Protein AF-A0A6B2KZ98-F1 (afdb_monomer)

Mean predicted aligned error: 18.1 Å

Sequence (617 aa):
MNLRDFNLSGITKKKDRRTTSPKKEEEAGDGDNNEEENKEGNGQTTLDPATQKYFNFEEIVEYVTAANTNPRIIQDFLLTYRSFTTAEALLTAIIDRCNTSDEVISLRCFVLLRSWVDKFSFDFQKDHDNLVSLLTNWSEALKKSDNQKLLKMVDDLFVRINKPKKKNLLALNFFDNAPLPIIPAVKPEEYKLLDIDSVEIARQITLIEEALWRSIQPWECLGWNKPSKEQTAPNICKFISWFNDMNFWVQTEILTEIDNRTRVKVLQKFVDICDQLVSLNNFNGAFEIMSSLNSTAIFRLKKHLSGINSKKFEKLRHTLRSQDNFKNVRNTLHTLSPPCIPYLGMYLTDLTFIEEGNPDEVDGKINFHKRKMIATTISEIMFYQQPPYCLKASSEIQQYLTNTKKMTDESLLYKFSLFYEPRDSSSPNPPPAELVEIAQQKGQTLKAKTDAPKGKKTKLFKPKPHRDDTETEGSKYVESTETSSIFKGGDSVDSSFDYKVDEDNQKTTDESLNKIYENYYSTLDSLFQRMSKDIMDMRENTLSQFSEDFNKIKQQSENSTARQLQEKCSKQEKQIRSLKKENERLRNLLKENGVTTASSNNEQDQDQEDQGSQENQ

Secondary structure (DSSP, 8-state):
--GGG--TTSGGGSS---------------------------------TTT--EE-HHHHHHHHHSTT--HHHHHHHHHHGGGTS-HHHHHHHHHHHHHHS-HHHHHHHHHHHHHHHHH-TTHHHHSHHHHHHHHHHHHHHHHHTT-HHHHHHHHHHHHHHT------TTHHHHHTTSPPP---SS-GGG--TTTS-HHHHHHHHHHHHHHHHHH--GGGGGTTTSTTHHHHSHHHHHHHHHHHHHHHHHHHHHHH--SHHHHHHHHHHHHHHHHHHHHTTBHHHHHHHHHHHTSHHHHT-HHHHTTS-HHHHHHHHHHT--HHHHHHHHHHHHHPPSS-B--HHHHHHHHHHHHHHS-SEETTEEEHHHHHHHHHHHHHHHHHT-SPP-----HHHHHHHHHS-----HHHHHHHHHHHS-SSTTSPPPPPHHHHHHHHHTT-----------------------------------------------------------TTSSHHHHHHHHHHHHHHHHHHHHHHHHHHHHHHHHHHHHHHHHHHHHHHHHTT--SSSHHHHHHHHHHHHHHHHHHHHH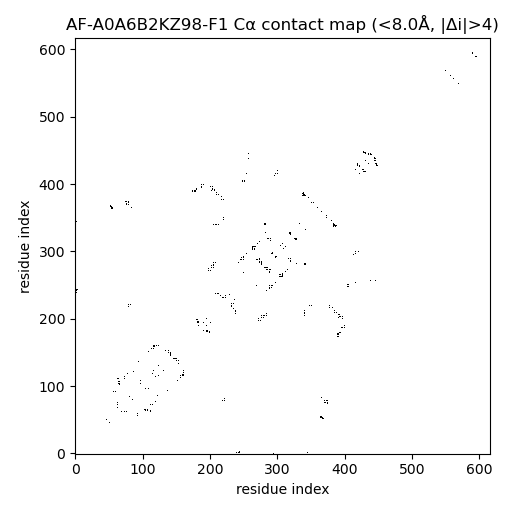HHHHHHHHHHTT---TTTTSTTSSTTTTTS-SS--

Organism: NCBI:txid1963864

Radius of gyration: 35.52 Å; Cα contacts (8 Å, |Δi|>4): 441; chains: 1; bounding box: 98×86×94 Å

Foldseek 3Di:
DALVVVPVPPVPPPPDDDDDDDDDDDDDDDDDDDDPDDDPDDDPPPDDPVPDQWADPLRLLCQQLDLPHDVVSLLLCLLFVVVPDDPLVVLVSLLVQLVPDDPSSVVSSLVSLCCCLQPVLVSCVVVVPSSVVVLVVSLVVCVVVVVPPSNVSSVVSVCSSPDPDDDPPVVPVLQVPADDADDFPDDLVPDDLLRHALLNLLQQLQQVLLVLLLVFDSQLLVVCPDPVSCVRTVSVVVSSVLLNQLLLLLLCSLLLDQDLVVSLVSLQSLLSSLVSNVVQQALSSNCSSVVSCPQPLNVPLVVSVVSHDPVSNVVSCVQQPCPPLSVNSVVVLVVDDDQHHHHVSSLSVQSVCLPVVDDCHDPNTGRVVSSSSSSVSSVSSVRNSDDDDNHDHDPSSNCCSVVRDGDPPSVVSNVSSCQVPPPDPVDRDDDDPVSQVSCVVVVHHDDGPPDDPDDDPDPDDDDDDDDDDDDDDDDDDDDDDDDDDDDDDDDDDDDDDDDDDDPPPVVVVVVVVVVVVVVVVVVVVVVVVVVLVVVLVVLVVVLVVVVVVLVVVVVPDDDDCVVVVVVVVVVVVVVSVVSVVVSVVVVVVCVVVVHDDPPPPPPPPPVVPVVPPPPDD

Nearest PDB structures (foldseek):
  8uf2-assembly1_A  TM=8.195E-01  e=5.455E-21  Homo sapiens
  8be4-assembly1_S  TM=8.163E-01  e=2.291E-21  Homo sapiens
  4mgk-assembly1_E  TM=8.038E-01  e=2.134E-13  Mus musculus
  4mgz-assembly1_E  TM=7.996E-01  e=4.462E-13  Mus musculus
  6axg-assembly6_K  TM=8.145E-01  e=2.320E-12  Homo sapiens

Solvent-accessible surface area (backbone atoms only — not comparable to full-atom values): 37485 Å² total; per-residue (Å²): 125,50,84,79,68,74,49,90,73,70,81,71,77,81,78,86,88,83,88,82,88,90,82,82,90,81,89,79,88,82,86,82,88,83,76,90,78,87,69,94,63,100,67,87,80,76,71,59,74,88,76,61,43,61,34,49,74,67,56,47,55,52,53,58,24,38,93,85,48,58,72,64,55,46,51,26,44,74,56,38,43,76,81,82,48,52,72,64,61,49,49,50,55,46,51,53,49,41,74,74,49,59,73,68,40,29,53,34,39,48,52,50,54,49,48,40,50,75,75,50,41,60,55,61,65,76,45,32,70,63,55,50,47,53,53,47,55,48,46,54,51,30,63,76,69,67,40,64,70,62,40,54,52,52,52,53,49,52,54,58,71,70,47,78,82,73,76,68,69,76,54,62,73,59,50,72,76,25,56,79,68,67,75,49,95,65,58,74,95,69,70,48,79,88,61,44,49,44,60,42,53,27,50,46,52,45,56,55,49,46,57,39,57,56,57,46,53,67,61,23,76,80,25,54,90,44,99,57,16,74,76,46,11,46,43,55,51,49,45,53,49,51,43,52,47,51,20,26,30,57,45,30,60,43,58,69,42,81,53,70,71,58,28,25,48,49,52,37,45,50,52,50,21,31,54,38,15,51,73,59,36,21,41,35,66,21,47,26,48,52,38,27,56,61,27,78,42,48,55,68,40,55,74,51,58,68,64,34,66,57,71,60,49,50,52,49,50,62,48,71,34,66,60,81,83,26,42,57,48,51,58,49,54,79,74,54,73,62,47,38,39,69,49,62,69,60,56,53,50,51,49,50,52,51,58,77,74,38,67,69,54,58,96,88,15,40,31,51,52,56,38,47,53,51,25,50,56,47,49,54,55,58,51,39,52,40,55,77,76,63,64,52,86,49,72,61,61,46,49,49,67,73,67,55,75,57,59,81,55,62,68,58,50,34,51,44,32,36,43,80,52,40,94,49,92,87,58,69,52,74,78,53,67,72,56,52,54,51,27,52,77,70,78,44,82,84,75,74,82,74,75,81,81,80,81,76,85,74,80,85,79,79,88,81,82,90,82,87,84,86,80,88,88,83,89,82,89,87,86,82,88,85,90,86,85,85,90,83,89,88,88,89,89,88,83,89,85,90,76,95,71,74,78,80,66,59,63,66,52,54,58,51,49,50,53,49,50,53,51,50,52,52,50,52,49,56,50,50,53,49,51,54,48,54,54,49,54,54,51,50,55,50,52,52,52,52,52,52,53,50,55,55,55,68,73,70,70,82,78,86,58,58,64,65,47,51,53,51,47,54,52,50,52,52,51,51,53,51,51,53,54,51,51,51,52,50,53,50,53,36,48,77,71,72,47,82,68,91,68,82,81,65,66,85,75,57,74,75,64,77,78,69,74,89,79,79,137

Structure (mmCIF, N/CA/C/O backbone):
data_AF-A0A6B2KZ98-F1
#
_entry.id   AF-A0A6B2KZ98-F1
#
loop_
_atom_site.group_PDB
_atom_site.id
_atom_site.type_symbol
_atom_site.label_atom_id
_atom_site.label_alt_id
_atom_site.label_comp_id
_atom_site.label_asym_id
_atom_site.label_entity_id
_atom_site.label_seq_id
_atom_site.pdbx_PDB_ins_code
_atom_site.Cartn_x
_atom_site.Cartn_y
_atom_site.Cartn_z
_atom_site.occupancy
_atom_site.B_iso_or_equiv
_atom_site.auth_seq_id
_atom_site.auth_comp_id
_atom_site.auth_asym_id
_atom_site.auth_atom_id
_atom_site.pdbx_PDB_model_num
ATOM 1 N N . MET A 1 1 ? 3.104 -7.582 15.496 1.00 39.22 1 MET A N 1
ATOM 2 C CA . MET A 1 1 ? 2.495 -7.343 14.161 1.00 39.22 1 MET A CA 1
ATOM 3 C C . MET A 1 1 ? 2.350 -5.843 13.919 1.00 39.22 1 MET A C 1
ATOM 5 O O . MET A 1 1 ? 1.403 -5.395 13.288 1.00 39.22 1 MET A O 1
ATOM 9 N N . ASN A 1 2 ? 3.304 -5.071 14.435 1.00 35.25 2 ASN A N 1
ATOM 10 C CA . ASN A 1 2 ? 3.519 -3.689 14.056 1.00 35.25 2 ASN A CA 1
ATOM 11 C C . ASN A 1 2 ? 4.399 -3.721 12.795 1.00 35.25 2 ASN A C 1
ATOM 13 O O . ASN A 1 2 ? 5.299 -4.559 12.729 1.00 35.25 2 ASN A O 1
ATOM 17 N N . LEU A 1 3 ? 4.206 -2.843 11.804 1.00 41.69 3 LEU A N 1
ATOM 18 C CA . LEU A 1 3 ? 5.174 -2.749 10.693 1.00 41.69 3 LEU A CA 1
ATOM 19 C C . LEU A 1 3 ? 6.571 -2.348 11.210 1.00 41.69 3 LEU A C 1
ATOM 21 O O . LEU A 1 3 ? 7.576 -2.655 10.579 1.00 41.69 3 LEU A O 1
ATOM 25 N N . ARG A 1 4 ? 6.639 -1.754 12.413 1.00 34.97 4 ARG A N 1
ATOM 26 C CA . ARG A 1 4 ? 7.879 -1.542 13.180 1.00 34.97 4 ARG A CA 1
ATOM 27 C C . ARG A 1 4 ? 8.599 -2.836 13.594 1.00 34.97 4 ARG A C 1
ATOM 29 O O . ARG A 1 4 ? 9.814 -2.803 13.759 1.00 34.97 4 ARG A O 1
ATOM 36 N N . ASP A 1 5 ? 7.886 -3.960 13.731 1.00 37.28 5 ASP A N 1
ATOM 37 C CA . ASP A 1 5 ? 8.464 -5.264 14.102 1.00 37.28 5 ASP A CA 1
ATOM 38 C C . ASP A 1 5 ? 9.173 -5.959 12.926 1.00 37.28 5 ASP A C 1
ATOM 40 O O . ASP A 1 5 ? 9.819 -6.987 13.136 1.00 37.28 5 ASP A O 1
ATOM 44 N N . PHE A 1 6 ? 9.130 -5.400 11.707 1.00 41.84 6 PHE A N 1
ATOM 45 C CA . PHE A 1 6 ? 10.045 -5.761 10.611 1.00 41.84 6 PHE A CA 1
ATOM 46 C C . PHE A 1 6 ? 11.459 -5.217 10.876 1.00 41.84 6 PHE A C 1
ATOM 48 O O . PHE A 1 6 ? 12.107 -4.604 10.029 1.00 41.84 6 PHE A O 1
ATOM 55 N N . ASN A 1 7 ? 11.947 -5.436 12.094 1.00 29.73 7 ASN A N 1
ATOM 56 C CA . ASN A 1 7 ? 13.341 -5.280 12.433 1.00 29.73 7 ASN A CA 1
ATOM 57 C C . ASN A 1 7 ? 14.052 -6.564 11.973 1.00 29.73 7 ASN A C 1
ATOM 59 O O . ASN A 1 7 ? 13.788 -7.653 12.490 1.00 29.73 7 ASN A O 1
ATOM 63 N N . LEU A 1 8 ? 14.937 -6.423 10.983 1.00 37.72 8 LEU A N 1
ATOM 64 C CA . LEU A 1 8 ? 15.675 -7.457 10.233 1.00 37.72 8 LEU A CA 1
ATOM 65 C C . LEU A 1 8 ? 16.519 -8.440 11.087 1.00 37.72 8 LEU A C 1
ATOM 67 O O . LEU A 1 8 ? 17.243 -9.273 10.556 1.00 37.72 8 LEU A O 1
ATOM 71 N N . SER A 1 9 ? 16.435 -8.395 12.418 1.00 28.44 9 SER A N 1
ATOM 72 C CA . SER A 1 9 ? 17.198 -9.250 13.339 1.00 28.44 9 SER A CA 1
ATOM 73 C C . SER A 1 9 ? 16.432 -10.475 13.866 1.00 28.44 9 SER A C 1
ATOM 75 O O . SER A 1 9 ? 17.027 -11.334 14.515 1.00 28.44 9 SER A O 1
ATOM 77 N N . GLY A 1 10 ? 15.122 -10.586 13.609 1.00 26.58 10 GLY A N 1
ATOM 78 C CA . GLY A 1 10 ? 14.271 -11.643 14.181 1.00 26.58 10 GLY A CA 1
ATOM 79 C C . GLY A 1 10 ? 14.195 -12.955 13.389 1.00 26.58 10 GLY A C 1
ATOM 80 O O . GLY A 1 10 ? 13.855 -13.992 13.960 1.00 26.58 10 GLY A O 1
ATOM 81 N N . ILE A 1 11 ? 14.528 -12.941 12.094 1.00 31.39 11 ILE A N 1
ATOM 82 C CA . ILE A 1 11 ? 14.458 -14.129 11.217 1.00 31.39 11 ILE A CA 1
ATOM 83 C C . ILE A 1 11 ? 15.746 -14.978 11.312 1.00 31.39 11 ILE A C 1
ATOM 85 O O . ILE A 1 11 ? 15.741 -16.169 11.006 1.00 31.39 11 ILE A O 1
ATOM 89 N N . THR A 1 12 ? 16.8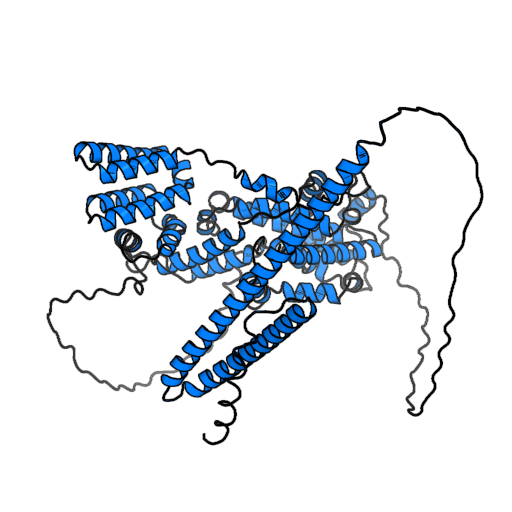28 -14.430 11.873 1.00 30.30 12 THR A N 1
ATOM 90 C CA . THR A 1 12 ? 18.150 -15.078 11.954 1.00 30.30 12 THR A CA 1
ATOM 91 C C . THR A 1 12 ? 18.326 -16.075 13.110 1.00 30.30 12 THR A C 1
ATOM 93 O O . THR A 1 12 ? 19.339 -16.764 13.159 1.00 30.30 12 THR A O 1
ATOM 96 N N . LYS A 1 13 ? 17.365 -16.233 14.036 1.00 27.05 13 LYS A N 1
ATOM 97 C CA . LYS A 1 13 ? 17.547 -17.052 15.264 1.00 27.05 13 LYS A CA 1
ATOM 98 C C . LYS A 1 13 ? 16.759 -18.367 15.334 1.00 27.05 13 LYS A C 1
ATOM 100 O O . LYS A 1 13 ? 16.469 -18.853 16.427 1.00 27.05 13 LYS A O 1
ATOM 105 N N . LYS A 1 14 ? 16.420 -18.984 14.194 1.00 28.11 14 LYS A N 1
ATOM 106 C CA . LYS A 1 14 ? 15.791 -20.327 14.166 1.00 28.11 14 LYS A CA 1
ATOM 107 C C . LYS A 1 14 ? 16.564 -21.418 13.417 1.00 28.11 14 LYS A C 1
ATOM 109 O O . LYS A 1 14 ? 16.021 -22.497 13.195 1.00 28.11 14 LYS A O 1
ATOM 114 N N . LYS A 1 15 ? 17.842 -21.189 13.120 1.00 32.50 15 LYS A N 1
ATOM 115 C CA . LYS A 1 15 ? 18.816 -22.241 12.804 1.00 32.50 15 LYS A CA 1
ATOM 116 C C . LYS A 1 15 ? 19.928 -22.147 13.835 1.00 32.50 15 LYS A C 1
ATOM 118 O O . LYS A 1 15 ? 20.779 -21.291 13.703 1.00 32.50 15 LYS A O 1
ATOM 123 N N . ASP A 1 16 ? 19.791 -22.907 14.915 1.00 32.91 16 ASP A N 1
ATOM 124 C CA . ASP A 1 16 ? 20.897 -23.481 15.693 1.00 32.91 16 ASP A CA 1
ATOM 125 C C . ASP A 1 16 ? 20.349 -23.998 17.016 1.00 32.91 16 ASP A C 1
ATOM 127 O O . ASP A 1 16 ? 20.266 -23.292 18.019 1.00 32.91 16 ASP A O 1
ATOM 131 N N . ARG A 1 17 ? 19.910 -25.258 16.984 1.00 27.72 17 ARG A N 1
ATOM 132 C CA . ARG A 1 17 ? 19.896 -26.182 18.126 1.00 27.72 17 ARG A CA 1
ATOM 133 C C . ARG A 1 17 ? 19.451 -27.552 17.635 1.00 27.72 17 ARG A C 1
ATOM 135 O O . ARG A 1 17 ? 18.279 -27.902 17.721 1.00 27.72 17 ARG A O 1
ATOM 142 N N . ARG A 1 18 ? 20.416 -28.307 17.114 1.00 27.06 18 ARG A N 1
ATOM 143 C CA . ARG A 1 18 ? 20.521 -29.768 17.236 1.00 27.06 18 ARG A CA 1
ATOM 144 C C . ARG A 1 18 ? 21.963 -30.153 16.911 1.00 27.06 18 ARG A C 1
ATOM 146 O O . ARG A 1 18 ? 22.317 -30.420 15.773 1.00 27.06 18 ARG A O 1
ATOM 153 N N . THR A 1 19 ? 22.800 -30.114 17.939 1.00 26.75 19 THR A N 1
ATOM 154 C CA . THR A 1 19 ? 24.078 -30.821 17.985 1.00 26.75 19 THR A CA 1
ATOM 155 C C . THR A 1 19 ? 23.815 -32.273 18.390 1.00 26.75 19 THR A C 1
ATOM 157 O O . THR A 1 19 ? 23.049 -32.510 19.323 1.00 26.75 19 THR A O 1
ATOM 160 N N . THR A 1 20 ? 24.421 -33.238 17.690 1.00 26.66 20 THR A N 1
ATOM 161 C CA . THR A 1 20 ? 25.225 -34.341 18.272 1.00 26.66 20 THR A CA 1
ATOM 162 C C . THR A 1 20 ? 25.776 -35.285 17.185 1.00 26.66 20 THR A C 1
ATOM 164 O O . THR A 1 20 ? 25.097 -36.187 16.719 1.00 26.66 20 THR A O 1
ATOM 167 N N . SER A 1 21 ? 27.054 -35.047 16.870 1.00 24.80 21 SER A N 1
ATOM 168 C CA . SER A 1 21 ? 28.176 -36.002 16.771 1.00 24.80 21 SER A CA 1
ATOM 169 C C . SER A 1 21 ? 28.332 -37.009 15.606 1.00 24.80 21 SER A C 1
ATOM 171 O O . SER A 1 21 ? 27.349 -37.498 15.059 1.00 24.80 21 SER A O 1
ATOM 173 N N . PRO A 1 22 ? 29.597 -37.349 15.244 1.00 29.19 22 PRO A N 1
ATOM 174 C CA . PRO A 1 22 ? 29.979 -37.908 13.945 1.00 29.19 22 PRO A CA 1
ATOM 175 C C . PRO A 1 22 ? 30.379 -39.398 13.998 1.00 29.19 22 PRO A C 1
ATOM 177 O O . PRO A 1 22 ? 30.956 -39.861 14.983 1.00 29.19 22 PRO A O 1
ATOM 180 N N . LYS A 1 23 ? 30.152 -40.134 12.903 1.00 26.02 23 LYS A N 1
ATOM 181 C CA . LYS A 1 23 ? 30.799 -41.423 12.574 1.00 26.02 23 LYS A CA 1
ATOM 182 C C . LYS A 1 23 ? 30.982 -41.471 11.050 1.00 26.02 23 LYS A C 1
ATOM 184 O O . LYS A 1 23 ? 30.014 -41.250 10.337 1.00 26.02 23 LYS A O 1
ATOM 189 N N . LYS A 1 24 ? 32.232 -41.371 10.586 1.00 25.53 24 LYS A N 1
ATOM 190 C CA . LYS A 1 24 ? 33.100 -42.451 10.070 1.00 25.53 24 LYS A CA 1
ATOM 191 C C . LYS A 1 24 ? 32.654 -43.014 8.713 1.00 25.53 24 LYS A C 1
ATOM 193 O O . LYS A 1 24 ? 31.639 -43.688 8.632 1.00 25.53 24 LYS A O 1
ATOM 198 N N . GLU A 1 25 ? 33.472 -42.656 7.722 1.00 25.25 25 GLU A N 1
ATOM 199 C CA . GLU A 1 25 ? 33.925 -43.409 6.544 1.00 25.25 25 GLU A CA 1
ATOM 200 C C . GLU A 1 25 ? 33.374 -44.829 6.382 1.00 25.25 25 GLU A C 1
ATOM 202 O O . GLU A 1 25 ? 33.571 -45.668 7.257 1.00 25.25 25 GLU A O 1
ATOM 207 N N . GLU A 1 26 ? 32.813 -45.100 5.204 1.00 24.66 26 GLU A N 1
ATOM 208 C CA . GLU A 1 26 ? 33.131 -46.309 4.445 1.00 24.66 26 GLU A CA 1
ATOM 209 C C . GLU A 1 26 ? 32.902 -46.047 2.950 1.00 24.66 26 GLU A C 1
ATOM 211 O O . GLU A 1 26 ? 31.885 -45.491 2.532 1.00 24.66 26 GLU A O 1
ATOM 216 N N . GLU A 1 27 ? 33.933 -46.379 2.181 1.00 25.53 27 GLU A N 1
ATOM 217 C CA . GLU A 1 27 ? 34.024 -46.327 0.730 1.00 25.53 27 GLU A CA 1
ATOM 218 C C . GLU A 1 27 ? 33.089 -47.360 0.089 1.00 25.53 27 GLU A C 1
ATOM 220 O O . GLU A 1 27 ? 33.023 -48.508 0.523 1.00 25.53 27 GLU A O 1
ATOM 225 N N . ALA A 1 28 ? 32.440 -46.984 -1.008 1.00 26.89 28 ALA A N 1
ATOM 226 C CA . ALA A 1 28 ? 32.058 -47.921 -2.056 1.00 26.89 28 ALA A CA 1
ATOM 227 C C . ALA A 1 28 ? 32.020 -47.140 -3.367 1.00 26.89 28 ALA A C 1
ATOM 229 O O . ALA A 1 28 ? 31.110 -46.348 -3.615 1.00 26.89 28 ALA A O 1
ATOM 230 N N . GLY A 1 29 ? 33.081 -47.307 -4.151 1.00 23.45 29 GLY A N 1
ATOM 231 C CA . GLY A 1 29 ? 33.113 -46.865 -5.531 1.00 23.45 29 GLY A CA 1
ATOM 232 C C . GLY A 1 29 ? 32.179 -47.719 -6.376 1.00 23.45 29 GLY A C 1
ATOM 233 O O . GLY A 1 29 ? 32.075 -48.923 -6.169 1.00 23.45 29 GLY A O 1
ATOM 234 N N . ASP A 1 30 ? 31.558 -47.083 -7.356 1.00 25.48 30 ASP A N 1
ATOM 235 C CA . ASP A 1 30 ? 31.356 -47.727 -8.641 1.00 25.48 30 ASP A CA 1
ATOM 236 C C . ASP A 1 30 ? 31.558 -46.648 -9.698 1.00 25.48 30 ASP A C 1
ATOM 238 O O . ASP A 1 30 ? 30.857 -45.633 -9.738 1.00 25.48 30 ASP A O 1
ATOM 242 N N . GLY A 1 31 ? 32.648 -46.813 -10.440 1.00 24.47 31 GLY A N 1
ATOM 243 C CA . GLY A 1 31 ? 32.982 -45.977 -11.571 1.00 24.47 31 GLY A CA 1
ATOM 244 C C . GLY A 1 31 ? 32.274 -46.521 -12.794 1.00 24.47 31 GLY A C 1
ATOM 245 O O . GLY A 1 31 ? 32.378 -47.708 -13.083 1.00 24.47 31 GLY A O 1
ATOM 246 N N . ASP A 1 32 ? 31.628 -45.633 -13.536 1.00 25.62 32 ASP A N 1
ATOM 247 C CA . ASP A 1 32 ? 31.387 -45.861 -14.951 1.00 25.62 32 ASP A CA 1
ATOM 248 C C . ASP A 1 32 ? 31.905 -44.626 -15.693 1.00 25.62 32 ASP A C 1
ATOM 250 O O . ASP A 1 32 ? 31.282 -43.564 -15.739 1.00 25.62 32 ASP A O 1
ATOM 254 N N . ASN A 1 33 ? 33.153 -44.754 -16.143 1.00 26.52 33 ASN A N 1
ATOM 255 C CA . ASN A 1 33 ? 33.748 -43.910 -17.166 1.00 26.52 33 ASN A CA 1
ATOM 256 C C . ASN A 1 33 ? 33.224 -44.398 -18.512 1.00 26.52 33 ASN A C 1
ATOM 258 O O . ASN A 1 33 ? 33.251 -45.603 -18.743 1.00 26.52 33 ASN A O 1
ATOM 262 N N . ASN A 1 34 ? 32.833 -43.461 -19.376 1.00 27.05 34 ASN A N 1
ATOM 263 C CA . ASN A 1 34 ? 33.008 -43.435 -20.839 1.00 27.05 34 ASN A CA 1
ATOM 264 C C . ASN A 1 34 ? 31.965 -42.448 -21.396 1.00 27.05 34 ASN A C 1
ATOM 266 O O . ASN A 1 34 ? 30.800 -42.511 -21.027 1.00 27.05 34 ASN A O 1
ATOM 270 N N . GLU A 1 35 ? 32.241 -41.486 -22.264 1.00 26.91 35 GLU A N 1
ATOM 271 C CA . GLU A 1 35 ? 33.414 -41.118 -23.046 1.00 26.91 35 GLU A CA 1
ATOM 272 C C . GLU A 1 35 ? 33.173 -39.654 -23.459 1.00 26.91 35 GLU A C 1
ATOM 274 O O . GLU A 1 35 ? 32.096 -39.304 -23.948 1.00 26.91 35 GLU A O 1
ATOM 279 N N . GLU A 1 36 ? 34.164 -38.787 -23.253 1.00 29.72 36 GLU A N 1
ATOM 280 C CA . GLU A 1 36 ? 34.227 -37.485 -23.915 1.00 29.72 36 GLU A CA 1
ATOM 281 C C . GLU A 1 36 ? 34.550 -37.715 -25.400 1.00 29.72 36 GLU A C 1
ATOM 283 O O . GLU A 1 36 ? 35.709 -37.884 -25.780 1.00 29.72 36 GLU A O 1
ATOM 288 N N . GLU A 1 37 ? 33.534 -37.707 -26.266 1.00 27.36 37 GLU A N 1
ATOM 289 C CA . GLU A 1 37 ? 33.760 -37.485 -27.696 1.00 27.36 37 GLU A CA 1
ATOM 290 C C . GLU A 1 37 ? 33.943 -35.984 -27.954 1.00 27.36 37 GLU A C 1
ATOM 292 O O . GLU A 1 37 ? 32.989 -35.216 -28.093 1.00 27.36 37 GLU A O 1
ATOM 297 N N . ASN A 1 38 ? 35.210 -35.591 -28.083 1.00 28.20 38 ASN A N 1
ATOM 298 C CA . ASN A 1 38 ? 35.622 -34.412 -28.833 1.00 28.20 38 ASN A CA 1
ATOM 299 C C . ASN A 1 38 ? 35.046 -34.480 -30.256 1.00 28.20 38 ASN A C 1
ATOM 301 O O . ASN A 1 38 ? 35.551 -35.209 -31.112 1.00 28.20 38 ASN A O 1
ATOM 305 N N . LYS A 1 39 ? 34.025 -33.667 -30.529 1.00 28.53 39 LYS A N 1
ATOM 306 C CA . LYS A 1 39 ? 33.687 -33.228 -31.885 1.00 28.53 39 LYS A CA 1
ATOM 307 C C . LYS A 1 39 ? 33.862 -31.722 -31.965 1.00 28.53 39 LYS A C 1
ATOM 309 O O . LYS A 1 39 ? 32.975 -30.949 -31.616 1.00 28.53 39 LYS A O 1
ATOM 314 N N . GLU A 1 40 ? 35.032 -31.329 -32.457 1.00 33.00 40 GLU A N 1
ATOM 315 C CA . GLU A 1 40 ? 35.225 -30.050 -33.126 1.00 33.00 40 GLU A CA 1
ATOM 316 C C . GLU A 1 40 ? 34.196 -29.947 -34.260 1.00 33.00 40 GLU A C 1
ATOM 318 O O . GLU A 1 40 ? 34.273 -30.634 -35.279 1.00 33.00 40 GLU A O 1
ATOM 323 N N . GLY A 1 41 ? 33.187 -29.111 -34.050 1.00 26.88 41 GLY A N 1
ATOM 324 C CA . GLY A 1 41 ? 32.153 -28.815 -35.025 1.00 26.88 41 GLY A CA 1
ATOM 325 C C . GLY A 1 41 ? 31.557 -27.456 -34.709 1.00 26.88 41 GLY A C 1
ATOM 326 O O . GLY A 1 41 ? 30.865 -27.297 -33.709 1.00 26.88 41 GLY A O 1
ATOM 327 N N . ASN A 1 42 ? 31.851 -26.472 -35.561 1.00 32.28 42 ASN A N 1
ATOM 328 C CA . ASN A 1 42 ? 31.200 -25.165 -35.591 1.00 32.28 42 ASN A CA 1
ATOM 329 C C . ASN A 1 42 ? 29.676 -25.324 -35.461 1.00 32.28 42 ASN A C 1
ATOM 331 O O . ASN A 1 42 ? 29.005 -25.746 -36.402 1.00 32.28 42 ASN A O 1
ATOM 335 N N . GLY A 1 43 ? 29.138 -24.965 -34.300 1.00 26.58 43 GLY A N 1
ATOM 336 C CA . GLY A 1 43 ? 27.717 -25.043 -34.000 1.00 26.58 43 GLY A CA 1
ATOM 337 C C . GLY A 1 43 ? 27.393 -24.114 -32.845 1.00 26.58 43 GLY A C 1
ATOM 338 O O . GLY A 1 43 ? 27.558 -24.467 -31.684 1.00 26.58 43 GLY A O 1
ATOM 339 N N . GLN A 1 44 ? 26.957 -22.904 -33.179 1.00 30.27 44 GLN A N 1
ATOM 340 C CA . GLN A 1 44 ? 26.352 -21.937 -32.267 1.00 30.27 44 GLN A CA 1
ATOM 341 C C . GLN A 1 44 ? 25.204 -22.613 -31.496 1.00 30.27 44 GLN A C 1
ATOM 343 O O . GLN A 1 44 ? 24.092 -22.738 -32.003 1.00 30.27 44 GLN A O 1
ATOM 348 N N . THR A 1 45 ? 25.448 -23.057 -30.263 1.00 28.39 45 THR A N 1
ATOM 349 C CA . THR A 1 45 ? 24.374 -23.397 -29.323 1.00 28.39 45 THR A CA 1
ATOM 350 C C . THR A 1 45 ? 23.726 -22.101 -28.857 1.00 28.39 45 THR A C 1
ATOM 352 O O . THR A 1 45 ? 24.114 -21.511 -27.850 1.00 28.39 45 THR A O 1
ATOM 355 N N . THR A 1 46 ? 22.745 -21.626 -29.621 1.00 35.09 46 THR A N 1
ATOM 356 C CA . THR A 1 46 ? 21.810 -20.589 -29.188 1.00 35.09 46 THR A CA 1
ATOM 357 C C . THR A 1 46 ? 20.947 -21.166 -28.067 1.00 35.09 46 THR A C 1
ATOM 359 O O . THR A 1 46 ? 19.936 -21.818 -28.325 1.00 35.09 46 THR A O 1
ATOM 362 N N . LEU A 1 47 ? 21.376 -20.976 -26.818 1.00 38.03 47 LEU A N 1
ATOM 363 C CA . LEU A 1 47 ? 20.516 -21.149 -25.648 1.00 38.03 47 LEU A CA 1
ATOM 364 C C . LEU A 1 47 ? 19.258 -20.298 -25.857 1.00 38.03 47 LEU A C 1
ATOM 366 O O . LEU A 1 47 ? 19.367 -19.117 -26.184 1.00 38.03 47 LEU A O 1
ATOM 370 N N . ASP A 1 48 ? 18.075 -20.895 -25.696 1.00 44.41 48 ASP A N 1
ATOM 371 C CA . ASP A 1 48 ? 16.807 -20.170 -25.778 1.00 44.41 48 ASP A CA 1
ATOM 372 C C . ASP A 1 48 ? 16.841 -18.996 -24.778 1.00 44.41 48 ASP A C 1
ATOM 374 O O . ASP A 1 48 ? 16.922 -19.243 -23.564 1.00 44.41 48 ASP A O 1
ATOM 378 N N . PRO A 1 49 ? 16.761 -17.731 -25.239 1.00 54.25 49 PRO A N 1
ATOM 379 C CA . PRO A 1 49 ? 16.791 -16.553 -24.374 1.00 54.25 49 PRO A CA 1
ATOM 380 C C . PRO A 1 49 ? 15.715 -16.566 -23.276 1.00 54.25 49 PRO A C 1
ATOM 382 O O . PRO A 1 49 ? 15.835 -15.856 -22.278 1.00 54.25 49 PRO A O 1
ATOM 385 N N . ALA A 1 50 ? 14.655 -17.371 -23.426 1.00 56.22 50 ALA A N 1
ATOM 386 C CA . ALA A 1 50 ? 13.640 -17.567 -22.393 1.00 56.22 50 ALA A CA 1
ATOM 387 C C . ALA A 1 50 ? 14.143 -18.355 -21.165 1.00 56.22 50 ALA A C 1
ATOM 389 O O . ALA A 1 50 ? 13.614 -18.170 -20.066 1.00 56.22 50 ALA A O 1
ATOM 390 N N . THR A 1 51 ? 15.159 -19.205 -21.333 1.00 64.00 51 THR A N 1
ATOM 391 C CA . THR A 1 51 ? 15.719 -20.072 -20.278 1.00 64.00 51 THR A CA 1
ATOM 392 C C . THR A 1 51 ? 16.960 -19.487 -19.606 1.00 64.00 51 THR A C 1
ATOM 394 O O . THR A 1 51 ? 17.268 -19.831 -18.460 1.00 64.00 51 THR A O 1
ATOM 397 N N . GLN A 1 52 ? 17.643 -18.555 -20.277 1.00 78.44 52 GLN A N 1
ATOM 398 C CA . GLN A 1 52 ? 18.799 -17.857 -19.731 1.00 78.44 52 GLN A CA 1
ATOM 399 C C . GLN A 1 52 ? 18.377 -16.907 -18.598 1.00 78.44 52 GLN A C 1
ATOM 401 O O . GLN A 1 52 ? 17.435 -16.121 -18.714 1.00 78.44 52 GLN A O 1
ATOM 406 N N . LYS A 1 53 ? 19.072 -17.003 -17.460 1.00 86.81 53 LYS A N 1
ATOM 407 C CA . LYS A 1 53 ? 18.793 -16.204 -16.252 1.00 86.81 53 LYS A CA 1
ATOM 408 C C . LYS A 1 53 ? 19.789 -15.070 -16.027 1.00 86.81 53 LYS A C 1
ATOM 410 O O . LYS A 1 53 ? 19.428 -14.090 -15.378 1.00 86.81 53 LYS A O 1
ATOM 415 N N . TYR A 1 54 ? 21.008 -15.216 -16.540 1.00 93.56 54 TYR A N 1
ATOM 416 C CA . TYR A 1 54 ? 22.140 -14.331 -16.279 1.00 93.56 54 TYR A CA 1
ATOM 417 C C . TYR A 1 54 ? 22.628 -13.711 -17.580 1.00 93.56 54 TYR A C 1
ATOM 419 O O . TYR A 1 54 ? 22.859 -14.434 -18.549 1.00 93.56 54 TYR A O 1
ATOM 427 N N . PHE A 1 55 ? 22.779 -12.392 -17.592 1.00 93.50 55 PHE A N 1
ATOM 428 C CA . PHE A 1 55 ? 23.096 -11.627 -18.793 1.00 93.50 55 PHE A CA 1
ATOM 429 C C . PHE A 1 55 ? 24.088 -10.510 -18.472 1.00 93.50 55 PHE A C 1
ATOM 431 O O . PHE A 1 55 ? 24.039 -9.928 -17.387 1.00 93.50 55 PHE A O 1
ATOM 438 N N . ASN A 1 56 ? 24.948 -10.174 -19.426 1.00 94.38 56 ASN A N 1
ATOM 439 C CA . ASN A 1 56 ? 25.628 -8.881 -19.436 1.00 94.38 56 ASN A CA 1
ATOM 440 C C . ASN A 1 56 ? 24.617 -7.758 -19.711 1.00 94.38 56 ASN A C 1
ATOM 442 O O . ASN A 1 56 ? 23.524 -8.003 -20.224 1.00 94.38 56 ASN A O 1
ATOM 446 N N . PHE A 1 57 ? 24.968 -6.516 -19.386 1.00 94.38 57 PHE A N 1
ATOM 447 C CA . PHE A 1 57 ? 24.062 -5.384 -19.579 1.00 94.38 57 PHE A CA 1
ATOM 448 C C . PHE A 1 57 ? 23.633 -5.227 -21.050 1.00 94.38 57 PHE A C 1
ATOM 450 O O . PHE A 1 57 ? 22.442 -5.094 -21.339 1.00 94.38 57 PHE A O 1
ATOM 457 N N . GLU A 1 58 ? 24.582 -5.338 -21.975 1.00 92.75 58 GLU A N 1
ATOM 458 C CA . GLU A 1 58 ? 24.357 -5.248 -23.417 1.00 92.75 58 GLU A CA 1
ATOM 459 C C . GLU A 1 58 ? 23.453 -6.388 -23.905 1.00 92.75 58 GLU A C 1
ATOM 461 O O . GLU A 1 58 ? 22.486 -6.142 -24.625 1.00 92.75 58 GLU A O 1
ATOM 466 N N . GLU A 1 59 ? 23.685 -7.617 -23.428 1.00 92.81 59 GLU A N 1
ATOM 467 C CA . GLU A 1 59 ? 22.857 -8.792 -23.746 1.00 92.81 59 GLU A CA 1
ATOM 468 C C . GLU A 1 59 ? 21.391 -8.592 -23.311 1.00 92.81 59 GLU A C 1
ATOM 470 O O . GLU A 1 59 ? 20.471 -9.037 -24.001 1.00 92.81 59 GLU A O 1
ATOM 475 N N . ILE A 1 60 ? 21.136 -7.889 -22.196 1.00 93.69 60 ILE A N 1
ATOM 476 C CA . ILE A 1 60 ? 19.766 -7.551 -21.774 1.00 93.69 60 ILE A CA 1
ATOM 477 C C . ILE A 1 60 ? 19.134 -6.561 -22.753 1.00 93.69 60 ILE A C 1
ATOM 479 O O . ILE A 1 60 ? 17.976 -6.744 -23.128 1.00 93.69 60 ILE A O 1
ATOM 483 N N . VAL A 1 61 ? 19.860 -5.521 -23.176 1.00 93.50 61 VAL A N 1
ATOM 484 C CA . VAL A 1 61 ? 19.343 -4.542 -24.149 1.00 93.50 61 VAL A CA 1
ATOM 485 C C . VAL A 1 61 ? 19.001 -5.237 -25.467 1.00 93.50 61 VAL A C 1
ATOM 487 O O . VAL A 1 61 ? 17.922 -5.003 -26.019 1.00 93.50 61 VAL A O 1
ATOM 490 N N . GLU A 1 62 ? 19.848 -6.155 -25.934 1.00 91.94 62 GLU A N 1
ATOM 491 C CA . GLU A 1 62 ? 19.568 -6.976 -27.115 1.00 91.94 62 GLU A CA 1
ATOM 492 C C . GLU A 1 62 ? 18.336 -7.864 -26.924 1.00 91.94 62 GLU A C 1
ATOM 494 O O . GLU A 1 62 ? 17.449 -7.885 -27.778 1.00 91.94 62 GLU A O 1
ATOM 499 N N . TYR A 1 63 ? 18.225 -8.540 -25.780 1.00 90.81 63 TYR A N 1
ATOM 500 C CA . TYR A 1 63 ? 17.077 -9.386 -25.464 1.00 90.81 63 TYR A CA 1
ATOM 501 C C . TYR A 1 63 ? 15.765 -8.592 -25.396 1.00 90.81 63 TYR A C 1
ATOM 503 O O . TYR A 1 63 ? 14.750 -9.007 -25.955 1.00 90.81 63 TYR A O 1
ATOM 511 N N . VAL A 1 64 ? 15.757 -7.420 -24.758 1.00 91.31 64 VAL A N 1
ATOM 512 C CA . VAL A 1 64 ? 14.560 -6.571 -24.622 1.00 91.31 64 VAL A CA 1
ATOM 513 C C . VAL A 1 64 ? 14.118 -6.004 -25.981 1.00 91.31 64 VAL A C 1
ATOM 515 O O . VAL A 1 64 ? 12.920 -5.820 -26.223 1.00 91.31 64 VAL A O 1
ATOM 518 N N . THR A 1 65 ? 15.070 -5.768 -26.888 1.00 90.69 65 THR A N 1
ATOM 519 C CA . THR A 1 65 ? 14.836 -5.189 -28.222 1.00 90.69 65 THR A CA 1
ATOM 520 C C . THR A 1 65 ? 14.748 -6.224 -29.349 1.00 90.69 65 THR A C 1
ATOM 522 O O . THR A 1 65 ? 14.515 -5.848 -30.497 1.00 90.69 65 THR A O 1
ATOM 525 N N . ALA A 1 66 ? 14.834 -7.524 -29.053 1.00 88.75 66 ALA A N 1
ATOM 5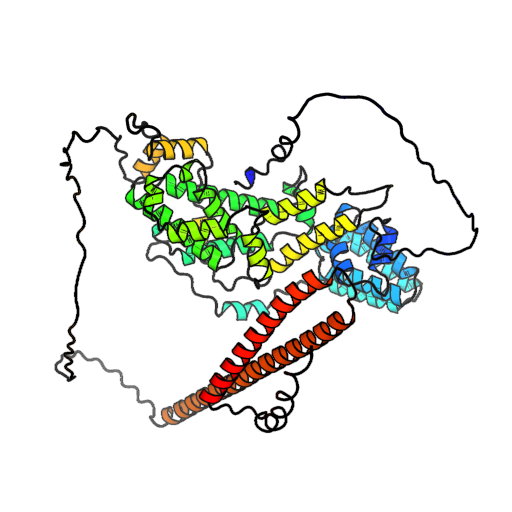26 C CA . ALA A 1 66 ? 14.655 -8.571 -30.054 1.00 88.75 66 ALA A CA 1
ATOM 527 C C . ALA A 1 66 ? 13.226 -8.583 -30.643 1.00 88.75 66 ALA A C 1
ATOM 529 O O . ALA A 1 66 ? 12.245 -8.153 -30.018 1.00 88.75 66 ALA A O 1
ATOM 530 N N . ALA A 1 67 ? 13.109 -9.068 -31.884 1.00 80.94 67 ALA A N 1
ATOM 531 C CA . ALA A 1 67 ? 11.878 -9.000 -32.677 1.00 80.94 67 ALA A CA 1
ATOM 532 C C . ALA A 1 67 ? 10.698 -9.764 -32.044 1.00 80.94 67 ALA A C 1
ATOM 534 O O . ALA A 1 67 ? 9.553 -9.326 -32.135 1.00 80.94 67 ALA A O 1
ATOM 535 N N . ASN A 1 68 ? 10.978 -10.875 -31.362 1.00 81.00 68 ASN A N 1
ATOM 536 C CA . ASN A 1 68 ? 10.000 -11.772 -30.740 1.00 81.00 68 ASN A CA 1
ATOM 537 C C . ASN A 1 68 ? 9.755 -11.493 -29.242 1.00 81.00 68 ASN A C 1
ATOM 539 O O . ASN A 1 68 ? 9.056 -12.260 -28.577 1.00 81.00 68 ASN A O 1
ATOM 543 N N . THR A 1 69 ? 10.299 -10.406 -28.687 1.00 82.00 69 THR A N 1
ATOM 544 C CA . THR A 1 69 ? 10.237 -10.159 -27.241 1.00 82.00 69 THR A CA 1
ATOM 545 C C . THR A 1 69 ? 8.856 -9.702 -26.774 1.00 82.00 69 THR A C 1
ATOM 547 O O . THR A 1 69 ? 8.280 -8.732 -27.281 1.00 82.00 69 THR A O 1
ATOM 550 N N . ASN A 1 70 ? 8.346 -10.365 -25.734 1.00 82.56 70 ASN A N 1
ATOM 551 C CA . ASN A 1 70 ? 7.079 -10.030 -25.088 1.00 82.56 70 ASN A CA 1
ATOM 552 C C . ASN A 1 70 ? 7.120 -8.600 -24.495 1.00 82.56 70 ASN A C 1
ATOM 554 O O . ASN A 1 70 ? 8.046 -8.294 -23.738 1.00 82.56 70 ASN A O 1
ATOM 558 N N . PRO A 1 71 ? 6.115 -7.735 -24.747 1.00 84.38 71 PRO A N 1
ATOM 559 C CA . PRO A 1 71 ? 6.034 -6.394 -24.157 1.00 84.38 71 PRO A CA 1
ATOM 560 C C . PRO A 1 71 ? 6.146 -6.348 -22.626 1.00 84.38 71 PRO A C 1
ATOM 562 O O . PRO A 1 71 ? 6.596 -5.346 -22.074 1.00 84.38 71 PRO A O 1
ATOM 565 N N . ARG A 1 72 ? 5.779 -7.429 -21.924 1.00 87.88 72 ARG A N 1
ATOM 566 C CA . ARG A 1 72 ? 5.960 -7.547 -20.472 1.00 87.88 72 ARG A CA 1
ATOM 567 C C . ARG A 1 72 ? 7.431 -7.461 -20.060 1.00 87.88 72 ARG A C 1
ATOM 569 O O . ARG A 1 72 ? 7.730 -6.838 -19.053 1.00 87.88 72 ARG A O 1
ATOM 576 N N . ILE A 1 73 ? 8.351 -7.999 -20.860 1.00 90.19 73 ILE A N 1
ATOM 577 C CA . ILE A 1 73 ? 9.793 -7.953 -20.568 1.00 90.19 73 ILE A CA 1
ATOM 578 C C . ILE A 1 73 ? 10.314 -6.512 -20.610 1.00 90.19 73 ILE A C 1
ATOM 580 O O . ILE A 1 73 ? 11.133 -6.141 -19.774 1.00 90.19 73 ILE A O 1
ATOM 584 N N . ILE A 1 74 ? 9.804 -5.683 -21.531 1.00 91.62 74 ILE A N 1
ATOM 585 C CA . ILE A 1 74 ? 10.116 -4.245 -21.579 1.00 91.62 74 ILE A CA 1
ATOM 586 C C . ILE A 1 74 ? 9.698 -3.576 -20.267 1.00 91.62 74 ILE A C 1
ATOM 588 O O . ILE A 1 74 ? 10.463 -2.806 -19.692 1.00 91.62 74 ILE A O 1
ATOM 592 N N . GLN A 1 75 ? 8.498 -3.885 -19.774 1.00 91.94 75 GLN A N 1
ATOM 593 C CA . GLN A 1 75 ? 8.024 -3.362 -18.496 1.00 91.94 75 GLN A CA 1
ATOM 594 C C . GLN A 1 75 ? 8.883 -3.857 -17.329 1.00 91.94 75 GLN A C 1
ATOM 596 O O . GLN A 1 75 ? 9.324 -3.035 -16.530 1.00 91.94 75 GLN A O 1
ATOM 601 N N . ASP A 1 76 ? 9.168 -5.159 -17.252 1.00 93.94 76 ASP A N 1
ATOM 602 C CA . ASP A 1 76 ? 9.975 -5.733 -16.173 1.00 93.94 76 ASP A CA 1
ATOM 603 C C . ASP A 1 76 ? 11.373 -5.102 -16.114 1.00 93.94 76 ASP A C 1
ATOM 605 O O . ASP A 1 76 ? 11.868 -4.741 -15.042 1.00 93.94 76 ASP A O 1
ATOM 609 N N . PHE A 1 77 ? 11.981 -4.905 -17.284 1.00 95.31 77 PHE A N 1
ATOM 610 C CA . PHE A 1 77 ? 13.262 -4.232 -17.435 1.00 95.31 77 PHE A CA 1
ATOM 611 C C . PHE A 1 77 ? 13.199 -2.770 -16.972 1.00 95.31 77 PHE A C 1
ATOM 613 O O . PHE A 1 77 ? 13.967 -2.368 -16.100 1.00 95.31 77 PHE A O 1
ATOM 620 N N . LEU A 1 78 ? 12.244 -1.979 -17.475 1.00 95.25 78 LEU A N 1
ATOM 621 C CA . LEU A 1 78 ? 12.115 -0.558 -17.121 1.00 95.25 78 LEU A CA 1
ATOM 622 C C . LEU A 1 78 ? 11.775 -0.323 -15.636 1.00 95.25 78 LEU A C 1
ATOM 624 O O . LEU A 1 78 ? 12.149 0.707 -15.062 1.00 95.25 78 LEU A O 1
ATOM 628 N N . LEU A 1 79 ? 11.107 -1.285 -14.993 1.00 95.38 79 LEU A N 1
ATOM 629 C CA . LEU A 1 79 ? 10.826 -1.257 -13.557 1.00 95.38 79 LEU A CA 1
ATOM 630 C C . LEU A 1 79 ? 12.073 -1.471 -12.698 1.00 95.38 79 LEU A C 1
ATOM 632 O O . LEU A 1 79 ? 12.111 -0.973 -11.577 1.00 95.38 79 LEU A O 1
ATOM 636 N N . THR A 1 80 ? 13.082 -2.192 -13.197 1.00 95.75 80 THR A N 1
ATOM 637 C CA . THR A 1 80 ? 14.168 -2.727 -12.358 1.00 95.75 80 THR A CA 1
ATOM 638 C C . THR A 1 80 ? 15.577 -2.328 -12.783 1.00 95.75 80 THR A C 1
ATOM 640 O O . THR A 1 80 ? 16.492 -2.475 -11.977 1.00 95.75 80 THR A O 1
ATOM 643 N N . TYR A 1 81 ? 15.774 -1.751 -13.976 1.00 95.44 81 TYR A N 1
ATOM 644 C CA . TYR A 1 81 ? 17.113 -1.447 -14.506 1.00 95.44 81 TYR A CA 1
ATOM 645 C C . TYR A 1 81 ? 17.979 -0.594 -13.570 1.00 95.44 81 TYR A C 1
ATOM 647 O O . TYR A 1 81 ? 19.191 -0.775 -13.501 1.00 95.44 81 TYR A O 1
ATOM 655 N N . ARG A 1 82 ? 17.354 0.296 -12.787 1.00 93.44 82 ARG A N 1
ATOM 656 C CA . ARG A 1 82 ? 18.031 1.182 -11.822 1.00 93.44 82 ARG A CA 1
ATOM 657 C C . ARG A 1 82 ? 18.782 0.428 -10.725 1.00 93.44 82 ARG A C 1
ATOM 659 O O . ARG A 1 82 ? 19.546 1.044 -9.989 1.00 93.44 82 ARG A O 1
ATOM 666 N N . SER A 1 83 ? 18.550 -0.877 -10.576 1.00 92.50 83 SER A N 1
ATOM 667 C CA . SER A 1 83 ? 19.306 -1.708 -9.643 1.00 92.50 83 SER A CA 1
ATOM 668 C C . SER A 1 83 ? 20.685 -2.112 -10.182 1.00 92.50 83 SER A C 1
ATOM 670 O O .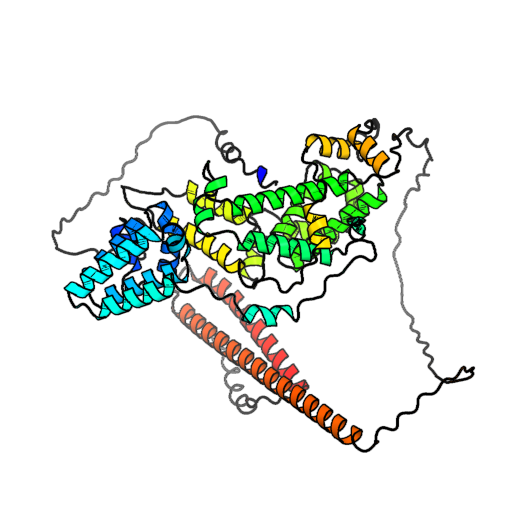 SER A 1 83 ? 21.478 -2.624 -9.402 1.00 92.50 83 SER A O 1
ATOM 672 N N . PHE A 1 84 ? 20.955 -1.958 -11.484 1.00 93.69 84 PHE A N 1
ATOM 673 C CA . PHE A 1 84 ? 22.193 -2.433 -12.122 1.00 93.69 84 PHE A CA 1
ATOM 674 C C . PHE A 1 84 ? 22.769 -1.495 -13.199 1.00 93.69 84 PHE A C 1
ATOM 676 O O . PHE A 1 84 ? 23.883 -1.719 -13.651 1.00 93.69 84 PHE A O 1
ATOM 683 N N . THR A 1 85 ? 22.054 -0.450 -13.626 1.00 95.06 85 THR A N 1
ATOM 684 C CA . THR A 1 85 ? 22.569 0.555 -14.574 1.00 95.06 85 THR A CA 1
ATOM 685 C C . THR A 1 85 ? 21.929 1.931 -14.349 1.00 95.06 85 THR A C 1
ATOM 687 O O . THR A 1 85 ? 20.943 2.066 -13.617 1.00 95.06 85 THR A O 1
ATOM 690 N N . THR A 1 86 ? 22.494 2.975 -14.960 1.00 94.25 86 THR A N 1
ATOM 691 C CA . THR A 1 86 ? 21.978 4.352 -14.900 1.00 94.25 86 THR A CA 1
ATOM 692 C C . THR A 1 86 ? 21.072 4.659 -16.093 1.00 94.25 86 THR A C 1
ATOM 694 O O . THR A 1 86 ? 21.096 3.966 -17.108 1.00 94.25 86 THR A O 1
ATOM 697 N N . ALA A 1 87 ? 20.245 5.705 -15.981 1.00 94.44 87 ALA A N 1
ATOM 698 C CA . ALA A 1 87 ? 19.427 6.160 -17.108 1.00 94.44 87 ALA A CA 1
ATOM 699 C C . ALA A 1 87 ? 20.304 6.619 -18.288 1.00 94.44 87 ALA A C 1
ATOM 701 O O . ALA A 1 87 ? 20.001 6.314 -19.435 1.00 94.44 87 ALA A O 1
ATOM 702 N N . GLU A 1 88 ? 21.419 7.290 -18.000 1.00 94.06 88 GLU A N 1
ATOM 703 C CA . GLU A 1 88 ? 22.394 7.722 -19.000 1.00 94.06 88 GLU A CA 1
ATOM 704 C C . GLU A 1 88 ? 22.988 6.534 -19.771 1.00 94.06 88 GLU A C 1
ATOM 706 O O . GLU A 1 88 ? 22.875 6.472 -20.994 1.00 94.06 88 GLU A O 1
ATOM 711 N N . ALA A 1 89 ? 23.538 5.545 -19.057 1.00 95.38 89 ALA A N 1
ATOM 712 C CA . ALA A 1 89 ? 24.123 4.354 -19.670 1.00 95.38 89 ALA A CA 1
ATOM 713 C C . ALA A 1 89 ? 23.081 3.553 -20.465 1.00 95.38 89 ALA A C 1
ATOM 715 O O . ALA A 1 89 ? 23.375 3.049 -21.549 1.00 95.38 89 ALA A O 1
ATOM 716 N N . LEU A 1 90 ? 21.843 3.482 -19.962 1.00 96.19 90 LEU A N 1
ATOM 717 C CA . LEU A 1 90 ? 20.741 2.852 -20.676 1.00 96.19 90 LEU A CA 1
ATOM 718 C C . LEU A 1 90 ? 20.396 3.567 -21.980 1.00 96.19 90 LEU A C 1
ATOM 720 O O . LEU A 1 90 ? 20.255 2.916 -23.013 1.00 96.19 90 LEU A O 1
ATOM 724 N N . LEU A 1 91 ? 20.261 4.891 -21.948 1.00 96.00 91 LEU A N 1
ATOM 725 C CA . LEU A 1 91 ? 19.942 5.658 -23.143 1.00 96.00 91 LEU A CA 1
ATOM 726 C C . LEU A 1 91 ? 21.043 5.510 -24.201 1.00 96.00 91 LEU A C 1
ATOM 728 O O . LEU A 1 91 ? 20.724 5.238 -25.357 1.00 96.00 91 LEU A O 1
ATOM 732 N N . THR A 1 92 ? 22.313 5.601 -23.803 1.00 95.25 92 THR A N 1
ATOM 733 C CA . THR A 1 92 ? 23.462 5.401 -24.698 1.00 95.25 92 THR A CA 1
ATOM 734 C C . THR A 1 92 ? 23.443 4.015 -25.342 1.00 95.25 92 THR A C 1
ATOM 736 O O . THR A 1 92 ? 23.473 3.915 -26.566 1.00 95.25 92 THR A O 1
ATOM 739 N N . ALA A 1 93 ? 23.268 2.947 -24.556 1.00 95.31 93 ALA A N 1
ATOM 740 C CA . ALA A 1 93 ? 23.217 1.585 -25.089 1.00 95.31 93 ALA A CA 1
ATOM 741 C C . ALA A 1 93 ? 22.053 1.369 -26.075 1.00 95.31 93 ALA A C 1
ATOM 743 O O . ALA A 1 93 ? 22.199 0.671 -27.081 1.00 95.31 93 ALA A O 1
ATOM 744 N N . ILE A 1 94 ? 20.890 1.985 -25.825 1.00 94.50 94 ILE A N 1
ATOM 745 C CA . ILE A 1 94 ? 19.757 1.919 -26.759 1.00 94.50 94 ILE A CA 1
ATOM 746 C C . ILE A 1 94 ? 20.063 2.696 -28.048 1.00 94.50 94 ILE A C 1
ATOM 748 O O . ILE A 1 94 ? 19.736 2.209 -29.130 1.00 94.50 94 ILE A O 1
ATOM 752 N N . ILE A 1 95 ? 20.689 3.875 -27.956 1.00 93.56 95 ILE A N 1
ATOM 753 C CA . ILE A 1 95 ? 21.098 4.679 -29.120 1.00 93.56 95 ILE A CA 1
ATOM 754 C C . ILE A 1 95 ? 22.084 3.895 -29.992 1.00 93.56 95 ILE A C 1
ATOM 756 O O . ILE A 1 95 ? 21.881 3.786 -31.203 1.00 93.56 95 ILE A O 1
ATOM 760 N N . ASP A 1 96 ? 23.100 3.288 -29.384 1.00 92.25 96 ASP A N 1
ATOM 761 C CA . ASP A 1 96 ? 24.082 2.468 -30.096 1.00 92.25 96 ASP A CA 1
ATOM 762 C C . ASP A 1 96 ? 23.407 1.279 -30.790 1.00 92.25 96 ASP A C 1
ATOM 764 O O . ASP A 1 96 ? 23.671 0.993 -31.963 1.00 92.25 96 ASP A O 1
ATOM 768 N N . ARG A 1 97 ? 22.442 0.635 -30.122 1.00 91.00 97 ARG A N 1
ATOM 769 C CA . ARG A 1 97 ? 21.654 -0.450 -30.718 1.00 91.00 97 ARG A CA 1
ATOM 770 C C . ARG A 1 97 ? 20.775 0.022 -31.879 1.00 91.00 97 ARG A C 1
ATOM 772 O O . ARG A 1 97 ? 20.692 -0.673 -32.891 1.00 91.00 97 ARG A O 1
ATOM 779 N N . CYS A 1 98 ? 20.147 1.196 -31.772 1.00 88.94 98 CYS A N 1
ATOM 780 C CA . CYS A 1 98 ? 19.366 1.802 -32.858 1.00 88.94 98 CYS A CA 1
ATOM 781 C C . CYS A 1 98 ? 20.208 2.051 -34.113 1.00 88.94 98 CYS A C 1
ATOM 783 O O . CYS A 1 98 ? 19.690 1.893 -35.218 1.00 88.94 98 CYS A O 1
ATOM 785 N N . ASN A 1 99 ? 21.466 2.468 -33.933 1.00 85.44 99 ASN A N 1
ATOM 786 C CA . ASN A 1 99 ? 22.366 2.877 -35.013 1.00 85.44 99 ASN A CA 1
ATOM 787 C C . ASN A 1 99 ? 23.038 1.692 -35.730 1.00 85.44 99 ASN A C 1
ATOM 789 O O . ASN A 1 99 ? 23.458 1.835 -36.874 1.00 85.44 99 ASN A O 1
ATOM 793 N N . THR A 1 100 ? 23.167 0.542 -35.064 1.00 77.25 100 THR A N 1
ATOM 794 C CA . THR A 1 100 ? 23.952 -0.615 -35.541 1.00 77.25 100 THR A CA 1
ATOM 795 C C . THR A 1 100 ? 23.138 -1.688 -36.269 1.00 77.25 100 THR A C 1
ATOM 797 O O . THR A 1 100 ? 23.730 -2.575 -36.879 1.00 77.25 100 THR A O 1
ATOM 800 N N . SER A 1 101 ? 21.805 -1.651 -36.196 1.00 66.56 101 SER A N 1
ATOM 801 C CA . SER A 1 101 ? 20.962 -2.833 -36.438 1.00 66.56 101 SER A CA 1
ATOM 802 C C . SER A 1 101 ? 19.935 -2.680 -37.577 1.00 66.56 101 SER A C 1
ATOM 804 O O . SER A 1 101 ? 19.642 -1.575 -38.023 1.00 66.56 101 SER A O 1
ATOM 806 N N . ASP A 1 102 ? 19.377 -3.815 -38.023 1.00 80.12 102 ASP A N 1
ATOM 807 C CA . ASP A 1 102 ? 18.277 -3.940 -39.003 1.00 80.12 102 ASP A CA 1
ATOM 808 C C . ASP A 1 102 ? 17.040 -3.086 -38.626 1.00 80.12 102 ASP A C 1
ATOM 810 O O . ASP A 1 102 ? 16.784 -2.829 -37.447 1.00 80.12 102 ASP A O 1
ATOM 814 N N . GLU A 1 103 ? 16.231 -2.686 -39.614 1.00 82.38 103 GLU A N 1
ATOM 815 C CA . GLU A 1 103 ? 15.062 -1.801 -39.471 1.00 82.38 103 GLU A CA 1
ATOM 816 C C . GLU A 1 103 ? 14.084 -2.291 -38.389 1.00 82.38 103 GLU A C 1
ATOM 818 O O . GLU A 1 103 ? 13.521 -1.495 -37.629 1.00 82.38 103 GLU A O 1
ATOM 823 N N . VAL A 1 104 ? 13.928 -3.611 -38.263 1.00 85.31 104 VAL A N 1
ATOM 824 C CA . VAL A 1 104 ? 13.098 -4.239 -37.227 1.00 85.31 104 VAL A CA 1
ATOM 825 C C . VAL A 1 104 ? 13.611 -3.912 -35.822 1.00 85.31 104 VAL A C 1
ATOM 827 O O . VAL A 1 104 ? 12.819 -3.584 -34.939 1.00 85.31 104 VAL A O 1
ATOM 830 N N . ILE A 1 105 ? 14.924 -3.964 -35.598 1.00 87.56 105 ILE A N 1
ATOM 831 C CA . ILE A 1 105 ? 15.536 -3.713 -34.287 1.00 87.56 105 ILE A CA 1
ATOM 832 C C . ILE A 1 105 ? 15.422 -2.230 -33.930 1.00 87.56 105 ILE A C 1
ATOM 834 O O . ILE A 1 105 ? 15.028 -1.907 -32.810 1.00 87.56 105 ILE A O 1
ATOM 838 N N . SER A 1 106 ? 15.656 -1.323 -34.883 1.00 87.62 106 SER A N 1
ATOM 839 C CA . SER A 1 106 ? 15.464 0.118 -34.670 1.00 87.62 106 SER A CA 1
ATOM 840 C C . SER A 1 106 ? 14.035 0.449 -34.217 1.00 87.62 106 SER A C 1
ATOM 842 O O . SER A 1 106 ? 13.838 1.213 -33.269 1.00 87.62 106 SER A O 1
ATOM 844 N N . LEU A 1 107 ? 13.023 -0.181 -34.829 1.00 87.88 107 LEU A N 1
ATOM 845 C CA . LEU A 1 107 ? 11.624 -0.034 -34.414 1.00 87.88 107 LEU A CA 1
ATOM 846 C C . LEU A 1 107 ? 11.381 -0.557 -32.990 1.00 87.88 107 LEU A C 1
ATOM 848 O O . LEU A 1 107 ? 10.644 0.061 -32.221 1.00 87.88 107 LEU A O 1
ATOM 852 N N . ARG A 1 108 ? 12.005 -1.675 -32.606 1.00 90.12 108 ARG A N 1
ATOM 853 C CA . ARG A 1 108 ? 11.884 -2.246 -31.255 1.00 90.12 108 ARG A CA 1
ATOM 854 C C . ARG A 1 108 ? 12.556 -1.380 -30.192 1.00 90.12 108 ARG A C 1
ATOM 856 O O . ARG A 1 108 ? 11.964 -1.166 -29.134 1.00 90.12 108 ARG A O 1
ATOM 863 N N . CYS A 1 109 ? 13.730 -0.825 -30.480 1.00 92.44 109 CYS A N 1
ATOM 864 C CA . CYS A 1 109 ? 14.371 0.163 -29.617 1.00 92.44 109 CYS A CA 1
ATOM 865 C C . CYS A 1 109 ? 13.483 1.398 -29.428 1.00 92.44 109 CYS A C 1
ATOM 867 O O . CYS A 1 109 ? 13.313 1.876 -28.307 1.00 92.44 109 CYS A O 1
ATOM 869 N N . PHE A 1 110 ? 12.837 1.874 -30.495 1.00 90.69 110 PHE A N 1
ATOM 870 C CA . PHE A 1 110 ? 11.881 2.970 -30.386 1.00 90.69 110 PHE A CA 1
ATOM 871 C C . PHE A 1 110 ? 10.665 2.611 -29.520 1.00 90.69 110 PHE A C 1
ATOM 873 O O . PHE A 1 110 ? 10.236 3.430 -28.711 1.00 90.69 110 PHE A O 1
ATOM 880 N N . VAL A 1 111 ? 10.133 1.386 -29.611 1.00 91.62 111 VAL A N 1
ATOM 881 C CA . VAL A 1 111 ? 9.060 0.913 -28.713 1.00 91.62 111 VAL A CA 1
ATOM 882 C C . VAL A 1 111 ? 9.508 0.937 -27.247 1.00 91.62 111 VAL A C 1
ATOM 884 O O . VAL A 1 111 ? 8.740 1.378 -26.387 1.00 91.62 111 VAL A O 1
ATOM 887 N N . LEU A 1 112 ? 10.742 0.514 -26.958 1.00 93.75 112 LEU A N 1
ATOM 888 C CA . LEU A 1 112 ? 11.333 0.592 -25.620 1.00 93.75 112 LEU A CA 1
ATOM 889 C C . LEU A 1 112 ? 11.437 2.049 -25.134 1.00 93.75 112 LEU A C 1
ATOM 891 O O . LEU A 1 112 ? 10.904 2.361 -24.069 1.00 93.75 112 LEU A O 1
ATOM 895 N N . LEU A 1 113 ? 12.040 2.946 -25.925 1.00 94.31 113 LEU A N 1
ATOM 896 C CA . LEU A 1 113 ? 12.184 4.374 -25.592 1.00 94.31 113 LEU A CA 1
ATOM 897 C C . LEU A 1 113 ? 10.832 5.052 -25.387 1.00 94.31 113 LEU A C 1
ATOM 899 O O . LEU A 1 113 ? 10.621 5.758 -24.403 1.00 94.31 113 LEU A O 1
ATOM 903 N N . ARG A 1 114 ? 9.879 4.793 -26.282 1.00 92.25 114 ARG A N 1
ATOM 904 C CA . ARG A 1 114 ? 8.524 5.324 -26.174 1.00 92.25 114 ARG A CA 1
ATOM 905 C C . ARG A 1 114 ? 7.837 4.828 -24.906 1.00 92.25 114 ARG A C 1
ATOM 907 O O . ARG A 1 114 ? 7.232 5.628 -24.201 1.00 92.25 114 ARG A O 1
ATOM 914 N N . SER A 1 115 ? 7.946 3.536 -24.582 1.00 92.19 115 SER A N 1
ATOM 915 C CA . SER A 1 115 ? 7.398 2.990 -23.335 1.00 92.19 115 SER A CA 1
ATOM 916 C C . SER A 1 115 ? 8.059 3.613 -22.102 1.00 92.19 115 SER A C 1
ATOM 918 O O . SER A 1 115 ? 7.374 3.861 -21.110 1.00 92.19 115 SER A O 1
ATOM 920 N N . TRP A 1 116 ? 9.365 3.883 -22.157 1.00 93.25 116 TRP A N 1
ATOM 921 C CA . TRP A 1 116 ? 10.094 4.559 -21.088 1.00 93.25 116 TRP A CA 1
ATOM 922 C C . TRP A 1 116 ? 9.572 5.984 -20.875 1.00 93.25 116 TRP A C 1
ATOM 924 O O . TRP A 1 116 ? 9.157 6.316 -19.767 1.00 93.25 116 TRP A O 1
ATOM 934 N N . VAL A 1 117 ? 9.479 6.788 -21.936 1.00 91.56 117 VAL A N 1
ATOM 935 C CA . VAL A 1 117 ? 8.967 8.165 -21.863 1.00 91.56 117 VAL A CA 1
ATOM 936 C C . VAL A 1 117 ? 7.499 8.207 -21.428 1.00 91.56 117 VAL A C 1
ATOM 938 O O . VAL A 1 117 ? 7.150 8.985 -20.543 1.00 91.56 117 VAL A O 1
ATOM 941 N N . ASP A 1 118 ? 6.635 7.367 -22.008 1.00 88.31 118 ASP A N 1
ATOM 942 C CA . ASP A 1 118 ? 5.190 7.407 -21.750 1.00 88.31 118 ASP A CA 1
ATOM 943 C C . ASP A 1 118 ? 4.846 6.902 -20.331 1.00 88.31 118 ASP A C 1
ATOM 945 O O . ASP A 1 118 ? 4.014 7.503 -19.646 1.00 88.31 118 ASP A O 1
ATOM 949 N N . LYS A 1 119 ? 5.466 5.803 -19.869 1.00 86.62 119 LYS A N 1
ATOM 950 C CA . LYS A 1 119 ? 5.099 5.138 -18.598 1.00 86.62 119 LYS A CA 1
ATOM 951 C C . LYS A 1 119 ? 6.012 5.484 -17.424 1.00 86.62 119 LYS A C 1
ATOM 953 O O . LYS A 1 119 ? 5.555 5.489 -16.286 1.00 86.62 119 LYS A O 1
ATOM 958 N N . PHE A 1 120 ? 7.279 5.790 -17.687 1.00 87.94 120 PHE A N 1
ATOM 959 C CA . PHE A 1 120 ? 8.311 6.025 -16.672 1.00 87.94 120 PHE A CA 1
ATOM 960 C C . PHE A 1 120 ? 8.995 7.381 -16.882 1.00 87.94 120 PHE A C 1
ATOM 962 O O . PHE A 1 120 ? 10.196 7.535 -16.678 1.00 87.94 120 PHE A O 1
ATOM 969 N N . SER A 1 121 ? 8.202 8.398 -17.234 1.00 84.62 121 SER A N 1
ATOM 970 C CA . SER A 1 121 ? 8.661 9.765 -17.517 1.00 84.62 121 SER A CA 1
ATOM 971 C C . SER A 1 121 ? 9.442 10.431 -16.373 1.00 84.62 121 SER A C 1
ATOM 973 O O . SER A 1 121 ? 9.960 11.526 -16.555 1.00 84.62 121 SER A O 1
ATOM 975 N N . PHE A 1 122 ? 9.446 9.845 -15.172 1.00 83.62 122 PHE A N 1
ATOM 976 C CA . PHE A 1 122 ? 10.122 10.392 -14.001 1.00 83.62 122 PHE A CA 1
ATOM 977 C C . PHE A 1 122 ? 11.633 10.534 -14.207 1.00 83.62 122 PHE A C 1
ATOM 979 O O . PHE A 1 122 ? 12.190 11.538 -13.774 1.00 83.62 122 PHE A O 1
ATOM 986 N N . ASP A 1 123 ? 12.301 9.605 -14.902 1.00 86.12 123 ASP A N 1
ATOM 987 C CA . ASP A 1 123 ? 13.751 9.749 -15.129 1.00 86.12 123 ASP A CA 1
ATOM 988 C C . ASP A 1 123 ? 14.055 10.980 -15.981 1.00 86.12 123 ASP A C 1
ATOM 990 O O . ASP A 1 123 ? 14.955 11.744 -15.657 1.00 86.12 123 ASP A O 1
ATOM 994 N N . PHE A 1 124 ? 13.217 11.243 -16.985 1.00 86.06 124 PHE A N 1
ATOM 995 C CA . PHE A 1 124 ? 13.289 12.436 -17.831 1.00 86.06 124 PHE A CA 1
ATOM 996 C C . PHE A 1 124 ? 12.873 13.727 -17.112 1.00 86.06 124 PHE A C 1
ATOM 998 O O . PHE A 1 124 ? 13.050 14.807 -17.664 1.00 86.06 124 PHE A O 1
ATOM 1005 N N . GLN A 1 125 ? 12.293 13.640 -15.911 1.00 83.00 125 GLN A N 1
ATOM 1006 C CA . GLN A 1 125 ? 12.015 14.799 -15.056 1.00 83.00 125 GLN A CA 1
ATOM 1007 C C . GLN A 1 125 ? 13.147 15.040 -14.057 1.00 83.00 125 GLN A C 1
ATOM 1009 O O . GLN A 1 125 ? 13.487 16.186 -13.784 1.00 83.00 125 GLN A O 1
ATOM 1014 N N . LYS A 1 126 ? 13.717 13.966 -13.500 1.00 81.06 126 LYS A N 1
ATOM 1015 C CA . LYS A 1 126 ? 14.794 14.035 -12.510 1.00 81.06 126 LYS A CA 1
ATOM 1016 C C . LYS A 1 126 ? 16.138 14.390 -13.143 1.00 81.06 126 LYS A C 1
ATOM 1018 O O . LYS A 1 126 ? 16.882 15.169 -12.564 1.00 81.06 126 LYS A O 1
ATOM 1023 N N . ASP A 1 127 ? 16.435 13.797 -14.293 1.00 83.00 127 ASP A N 1
ATOM 1024 C CA . ASP A 1 127 ? 17.704 13.926 -15.013 1.00 83.00 127 ASP A CA 1
ATOM 1025 C C . ASP A 1 127 ? 17.466 14.496 -16.419 1.00 83.00 127 ASP A C 1
ATOM 1027 O O . ASP A 1 127 ? 17.940 13.981 -17.432 1.00 83.00 127 ASP A O 1
ATOM 1031 N N . HIS A 1 128 ? 16.619 15.529 -16.475 1.00 84.75 128 HIS A N 1
ATOM 1032 C CA . HIS A 1 128 ? 16.105 16.089 -17.720 1.00 84.75 128 HIS A CA 1
ATOM 1033 C C . HIS A 1 128 ? 17.232 16.539 -18.651 1.00 84.75 128 HIS A C 1
ATOM 1035 O O . HIS A 1 128 ? 17.305 16.077 -19.786 1.00 84.75 128 HIS A O 1
ATOM 1041 N N . ASP A 1 129 ? 18.131 17.390 -18.156 1.00 86.69 129 ASP A N 1
ATOM 1042 C CA . ASP A 1 129 ? 19.145 18.049 -18.981 1.00 86.69 129 ASP A CA 1
ATOM 1043 C C . ASP A 1 129 ? 20.116 17.047 -19.621 1.00 86.69 129 ASP A C 1
ATOM 1045 O O . ASP A 1 129 ? 20.408 17.151 -20.812 1.00 86.69 129 ASP A O 1
ATOM 1049 N N . ASN A 1 130 ? 20.562 16.033 -18.872 1.00 90.50 130 ASN A N 1
ATOM 1050 C CA . ASN A 1 130 ? 21.501 15.032 -19.382 1.00 90.50 130 ASN A CA 1
ATOM 1051 C C . ASN A 1 130 ? 20.850 14.131 -20.439 1.00 90.50 130 ASN A C 1
ATOM 1053 O O . ASN A 1 130 ? 21.388 13.968 -21.536 1.00 90.50 130 ASN A O 1
ATOM 1057 N N . LEU A 1 131 ? 19.663 13.585 -20.151 1.00 91.69 131 LEU A N 1
ATOM 1058 C CA . LEU A 1 131 ? 18.967 12.692 -21.084 1.00 91.69 131 LEU A CA 1
ATOM 1059 C C . LEU A 1 131 ? 18.509 13.432 -22.351 1.00 91.69 131 LEU A C 1
ATOM 1061 O O . LEU A 1 131 ? 18.614 12.898 -23.456 1.00 91.69 131 LEU A O 1
ATOM 1065 N N . VAL A 1 132 ? 18.039 14.675 -22.216 1.00 90.69 132 VAL A N 1
ATOM 1066 C CA . VAL A 1 132 ? 17.651 15.524 -23.353 1.00 90.69 132 VAL A CA 1
ATOM 1067 C C . VAL A 1 132 ? 18.870 15.936 -24.176 1.00 90.69 132 VAL A C 1
ATOM 1069 O O . VAL A 1 132 ? 18.790 15.934 -25.406 1.00 90.69 132 VAL A O 1
ATOM 1072 N N . SER A 1 133 ? 20.008 16.227 -23.541 1.00 93.12 133 SER A N 1
ATOM 1073 C CA . SER A 1 133 ? 21.271 16.511 -24.235 1.00 93.12 133 SER A CA 1
ATOM 1074 C C . SER A 1 133 ? 21.728 15.321 -25.084 1.00 93.12 133 SER A C 1
ATOM 1076 O O . SER A 1 133 ? 22.011 15.487 -26.271 1.00 93.12 133 SER A O 1
ATOM 1078 N N . LEU A 1 134 ? 21.691 14.098 -24.540 1.00 93.50 134 LEU A N 1
ATOM 1079 C CA . LEU A 1 134 ? 22.008 12.877 -25.293 1.00 93.50 134 LEU A CA 1
ATOM 1080 C C . LEU A 1 134 ? 21.085 12.678 -26.504 1.00 93.50 134 LEU A C 1
ATOM 1082 O O . LEU A 1 134 ? 21.565 12.416 -27.608 1.00 93.50 134 LEU A O 1
ATOM 1086 N N . LEU A 1 135 ? 19.771 12.861 -26.329 1.00 93.38 135 LEU A N 1
ATOM 1087 C CA . LEU A 1 135 ? 18.813 12.797 -27.439 1.00 93.38 135 LEU A CA 1
ATOM 1088 C C . LEU A 1 135 ? 19.055 13.896 -28.485 1.00 93.38 135 LEU A C 1
ATOM 1090 O O . LEU A 1 135 ? 18.879 13.656 -29.679 1.00 93.38 135 LEU A O 1
ATOM 1094 N N . THR A 1 136 ? 19.477 15.088 -28.059 1.00 94.00 136 THR A N 1
ATOM 1095 C CA . THR A 1 136 ? 19.773 16.218 -28.956 1.00 94.00 136 THR A CA 1
ATOM 1096 C C . THR A 1 136 ? 21.017 15.932 -29.787 1.00 94.00 136 THR A C 1
ATOM 1098 O O . THR A 1 136 ? 20.972 16.040 -31.011 1.00 94.00 136 THR A O 1
ATOM 1101 N N . ASN A 1 137 ? 22.088 15.458 -29.148 1.00 94.81 137 ASN A N 1
ATOM 1102 C CA . ASN A 1 137 ? 23.315 15.041 -29.827 1.00 94.81 137 ASN A CA 1
ATOM 1103 C C . ASN A 1 137 ? 23.041 13.915 -30.834 1.00 94.81 137 ASN A C 1
ATOM 1105 O O . ASN A 1 137 ? 23.548 13.943 -31.958 1.00 94.81 137 ASN A O 1
ATOM 1109 N N . TRP A 1 138 ? 22.189 12.950 -30.470 1.00 94.56 138 TRP A N 1
ATOM 1110 C CA . TRP A 1 138 ? 21.768 11.895 -31.389 1.00 94.56 138 TRP A CA 1
ATOM 1111 C C . TRP A 1 138 ? 20.951 12.446 -32.566 1.00 94.56 138 TRP A C 1
ATOM 1113 O O . TRP A 1 138 ? 21.243 12.114 -33.712 1.00 94.56 138 TRP A O 1
ATOM 1123 N N . SER A 1 139 ? 19.997 13.352 -32.321 1.00 93.94 139 SER A N 1
ATOM 1124 C CA . SER A 1 139 ? 19.236 14.041 -33.378 1.00 93.94 139 SER A CA 1
ATOM 1125 C C . SER A 1 139 ? 20.156 14.772 -34.366 1.00 93.94 139 SER A C 1
ATOM 1127 O O . SER A 1 139 ? 19.987 14.655 -35.581 1.00 93.94 139 SER A O 1
ATOM 1129 N N . GLU A 1 140 ? 21.171 15.488 -33.877 1.00 93.50 140 GLU A N 1
ATOM 1130 C CA . GLU A 1 140 ? 22.155 16.169 -34.726 1.00 93.50 140 GLU A CA 1
ATOM 1131 C C . GLU A 1 140 ? 23.002 15.198 -35.554 1.00 93.50 140 GLU A C 1
ATOM 1133 O O . GLU A 1 140 ? 23.254 15.453 -36.735 1.00 93.50 140 GLU A O 1
ATOM 1138 N N . ALA A 1 141 ? 23.420 14.073 -34.968 1.00 91.94 141 ALA A N 1
ATOM 1139 C CA . ALA A 1 141 ? 24.143 13.030 -35.688 1.00 91.94 141 ALA A CA 1
ATOM 1140 C C . ALA A 1 141 ? 23.285 12.407 -36.804 1.00 91.94 141 ALA A C 1
ATOM 1142 O O . ALA A 1 141 ? 23.769 12.238 -37.923 1.00 91.94 141 ALA A O 1
ATOM 1143 N N . LEU A 1 142 ? 22.000 12.144 -36.537 1.00 91.44 142 LEU A N 1
ATOM 1144 C CA . LEU A 1 142 ? 21.051 11.608 -37.521 1.00 91.44 142 LEU A CA 1
ATOM 1145 C C . LEU A 1 142 ? 20.768 12.585 -38.671 1.00 91.44 142 LEU A C 1
ATOM 1147 O O . LEU A 1 142 ? 20.603 12.156 -39.811 1.00 91.44 142 LEU A O 1
ATOM 1151 N N . LYS A 1 143 ? 20.754 13.899 -38.399 1.00 91.75 143 LYS A N 1
ATOM 1152 C CA . LYS A 1 143 ? 20.652 14.935 -39.444 1.00 91.75 143 LYS A CA 1
ATOM 1153 C C . LYS A 1 143 ? 21.872 14.936 -40.365 1.00 91.75 143 LYS A C 1
ATOM 1155 O O . LYS A 1 143 ? 21.719 15.124 -41.566 1.00 91.75 143 LYS A O 1
ATOM 1160 N N . LYS A 1 144 ? 23.074 14.711 -39.820 1.00 91.81 144 LYS A N 1
ATOM 1161 C CA . LYS A 1 144 ? 24.318 14.636 -40.608 1.00 91.81 144 LYS A CA 1
ATOM 1162 C C . LYS A 1 144 ? 24.388 13.380 -41.480 1.00 91.81 144 LYS A C 1
ATOM 1164 O O . LYS A 1 144 ? 24.967 13.441 -42.558 1.00 91.81 144 LYS A O 1
ATOM 1169 N N . SER A 1 145 ? 23.817 12.264 -41.024 1.00 87.62 145 SER A N 1
ATOM 1170 C CA . SER A 1 145 ? 23.780 10.995 -41.767 1.00 87.62 145 SER A CA 1
ATOM 1171 C C . SER A 1 145 ? 22.542 10.816 -42.661 1.00 87.62 145 SER A C 1
ATOM 1173 O O . SER A 1 145 ? 22.406 9.769 -43.287 1.00 87.62 145 SER A O 1
ATOM 1175 N N . ASP A 1 146 ? 21.654 11.817 -42.728 1.00 86.69 146 ASP A N 1
ATOM 1176 C CA . ASP A 1 146 ? 20.383 11.818 -43.475 1.00 86.69 146 ASP A CA 1
ATOM 1177 C C . ASP A 1 146 ? 19.438 10.636 -43.149 1.00 86.69 146 ASP A C 1
ATOM 1179 O O . ASP A 1 146 ? 18.647 10.172 -43.973 1.00 86.69 146 ASP A O 1
ATOM 1183 N N . ASN A 1 147 ? 19.468 10.137 -41.905 1.00 85.38 147 ASN A N 1
ATOM 1184 C CA . ASN A 1 147 ? 18.572 9.063 -41.467 1.00 85.38 147 ASN A CA 1
ATOM 1185 C C . ASN A 1 147 ? 17.204 9.617 -41.024 1.00 85.38 147 ASN A C 1
ATOM 1187 O O . ASN A 1 147 ? 16.868 9.694 -39.838 1.00 85.38 147 ASN A O 1
ATOM 1191 N N . GLN A 1 148 ? 16.389 9.984 -42.014 1.00 87.00 148 GLN A N 1
ATOM 1192 C CA . GLN A 1 148 ? 15.074 10.609 -41.822 1.00 87.00 148 GLN A CA 1
ATOM 1193 C C . GLN A 1 148 ? 14.082 9.750 -41.015 1.00 87.00 148 GLN A C 1
ATOM 1195 O O . GLN A 1 148 ? 13.180 10.288 -40.372 1.00 87.00 148 GLN A O 1
ATOM 1200 N N . LYS A 1 149 ? 14.212 8.415 -41.042 1.00 86.94 149 LYS A N 1
ATOM 1201 C CA . LYS A 1 149 ? 13.316 7.508 -40.302 1.00 86.94 149 LYS A CA 1
ATOM 1202 C C . LYS A 1 149 ? 13.551 7.609 -38.793 1.00 86.94 149 LYS A C 1
ATOM 1204 O O . LYS A 1 149 ? 12.603 7.865 -38.053 1.00 86.94 149 LYS A O 1
ATOM 1209 N N . LEU A 1 150 ? 14.799 7.440 -38.349 1.00 87.50 150 LEU A N 1
ATOM 1210 C CA . LEU A 1 150 ? 15.160 7.565 -36.934 1.00 87.50 150 LEU A CA 1
ATOM 1211 C C . LEU A 1 150 ? 14.959 8.996 -36.432 1.00 87.50 150 LEU A C 1
ATOM 1213 O O . LEU A 1 150 ? 14.493 9.186 -35.313 1.00 87.50 150 LEU A O 1
ATOM 1217 N N . LEU A 1 151 ? 15.223 10.001 -37.271 1.00 90.56 151 LEU A N 1
ATOM 1218 C CA . LEU A 1 151 ? 15.011 11.398 -36.898 1.00 90.56 151 LEU A CA 1
ATOM 1219 C C . LEU A 1 151 ? 13.548 11.670 -36.506 1.00 90.56 151 LEU A C 1
ATOM 1221 O O . LEU A 1 151 ? 13.297 12.219 -35.437 1.00 90.56 151 LEU A O 1
ATOM 1225 N N . LYS A 1 152 ? 12.580 11.175 -37.292 1.00 91.12 152 LYS A N 1
ATOM 1226 C CA . LYS A 1 152 ? 11.145 11.272 -36.958 1.00 91.12 152 LYS A CA 1
ATOM 1227 C C . LYS A 1 152 ? 10.787 10.587 -35.637 1.00 91.12 152 LYS A C 1
ATOM 1229 O O . LYS A 1 152 ? 9.904 11.060 -34.926 1.00 91.12 152 LYS A O 1
ATOM 1234 N N . MET A 1 153 ? 11.440 9.468 -35.318 1.00 90.94 153 MET A N 1
ATOM 1235 C CA . MET A 1 153 ? 11.243 8.773 -34.042 1.00 90.94 153 MET A CA 1
ATOM 1236 C C . MET A 1 153 ? 11.739 9.626 -32.874 1.00 90.94 153 MET A C 1
ATOM 1238 O O . MET A 1 153 ? 11.026 9.788 -31.888 1.00 90.94 153 MET A O 1
ATOM 1242 N N . VAL A 1 154 ? 12.932 10.211 -32.997 1.00 92.81 154 VAL A N 1
ATOM 1243 C CA . VAL A 1 154 ? 13.501 11.103 -31.978 1.00 92.81 154 VAL A CA 1
ATOM 1244 C C . VAL A 1 154 ? 12.639 12.354 -31.792 1.00 92.81 154 VAL A C 1
ATOM 1246 O O . VAL A 1 154 ? 12.354 12.731 -30.656 1.00 92.81 154 VAL A O 1
ATOM 1249 N N . ASP A 1 155 ? 12.144 12.946 -32.879 1.00 92.69 155 ASP A N 1
ATOM 1250 C CA . ASP A 1 155 ? 11.226 14.087 -32.818 1.00 92.69 155 ASP A CA 1
ATOM 1251 C C . ASP A 1 155 ? 9.923 13.732 -32.072 1.00 92.69 155 ASP A C 1
ATOM 1253 O O . ASP A 1 155 ? 9.461 14.504 -31.228 1.00 92.69 155 ASP A O 1
ATOM 1257 N N . ASP A 1 156 ? 9.353 12.539 -32.298 1.00 92.25 156 ASP A N 1
ATOM 1258 C CA . ASP A 1 156 ? 8.189 12.048 -31.538 1.00 92.25 156 ASP A CA 1
ATOM 1259 C C . ASP A 1 156 ? 8.510 11.874 -30.041 1.00 92.25 156 ASP A C 1
ATOM 1261 O O . ASP A 1 156 ? 7.683 12.226 -29.193 1.00 92.25 156 ASP A O 1
ATOM 1265 N N . LEU A 1 157 ? 9.716 11.408 -29.685 1.00 92.44 157 LEU A N 1
ATOM 1266 C CA . LEU A 1 157 ? 10.149 11.340 -28.284 1.00 92.44 157 LEU A CA 1
ATOM 1267 C C . LEU A 1 157 ? 10.226 12.734 -27.651 1.00 92.44 157 LEU A C 1
ATOM 1269 O O . LEU A 1 157 ? 9.694 12.916 -26.556 1.00 92.44 157 LEU A O 1
ATOM 1273 N N . PHE A 1 158 ? 10.804 13.731 -28.330 1.00 92.31 158 PHE A N 1
ATOM 1274 C CA . PHE A 1 158 ? 10.849 15.107 -27.820 1.00 92.31 158 PHE A CA 1
ATOM 1275 C C . PHE A 1 158 ? 9.455 15.684 -27.580 1.00 92.31 158 PHE A C 1
ATOM 1277 O O . PHE A 1 158 ? 9.218 16.320 -26.548 1.00 92.31 158 PHE A O 1
ATOM 1284 N N . VAL A 1 159 ? 8.511 15.438 -28.493 1.00 91.19 159 VAL A N 1
ATOM 1285 C CA . VAL A 1 159 ? 7.117 15.867 -28.317 1.00 91.19 159 VAL A CA 1
ATOM 1286 C C . VAL A 1 159 ? 6.505 15.223 -27.074 1.00 91.19 159 VAL A C 1
ATOM 1288 O O . VAL A 1 159 ? 5.816 15.904 -26.316 1.00 91.19 159 VAL A O 1
ATOM 1291 N N . ARG A 1 160 ? 6.754 13.930 -26.833 1.00 90.00 160 ARG A N 1
ATOM 1292 C CA . ARG A 1 160 ? 6.230 13.209 -25.660 1.00 90.00 160 ARG A CA 1
ATOM 1293 C C . ARG A 1 160 ? 6.854 13.672 -24.352 1.00 90.00 160 ARG A C 1
ATOM 1295 O O . ARG A 1 160 ? 6.113 13.895 -23.399 1.00 90.00 160 ARG A O 1
ATOM 1302 N N . ILE A 1 161 ? 8.176 13.845 -24.317 1.00 88.69 161 ILE A N 1
ATOM 1303 C CA . ILE A 1 161 ? 8.919 14.310 -23.135 1.00 88.69 161 ILE A CA 1
ATOM 1304 C C . ILE A 1 161 ? 8.402 15.684 -22.695 1.00 88.69 161 ILE A C 1
ATOM 1306 O O . ILE A 1 161 ? 8.147 15.901 -21.512 1.00 88.69 161 ILE A O 1
ATOM 1310 N N . ASN A 1 162 ? 8.177 16.584 -23.654 1.00 85.38 162 ASN A N 1
ATOM 1311 C CA . ASN A 1 162 ? 7.720 17.948 -23.389 1.00 85.38 162 ASN A CA 1
ATOM 1312 C C . ASN A 1 162 ? 6.196 18.075 -23.255 1.00 85.38 162 ASN A C 1
ATOM 1314 O O . ASN A 1 162 ? 5.680 19.166 -23.003 1.00 85.38 162 ASN A O 1
ATOM 1318 N N . LYS A 1 163 ? 5.442 16.983 -23.427 1.00 82.62 163 LYS A N 1
ATOM 1319 C CA . LYS A 1 163 ? 3.985 17.029 -23.355 1.00 82.62 163 LYS A CA 1
ATOM 1320 C C . LYS A 1 163 ? 3.550 17.245 -21.903 1.00 82.62 163 LYS A C 1
ATOM 1322 O O . LYS A 1 163 ? 3.798 16.379 -21.059 1.00 82.62 163 LYS A O 1
ATOM 1327 N N . PRO A 1 164 ? 2.818 18.329 -21.584 1.00 70.69 164 PRO A N 1
ATOM 1328 C CA . PRO A 1 164 ? 2.260 18.486 -20.251 1.00 70.69 164 PRO A CA 1
ATOM 1329 C C . PRO A 1 164 ? 1.285 17.337 -19.983 1.00 70.69 164 PRO A C 1
ATOM 1331 O O . PRO A 1 164 ? 0.394 17.052 -20.794 1.00 70.69 164 PRO A O 1
ATOM 1334 N N . LYS A 1 165 ? 1.445 16.664 -18.838 1.00 67.19 165 LYS A N 1
ATOM 1335 C CA . LYS A 1 165 ? 0.519 15.613 -18.404 1.00 67.19 165 LYS A CA 1
ATOM 1336 C C . LYS A 1 165 ? -0.866 16.241 -18.234 1.00 67.19 165 LYS A C 1
ATOM 1338 O O . LYS A 1 165 ? -1.105 16.991 -17.289 1.00 67.19 165 LYS A O 1
ATOM 1343 N N . LYS A 1 166 ? -1.782 15.968 -19.168 1.00 57.72 166 LYS A N 1
ATOM 1344 C CA . LYS A 1 166 ? -3.178 16.403 -19.048 1.00 57.72 166 LYS A CA 1
ATOM 1345 C C . LYS A 1 166 ? -3.776 15.733 -17.811 1.00 57.72 166 LYS A C 1
ATOM 1347 O O . LYS A 1 166 ? -3.713 14.512 -17.687 1.00 57.72 166 LYS A O 1
ATOM 1352 N N . LYS A 1 167 ? -4.364 16.520 -16.905 1.00 55.25 167 LYS A N 1
ATOM 1353 C CA . LYS A 1 167 ? -5.225 15.976 -15.847 1.00 55.25 167 LYS A CA 1
ATOM 1354 C C . LYS A 1 167 ? -6.352 15.197 -16.535 1.00 55.25 167 LYS A C 1
ATOM 1356 O O . LYS A 1 167 ? -6.964 15.721 -17.465 1.00 55.25 167 LYS A O 1
ATOM 1361 N N . ASN A 1 168 ? -6.577 13.945 -16.139 1.00 52.75 168 ASN A N 1
ATOM 1362 C CA . ASN A 1 168 ? -7.603 13.093 -16.742 1.00 52.75 168 ASN A CA 1
ATOM 1363 C C . ASN A 1 168 ? -8.990 13.717 -16.533 1.00 52.75 168 ASN A C 1
ATOM 1365 O O . ASN A 1 168 ? -9.570 13.599 -15.460 1.00 52.75 168 ASN A O 1
ATOM 1369 N N . LEU A 1 169 ? -9.524 14.367 -17.570 1.00 46.94 169 LEU A N 1
ATOM 1370 C CA . LEU A 1 169 ? -10.862 14.972 -17.570 1.00 46.94 169 LEU A CA 1
ATOM 1371 C C . LEU A 1 169 ? -11.978 13.922 -17.410 1.00 46.94 169 LEU A C 1
ATOM 1373 O O . LEU A 1 169 ? -13.034 14.239 -16.879 1.00 46.94 169 LEU A O 1
ATOM 1377 N N . LEU A 1 170 ? -11.720 12.659 -17.778 1.00 48.75 170 LEU A N 1
ATOM 1378 C CA . LEU A 1 170 ? -12.632 11.524 -17.558 1.00 48.75 170 LEU A CA 1
ATOM 1379 C C . LEU A 1 170 ? -12.891 11.219 -16.071 1.00 48.75 170 LEU A C 1
ATOM 1381 O O . LEU A 1 170 ? -13.832 10.500 -15.756 1.00 48.75 170 LEU A O 1
ATOM 1385 N N . ALA A 1 171 ? -12.082 11.767 -15.159 1.00 53.47 171 ALA A N 1
ATOM 1386 C CA . ALA A 1 171 ? -12.307 11.627 -13.727 1.00 53.47 171 ALA A CA 1
ATOM 1387 C C . ALA A 1 171 ? -13.553 12.397 -13.248 1.00 53.47 171 ALA A C 1
ATOM 1389 O O . ALA A 1 171 ? -14.147 11.988 -12.261 1.00 53.47 171 ALA A O 1
ATOM 1390 N N . LEU A 1 172 ? -13.978 13.466 -13.936 1.00 51.78 172 LEU A N 1
ATOM 1391 C CA . LEU A 1 172 ? -15.087 14.321 -13.484 1.00 51.78 172 LEU A CA 1
ATOM 1392 C C . LEU A 1 172 ? -16.426 13.565 -13.409 1.00 51.78 172 LEU A C 1
ATOM 1394 O O . LEU A 1 172 ? -17.056 13.585 -12.359 1.00 51.78 172 LEU A O 1
ATOM 1398 N N . ASN A 1 173 ? -16.789 12.795 -14.441 1.00 54.88 173 ASN A N 1
ATOM 1399 C CA . ASN A 1 173 ? -18.070 12.068 -14.469 1.00 54.88 173 ASN A CA 1
ATOM 1400 C C . ASN A 1 173 ? -18.107 10.850 -13.520 1.00 54.88 173 ASN A C 1
ATOM 1402 O O . ASN A 1 173 ? -19.178 10.360 -13.173 1.00 54.88 173 ASN A O 1
ATOM 1406 N N . PHE A 1 174 ? -16.945 10.327 -13.107 1.00 66.31 174 PHE A N 1
ATOM 1407 C CA . PHE A 1 174 ? -16.860 9.166 -12.210 1.00 66.31 174 PHE A CA 1
ATOM 1408 C C . PHE A 1 174 ? -17.271 9.509 -10.770 1.00 66.31 174 PHE A C 1
ATOM 1410 O O . PHE A 1 174 ? -17.760 8.641 -10.053 1.00 66.31 174 PHE A O 1
ATOM 1417 N N . PHE A 1 175 ? -17.105 10.764 -10.341 1.00 70.38 175 PHE A N 1
ATOM 1418 C CA . PHE A 1 175 ? -17.408 11.194 -8.970 1.00 70.38 175 PHE A CA 1
ATOM 1419 C C . PHE A 1 175 ? -18.826 11.744 -8.783 1.00 70.38 175 PHE A C 1
ATOM 1421 O O . PHE A 1 175 ? -19.256 11.917 -7.639 1.00 70.38 175 PHE A O 1
ATOM 1428 N N . ASP A 1 176 ? -19.575 11.981 -9.862 1.00 72.31 176 ASP A N 1
ATOM 1429 C CA . ASP A 1 176 ? -20.953 12.481 -9.771 1.00 72.31 176 ASP A CA 1
ATOM 1430 C C . ASP A 1 176 ? -21.869 11.486 -9.040 1.00 72.31 176 ASP A C 1
ATOM 1432 O O . ASP A 1 176 ? -22.715 11.887 -8.241 1.00 72.31 176 ASP A O 1
ATOM 1436 N N . ASN A 1 177 ? -21.610 10.184 -9.212 1.00 78.38 177 ASN A N 1
ATOM 1437 C CA . ASN A 1 177 ? -22.327 9.094 -8.544 1.00 78.38 177 ASN A CA 1
ATOM 1438 C C . ASN A 1 177 ? -21.747 8.710 -7.168 1.00 78.38 177 ASN A C 1
ATOM 1440 O O . ASN A 1 177 ? -22.243 7.778 -6.533 1.00 78.38 177 ASN A O 1
ATOM 1444 N N . ALA A 1 178 ? -20.696 9.387 -6.692 1.00 88.00 178 ALA A N 1
ATOM 1445 C CA . ALA A 1 178 ? -20.081 9.052 -5.412 1.00 88.00 178 ALA A CA 1
ATOM 1446 C C . ALA A 1 178 ? -21.018 9.419 -4.241 1.00 88.00 178 ALA A C 1
ATOM 1448 O O . ALA A 1 178 ? -21.577 10.528 -4.222 1.00 88.00 178 ALA A O 1
ATOM 1449 N N . PRO A 1 179 ? -21.170 8.528 -3.239 1.00 92.62 179 PRO A N 1
ATOM 1450 C CA . PRO A 1 179 ? -22.050 8.767 -2.104 1.00 92.62 179 PRO A CA 1
ATOM 1451 C C . PRO A 1 179 ? -21.614 10.018 -1.340 1.00 92.62 179 PRO A C 1
ATOM 1453 O O . PRO A 1 179 ? -20.420 10.279 -1.170 1.00 92.62 179 PRO A O 1
ATOM 1456 N N . LEU A 1 180 ? -22.596 10.793 -0.876 1.00 92.94 180 LEU A N 1
ATOM 1457 C CA . LEU A 1 180 ? -22.336 11.951 -0.028 1.00 92.94 180 LEU A CA 1
ATOM 1458 C C . LEU A 1 180 ? -21.755 11.500 1.327 1.00 92.94 180 LEU A C 1
ATOM 1460 O O . LEU A 1 180 ? -22.170 10.450 1.837 1.00 92.94 180 LEU A O 1
ATOM 1464 N N . PRO A 1 181 ? -20.824 12.275 1.913 1.00 94.25 181 PRO A N 1
ATOM 1465 C CA . PRO A 1 181 ? -20.304 11.987 3.245 1.00 94.25 181 PRO A CA 1
ATOM 1466 C C . PRO A 1 181 ? -21.415 11.990 4.302 1.00 94.25 181 PRO A C 1
ATOM 1468 O O . PRO A 1 181 ? -22.295 12.854 4.287 1.00 94.25 181 PRO A O 1
ATOM 1471 N N . ILE A 1 182 ? -21.369 11.041 5.238 1.00 95.31 182 ILE A N 1
ATOM 1472 C CA . ILE A 1 182 ? -22.291 10.982 6.381 1.00 95.31 182 ILE A CA 1
ATOM 1473 C C . ILE A 1 182 ? -21.747 11.880 7.499 1.00 95.31 182 ILE A C 1
ATOM 1475 O O . ILE A 1 182 ? -20.901 11.470 8.293 1.00 95.31 182 ILE A O 1
ATOM 1479 N N . ILE A 1 183 ? -22.227 13.120 7.555 1.00 93.25 183 ILE A N 1
ATOM 1480 C CA . ILE A 1 183 ? -21.744 14.118 8.514 1.00 93.25 183 ILE A CA 1
ATOM 1481 C C . ILE A 1 183 ? -22.431 13.942 9.884 1.00 93.25 183 ILE A C 1
ATOM 1483 O O . ILE A 1 183 ? -23.662 13.861 9.940 1.00 93.25 183 ILE A O 1
ATOM 1487 N N . PRO A 1 184 ? -21.672 13.900 10.998 1.00 91.94 184 PRO A N 1
ATOM 1488 C CA . PRO A 1 184 ? -22.233 13.923 12.348 1.00 91.94 184 PRO A CA 1
ATOM 1489 C C . PRO A 1 184 ? -23.086 15.171 12.603 1.00 91.94 184 PRO A C 1
ATOM 1491 O O . PRO A 1 184 ? -22.762 16.258 12.137 1.00 91.94 184 PRO A O 1
ATOM 1494 N N . ALA A 1 185 ? -24.128 15.046 13.427 1.00 89.44 185 ALA A N 1
ATOM 1495 C CA . ALA A 1 185 ? -24.981 16.182 13.802 1.00 89.44 185 ALA A CA 1
ATOM 1496 C C . ALA A 1 185 ? -24.296 17.199 14.744 1.00 89.44 185 ALA A C 1
ATOM 1498 O O . ALA A 1 185 ? -24.822 18.287 14.974 1.00 89.44 185 ALA A O 1
ATOM 1499 N N . VAL A 1 186 ? -23.151 16.834 15.325 1.00 91.50 186 VAL A N 1
ATOM 1500 C CA . VAL A 1 186 ? -22.338 17.696 16.194 1.00 91.50 186 VAL A CA 1
ATOM 1501 C C . VAL A 1 186 ? -21.425 18.608 15.371 1.00 91.50 186 VAL A C 1
ATOM 1503 O O . VAL A 1 186 ? -21.243 18.408 14.172 1.00 91.50 186 VAL A O 1
ATOM 1506 N N . LYS A 1 187 ? -20.842 19.631 16.001 1.00 89.50 187 LYS A N 1
ATOM 1507 C CA . LYS A 1 187 ? -19.882 20.511 15.323 1.00 89.50 187 LYS A CA 1
ATOM 1508 C C . LYS A 1 187 ? -18.541 19.793 15.093 1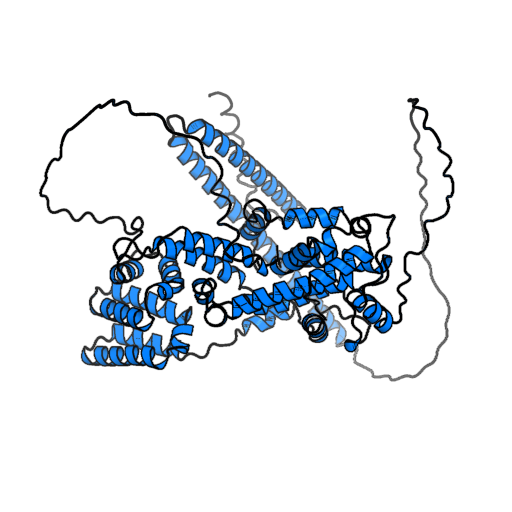.00 89.50 187 LYS A C 1
ATOM 1510 O O . LYS A 1 187 ? -18.143 19.020 15.968 1.00 89.50 187 LYS A O 1
ATOM 1515 N N . PRO A 1 188 ? -17.830 20.058 13.979 1.00 87.88 188 PRO A N 1
ATOM 1516 C CA . PRO A 1 188 ? -16.533 19.446 13.668 1.00 87.88 188 PRO A CA 1
ATOM 1517 C C . PRO A 1 188 ? -15.503 19.488 14.798 1.00 87.88 188 PRO A C 1
ATOM 1519 O O . PRO A 1 188 ? -14.796 18.511 15.033 1.00 87.88 188 PRO A O 1
ATOM 1522 N N . GLU A 1 189 ? -15.446 20.591 15.541 1.00 87.12 189 GLU A N 1
ATOM 1523 C CA . GLU A 1 189 ? -14.480 20.801 16.624 1.00 87.12 189 GLU A CA 1
ATOM 1524 C C . GLU A 1 189 ? -14.745 19.905 17.845 1.00 87.12 189 GLU A C 1
ATOM 1526 O O . GLU A 1 189 ? -13.877 19.737 18.702 1.00 87.12 189 GLU A O 1
ATOM 1531 N N . GLU A 1 190 ? -15.943 19.326 17.929 1.00 87.75 190 GLU A N 1
ATOM 1532 C CA . GLU A 1 190 ? -16.410 18.504 19.045 1.00 87.75 190 GLU A CA 1
ATOM 1533 C C . GLU A 1 190 ? -16.498 17.013 18.690 1.00 87.75 190 GLU A C 1
ATOM 1535 O O . GLU A 1 190 ? -16.950 16.217 19.516 1.00 87.75 190 GLU A O 1
ATOM 1540 N N . TYR A 1 191 ? -16.070 16.618 17.485 1.00 91.56 191 TYR A N 1
ATOM 1541 C CA . TYR A 1 191 ? -16.148 15.235 17.018 1.00 91.56 191 TYR A CA 1
ATOM 1542 C C . TYR A 1 191 ? -15.451 14.260 17.970 1.00 91.56 191 TYR A C 1
ATOM 1544 O O . TYR A 1 191 ? -14.262 14.380 18.278 1.00 91.56 191 TYR A O 1
ATOM 1552 N N . LYS A 1 192 ? -16.190 13.227 18.386 1.00 92.12 192 LYS A N 1
ATOM 1553 C CA . LYS A 1 192 ? -15.645 12.037 19.044 1.00 92.12 192 LYS A CA 1
ATOM 1554 C C . LYS A 1 192 ? -15.883 10.820 18.166 1.00 92.12 192 LYS A C 1
ATOM 1556 O O . LYS A 1 192 ? -16.812 10.775 17.364 1.00 92.12 192 LYS A O 1
ATOM 1561 N N . LEU A 1 193 ? -15.089 9.777 18.393 1.00 95.31 193 LEU A N 1
ATOM 1562 C CA . LEU A 1 193 ? -15.149 8.529 17.631 1.00 95.31 193 LEU A CA 1
ATOM 1563 C C . LEU A 1 193 ? -16.569 7.941 17.525 1.00 95.31 193 LEU A C 1
ATOM 1565 O O . LEU A 1 193 ? -16.945 7.403 16.485 1.00 95.31 193 LEU A O 1
ATOM 1569 N N . LEU A 1 194 ? -17.348 8.000 18.609 1.00 96.25 194 LEU A N 1
ATOM 1570 C CA . LEU A 1 194 ? -18.691 7.414 18.654 1.00 96.25 194 LEU A CA 1
ATOM 1571 C C . LEU A 1 194 ? -19.760 8.265 17.949 1.00 96.25 194 LEU A C 1
ATOM 1573 O O . LEU A 1 194 ? -20.830 7.728 17.671 1.00 96.25 194 LEU A O 1
ATOM 1577 N N . ASP A 1 195 ? -19.471 9.532 17.642 1.00 94.50 195 ASP A N 1
ATOM 1578 C CA . ASP A 1 195 ? -20.406 10.448 16.975 1.00 94.50 195 ASP A CA 1
ATOM 1579 C C . ASP A 1 195 ? -20.373 10.297 15.444 1.00 94.50 195 ASP A C 1
ATOM 1581 O O . ASP A 1 195 ? -21.337 10.641 14.762 1.00 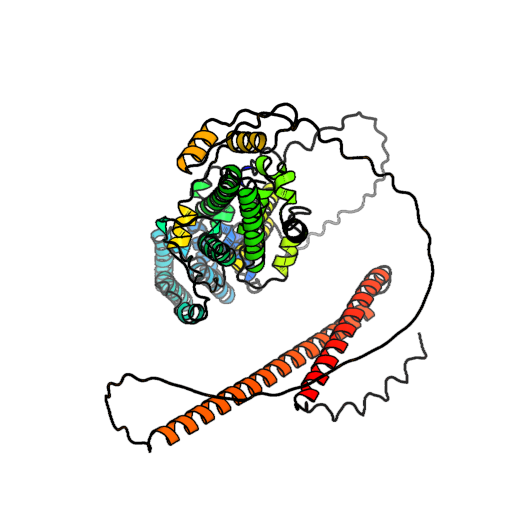94.50 195 ASP A O 1
ATOM 1585 N N . ILE A 1 196 ? -19.273 9.767 14.897 1.00 96.75 196 ILE A N 1
ATOM 1586 C CA . ILE A 1 196 ? -19.064 9.586 13.456 1.00 96.75 196 ILE A CA 1
ATOM 1587 C C . ILE A 1 196 ? -19.476 8.175 13.044 1.00 96.75 196 ILE A C 1
ATOM 1589 O O . ILE A 1 196 ? -19.137 7.206 13.722 1.00 96.75 196 ILE A O 1
ATOM 1593 N N . ASP A 1 197 ? -20.186 8.021 11.925 1.00 97.81 197 ASP A N 1
ATOM 1594 C CA . ASP A 1 197 ? -20.599 6.707 11.424 1.00 97.81 197 ASP A CA 1
ATOM 1595 C C . ASP A 1 197 ? -19.395 5.808 11.062 1.00 97.81 197 ASP A C 1
ATOM 1597 O O . ASP A 1 197 ? -18.351 6.277 10.609 1.00 97.81 197 ASP A O 1
ATOM 1601 N N . SER A 1 198 ? -19.519 4.493 11.288 1.00 98.44 198 SER A N 1
ATOM 1602 C CA . SER A 1 198 ? -18.414 3.548 11.045 1.00 98.44 198 SER A CA 1
ATOM 1603 C C . SER A 1 198 ? -18.073 3.438 9.561 1.00 98.44 198 SER A C 1
ATOM 1605 O O . SER A 1 198 ? -16.903 3.281 9.214 1.00 98.44 198 SER A O 1
ATOM 1607 N N . VAL A 1 199 ? -19.090 3.521 8.697 1.00 98.38 199 VAL A N 1
ATOM 1608 C CA . VAL A 1 199 ? -18.939 3.549 7.241 1.00 98.38 199 VAL A CA 1
ATOM 1609 C C . VAL A 1 199 ? -18.163 4.792 6.841 1.00 98.38 199 VAL A C 1
ATOM 1611 O O . VAL A 1 199 ? -17.244 4.704 6.033 1.00 98.38 199 VAL A O 1
ATOM 1614 N N . GLU A 1 200 ? -18.490 5.941 7.429 1.00 98.25 200 GLU A N 1
ATOM 1615 C CA . GLU A 1 200 ? -17.850 7.196 7.053 1.00 98.25 200 GLU A CA 1
ATOM 1616 C C . GLU A 1 200 ? -16.394 7.268 7.509 1.00 98.25 200 GLU A C 1
ATOM 1618 O O . GLU A 1 200 ? -15.530 7.630 6.713 1.00 98.25 200 GLU A O 1
ATOM 1623 N N . ILE A 1 201 ? -16.083 6.818 8.730 1.00 98.44 201 ILE A N 1
ATOM 1624 C CA . ILE A 1 201 ? -14.686 6.675 9.167 1.00 98.44 201 ILE A CA 1
ATOM 1625 C C . ILE A 1 201 ? -13.919 5.776 8.187 1.00 98.44 201 ILE A C 1
ATOM 1627 O O . ILE A 1 201 ? -12.842 6.151 7.728 1.00 98.44 201 ILE A O 1
ATOM 1631 N N . ALA A 1 202 ? -14.477 4.617 7.819 1.00 98.75 202 ALA A N 1
ATOM 1632 C CA . ALA A 1 202 ? -13.828 3.697 6.888 1.00 98.75 202 ALA A CA 1
ATOM 1633 C C . ALA A 1 202 ? -13.620 4.312 5.492 1.00 98.75 202 ALA A C 1
ATOM 1635 O O . ALA A 1 202 ? -12.556 4.129 4.899 1.00 98.75 202 ALA A O 1
ATOM 1636 N N . ARG A 1 203 ? -14.592 5.077 4.976 1.00 98.56 203 ARG A N 1
ATOM 1637 C CA . ARG A 1 203 ? -14.474 5.802 3.699 1.00 98.56 203 ARG A CA 1
ATOM 1638 C C . ARG A 1 203 ? -13.359 6.841 3.736 1.00 98.56 203 ARG A C 1
ATOM 1640 O O . ARG A 1 203 ? -12.545 6.877 2.818 1.00 98.56 203 ARG A O 1
ATOM 1647 N N . GLN A 1 204 ? -13.295 7.651 4.792 1.00 98.44 204 GLN A N 1
ATOM 1648 C CA . GLN A 1 204 ? -12.288 8.709 4.893 1.00 98.44 204 GLN A CA 1
ATOM 1649 C C . GLN A 1 204 ? -10.881 8.153 5.146 1.00 98.44 204 GLN A C 1
ATOM 1651 O O . GLN A 1 204 ? -9.936 8.629 4.522 1.00 98.44 204 GLN A O 1
ATOM 1656 N N . ILE A 1 205 ? -10.741 7.092 5.952 1.00 98.62 205 ILE A N 1
ATOM 1657 C CA . ILE A 1 205 ? -9.486 6.327 6.065 1.00 98.62 205 ILE A CA 1
ATOM 1658 C C . ILE A 1 205 ? -9.057 5.811 4.685 1.00 98.62 205 ILE A C 1
ATOM 1660 O O . ILE A 1 205 ? -7.917 6.007 4.276 1.00 98.62 205 ILE A O 1
ATOM 1664 N N . THR A 1 206 ? -9.988 5.216 3.933 1.00 98.69 206 THR A N 1
ATOM 1665 C CA . THR A 1 206 ? -9.712 4.671 2.595 1.00 98.69 206 THR A CA 1
ATOM 1666 C C . THR A 1 206 ? -9.249 5.746 1.616 1.00 98.69 206 THR A C 1
ATOM 1668 O O . THR A 1 206 ? -8.291 5.507 0.896 1.00 98.69 206 THR A O 1
ATOM 1671 N N . LEU A 1 207 ? -9.850 6.939 1.613 1.00 98.06 207 LEU A N 1
ATOM 1672 C CA . LEU A 1 207 ? -9.418 8.043 0.745 1.00 98.06 207 LEU A CA 1
ATOM 1673 C C . LEU A 1 207 ? -8.019 8.575 1.102 1.00 98.06 207 LEU A C 1
ATOM 1675 O O . LEU A 1 207 ? -7.222 8.861 0.207 1.00 98.06 207 LEU A O 1
ATOM 1679 N N . ILE A 1 208 ? -7.702 8.695 2.398 1.00 98.25 208 ILE A N 1
ATOM 1680 C CA . ILE A 1 208 ? -6.362 9.101 2.853 1.00 98.25 208 ILE A CA 1
ATOM 1681 C C . ILE A 1 208 ? -5.326 8.055 2.422 1.00 98.25 208 ILE A C 1
ATOM 1683 O O . ILE A 1 208 ? -4.298 8.390 1.828 1.00 98.25 208 ILE A O 1
ATOM 1687 N N . GLU A 1 209 ? -5.605 6.781 2.692 1.00 98.50 209 GLU A N 1
ATOM 1688 C CA . GLU A 1 209 ? -4.709 5.681 2.346 1.00 98.50 209 GLU A CA 1
ATOM 1689 C C . GLU A 1 209 ? -4.572 5.495 0.844 1.00 98.50 209 GLU A C 1
ATOM 1691 O O . GLU A 1 209 ? -3.475 5.209 0.378 1.00 98.50 209 GLU A O 1
ATOM 1696 N N . GLU A 1 210 ? -5.635 5.703 0.069 1.00 97.25 210 GLU A N 1
ATOM 1697 C CA . GLU A 1 210 ? -5.582 5.657 -1.387 1.00 97.25 210 GLU A CA 1
ATOM 1698 C C . GLU A 1 210 ? -4.584 6.693 -1.911 1.00 97.25 210 GLU A C 1
ATOM 1700 O O . GLU A 1 210 ? -3.735 6.371 -2.746 1.00 97.25 210 GLU A O 1
ATOM 1705 N N . ALA A 1 211 ? -4.651 7.929 -1.408 1.00 96.69 211 ALA A N 1
ATOM 1706 C CA . ALA A 1 211 ? -3.735 8.988 -1.812 1.00 96.69 211 ALA A CA 1
ATOM 1707 C C . ALA A 1 211 ? -2.275 8.620 -1.500 1.00 96.69 211 ALA A C 1
ATOM 1709 O O . ALA A 1 211 ? -1.394 8.809 -2.344 1.00 96.69 211 ALA A O 1
ATOM 1710 N N . LEU A 1 212 ? -2.018 8.043 -0.322 1.00 97.88 212 LEU A N 1
ATOM 1711 C CA . LEU A 1 212 ? -0.686 7.573 0.059 1.00 97.88 212 LEU A CA 1
ATOM 1712 C C . LEU A 1 212 ? -0.244 6.367 -0.794 1.00 97.88 212 LEU A C 1
ATOM 1714 O O . LEU A 1 212 ? 0.864 6.372 -1.328 1.00 97.88 212 LEU A O 1
ATOM 1718 N N . TRP A 1 213 ? -1.108 5.372 -0.998 1.00 97.25 213 TRP A N 1
ATOM 1719 C CA . TRP A 1 213 ? -0.844 4.165 -1.788 1.00 97.25 213 TRP A CA 1
ATOM 1720 C C . TRP A 1 213 ? -0.514 4.496 -3.243 1.00 97.25 213 TRP A C 1
ATOM 1722 O O . TRP A 1 213 ? 0.488 4.029 -3.782 1.00 97.25 213 TRP A O 1
ATOM 1732 N N . ARG A 1 214 ? -1.310 5.367 -3.872 1.00 95.38 214 ARG A N 1
ATOM 1733 C CA . ARG A 1 214 ? -1.103 5.833 -5.254 1.00 95.38 214 ARG A CA 1
ATOM 1734 C C . ARG A 1 214 ? 0.140 6.706 -5.415 1.00 95.38 214 ARG A C 1
ATOM 1736 O O . ARG A 1 214 ? 0.603 6.891 -6.538 1.00 95.38 214 ARG A O 1
ATOM 1743 N N . SER A 1 215 ? 0.671 7.258 -4.323 1.00 94.81 215 SER A N 1
ATOM 1744 C CA . SER A 1 215 ? 1.906 8.043 -4.357 1.00 94.81 215 SER A CA 1
ATOM 1745 C C . SER A 1 215 ? 3.168 7.179 -4.398 1.00 94.81 215 SER A C 1
ATOM 1747 O O . SER A 1 215 ? 4.198 7.671 -4.859 1.00 94.81 215 SER A O 1
ATOM 1749 N N . ILE A 1 216 ? 3.093 5.906 -3.984 1.00 95.81 216 ILE A N 1
ATOM 1750 C CA . ILE A 1 216 ? 4.229 4.973 -4.002 1.00 95.81 216 ILE A CA 1
ATOM 1751 C C . ILE A 1 216 ? 4.717 4.781 -5.435 1.00 95.81 216 ILE A C 1
ATOM 1753 O O . ILE A 1 216 ? 3.960 4.374 -6.317 1.00 95.81 216 ILE A O 1
ATOM 1757 N N . GLN A 1 217 ? 5.999 5.048 -5.658 1.00 92.56 217 GLN A N 1
ATOM 1758 C CA . GLN A 1 217 ? 6.616 4.895 -6.966 1.00 92.56 217 GLN A CA 1
ATOM 1759 C C . GLN A 1 217 ? 7.336 3.544 -7.107 1.00 92.56 217 GLN A C 1
ATOM 1761 O O . GLN A 1 217 ? 7.909 3.046 -6.135 1.00 92.56 217 GLN A O 1
ATOM 1766 N N . PRO A 1 218 ? 7.389 2.960 -8.319 1.00 92.75 218 PRO A N 1
ATOM 1767 C CA . PRO A 1 218 ? 8.045 1.673 -8.564 1.00 92.75 218 PRO A CA 1
ATOM 1768 C C . PRO A 1 218 ? 9.481 1.569 -8.041 1.00 92.75 218 PRO A C 1
ATOM 1770 O O . PRO A 1 218 ? 9.850 0.573 -7.425 1.00 92.75 218 PRO A O 1
ATOM 1773 N N . TRP A 1 219 ? 10.294 2.610 -8.236 1.00 91.00 219 TRP A N 1
ATOM 1774 C CA . TRP A 1 219 ? 11.699 2.609 -7.814 1.00 91.00 219 TRP A CA 1
ATOM 1775 C C . TRP A 1 219 ? 11.876 2.620 -6.292 1.00 91.00 219 TRP A C 1
ATOM 1777 O O . TRP A 1 219 ? 12.910 2.171 -5.804 1.00 91.00 219 TRP A O 1
ATOM 1787 N N . GLU A 1 220 ? 10.880 3.080 -5.529 1.00 94.50 220 GLU A N 1
ATOM 1788 C CA . GLU A 1 220 ? 10.918 3.019 -4.064 1.00 94.50 220 GLU A CA 1
ATOM 1789 C C . GLU A 1 220 ? 10.946 1.563 -3.584 1.00 94.50 220 GLU A C 1
ATOM 1791 O O . GLU A 1 220 ? 11.634 1.236 -2.618 1.00 94.50 220 GLU A O 1
ATOM 1796 N N . CYS A 1 221 ? 10.298 0.658 -4.324 1.00 95.00 221 CYS A N 1
ATOM 1797 C CA . CYS A 1 221 ? 10.310 -0.780 -4.053 1.00 95.00 221 CYS A CA 1
ATOM 1798 C C . CYS A 1 221 ? 11.689 -1.429 -4.282 1.00 95.00 221 CYS A C 1
ATOM 1800 O O . CYS A 1 221 ? 11.919 -2.533 -3.803 1.00 95.00 221 CYS A O 1
ATOM 1802 N N . LEU A 1 222 ? 12.618 -0.755 -4.969 1.00 92.75 222 LEU A N 1
ATOM 1803 C CA . LEU A 1 222 ? 14.016 -1.194 -5.112 1.00 92.75 222 LEU A CA 1
ATOM 1804 C C . LEU A 1 222 ? 14.922 -0.648 -3.995 1.00 92.75 222 LEU A C 1
ATOM 1806 O O . LEU A 1 222 ? 16.079 -1.044 -3.861 1.00 92.75 222 LEU A O 1
ATOM 1810 N N . GLY A 1 223 ? 14.439 0.349 -3.250 1.00 88.38 223 GLY A N 1
ATOM 1811 C CA . GLY A 1 223 ? 15.230 1.113 -2.287 1.00 88.38 223 GLY A CA 1
ATOM 1812 C C . GLY A 1 223 ? 14.763 1.001 -0.839 1.00 88.38 223 GLY A C 1
ATOM 1813 O O . GLY A 1 223 ? 15.469 1.493 0.038 1.00 88.38 223 GLY A O 1
ATOM 1814 N N . TRP A 1 224 ? 13.605 0.392 -0.576 1.00 88.88 224 TRP A N 1
ATOM 1815 C CA . TRP A 1 224 ? 12.938 0.434 0.731 1.00 88.88 224 TRP A CA 1
ATOM 1816 C C . TRP A 1 224 ? 13.682 -0.301 1.856 1.00 88.88 224 TRP A C 1
ATOM 1818 O O . TRP A 1 224 ? 13.507 0.034 3.027 1.00 88.88 224 TRP A O 1
ATOM 1828 N N . ASN A 1 225 ? 14.502 -1.299 1.515 1.00 87.06 225 ASN A N 1
ATOM 1829 C CA . ASN A 1 225 ? 15.283 -2.098 2.463 1.00 87.06 225 ASN A CA 1
ATOM 1830 C C . ASN A 1 225 ? 16.687 -1.519 2.727 1.00 87.06 225 ASN A C 1
ATOM 1832 O O . ASN A 1 225 ? 17.452 -2.094 3.501 1.00 87.06 225 ASN A O 1
ATOM 1836 N N . LYS A 1 226 ? 17.040 -0.389 2.099 1.00 86.75 226 LYS A N 1
ATOM 1837 C CA . LYS A 1 226 ? 18.349 0.254 2.261 1.00 86.75 226 LYS A CA 1
ATOM 1838 C C . LYS A 1 226 ? 18.394 1.102 3.542 1.00 86.75 226 LYS A C 1
ATOM 1840 O O . LYS A 1 226 ? 17.358 1.602 3.978 1.00 86.75 226 LYS A O 1
ATOM 1845 N N . PRO A 1 227 ? 19.584 1.346 4.126 1.00 87.25 227 PRO A N 1
ATOM 1846 C CA . PRO A 1 227 ? 19.721 2.233 5.287 1.00 87.25 227 PRO A CA 1
ATOM 1847 C C . PRO A 1 227 ? 19.212 3.663 5.045 1.00 87.25 227 PRO A C 1
ATOM 1849 O O . PRO A 1 227 ? 18.814 4.331 5.987 1.00 87.25 227 PRO A O 1
ATOM 1852 N N . SER A 1 228 ? 19.214 4.114 3.787 1.00 90.06 228 SER A N 1
ATOM 1853 C CA . SER A 1 228 ? 18.737 5.422 3.321 1.00 90.06 228 SER A CA 1
ATOM 1854 C C . SER A 1 228 ? 17.283 5.404 2.819 1.00 90.06 228 SER A C 1
ATOM 1856 O O . SER A 1 228 ? 16.910 6.198 1.950 1.00 90.06 228 SER A O 1
ATOM 1858 N N . LYS A 1 229 ? 16.448 4.486 3.329 1.00 89.88 229 LYS A N 1
ATOM 1859 C CA . LYS A 1 229 ? 15.050 4.297 2.890 1.00 89.88 229 LYS A CA 1
ATOM 1860 C C . LYS A 1 229 ? 14.200 5.561 2.969 1.00 89.88 229 LYS A C 1
ATOM 1862 O O . LYS A 1 229 ? 13.298 5.739 2.162 1.00 89.88 229 LYS A O 1
ATOM 1867 N N . GLU A 1 230 ? 14.509 6.475 3.880 1.00 91.31 230 GLU A N 1
ATOM 1868 C CA . GLU A 1 230 ? 13.815 7.753 4.006 1.00 91.31 230 GLU A CA 1
ATOM 1869 C C . GLU A 1 230 ? 14.025 8.646 2.771 1.00 91.31 230 GLU A C 1
ATOM 1871 O O . GLU A 1 230 ? 13.151 9.447 2.445 1.00 91.31 230 GLU A O 1
ATOM 1876 N N . GLN A 1 231 ? 15.153 8.498 2.060 1.00 91.06 231 GLN A N 1
ATOM 1877 C CA . GLN A 1 231 ? 15.414 9.189 0.794 1.00 91.06 231 GLN A CA 1
ATOM 1878 C C . GLN A 1 231 ? 15.040 8.343 -0.428 1.00 91.06 231 GLN A C 1
ATOM 1880 O O . GLN A 1 231 ? 14.544 8.882 -1.417 1.00 91.06 231 GLN A O 1
ATOM 1885 N N . THR A 1 232 ? 15.295 7.033 -0.394 1.00 90.69 232 THR A N 1
ATOM 1886 C CA . THR A 1 232 ? 15.081 6.145 -1.550 1.00 90.69 232 THR A CA 1
ATOM 1887 C C . THR A 1 232 ? 13.635 5.667 -1.686 1.00 90.69 232 THR A C 1
ATOM 1889 O O . THR A 1 232 ? 13.221 5.344 -2.798 1.00 90.69 232 THR A O 1
ATOM 1892 N N . ALA A 1 233 ? 12.873 5.631 -0.590 1.00 95.50 233 ALA A N 1
ATOM 1893 C CA . ALA A 1 233 ? 11.497 5.142 -0.512 1.00 95.50 233 ALA A CA 1
ATOM 1894 C C . ALA A 1 233 ? 10.582 6.014 0.391 1.00 95.50 233 ALA A C 1
ATOM 1896 O O . ALA A 1 233 ? 9.916 5.499 1.298 1.00 95.50 233 ALA A O 1
ATOM 1897 N N . PRO A 1 234 ? 10.530 7.346 0.178 1.00 96.00 234 PRO A N 1
ATOM 1898 C CA . PRO A 1 234 ? 9.842 8.275 1.074 1.00 96.00 234 PRO A CA 1
ATOM 1899 C C . PRO A 1 234 ? 8.328 8.044 1.184 1.00 96.00 234 PRO A C 1
ATOM 1901 O O . PRO A 1 234 ? 7.762 8.236 2.260 1.00 96.00 234 PRO A O 1
ATOM 1904 N N . ASN A 1 235 ? 7.642 7.649 0.110 1.00 97.25 235 ASN A N 1
ATOM 1905 C CA . ASN A 1 235 ? 6.196 7.424 0.127 1.00 97.25 235 ASN A CA 1
ATOM 1906 C C . ASN A 1 235 ? 5.847 6.079 0.766 1.00 97.25 235 ASN A C 1
ATOM 1908 O O . ASN A 1 235 ? 4.876 6.007 1.518 1.00 97.25 235 ASN A O 1
ATOM 1912 N N . ILE A 1 236 ? 6.682 5.052 0.575 1.00 97.75 236 ILE A N 1
ATOM 1913 C CA . ILE A 1 236 ? 6.585 3.805 1.353 1.00 97.75 236 ILE A CA 1
ATOM 1914 C C . ILE A 1 236 ? 6.736 4.110 2.849 1.00 97.75 236 ILE A C 1
ATOM 1916 O O . ILE A 1 236 ? 5.913 3.675 3.654 1.00 97.75 236 ILE A O 1
ATOM 1920 N N . CYS A 1 237 ? 7.735 4.911 3.235 1.00 96.81 237 CYS A N 1
ATOM 1921 C CA . CYS A 1 237 ? 7.926 5.332 4.624 1.00 96.81 237 CYS A CA 1
ATOM 1922 C C . CYS A 1 237 ? 6.714 6.097 5.178 1.00 96.81 237 CYS A C 1
ATOM 1924 O O . CYS A 1 237 ? 6.290 5.819 6.300 1.00 96.81 237 CYS A O 1
ATOM 1926 N N . LYS A 1 238 ? 6.117 7.014 4.403 1.00 97.62 238 LYS A N 1
ATOM 1927 C CA . LYS A 1 238 ? 4.884 7.722 4.796 1.00 97.62 238 LYS A CA 1
ATOM 1928 C C . LYS A 1 238 ? 3.708 6.766 4.993 1.00 97.62 238 LYS A C 1
ATOM 1930 O O . LYS A 1 238 ? 3.019 6.880 6.001 1.00 97.62 238 LYS A O 1
ATOM 1935 N N . PHE A 1 239 ? 3.511 5.810 4.084 1.00 97.88 239 PHE A N 1
ATOM 1936 C CA . PHE A 1 239 ? 2.447 4.805 4.184 1.00 97.88 239 PHE A CA 1
ATOM 1937 C C . PHE A 1 239 ? 2.611 3.932 5.439 1.00 97.88 239 PHE A C 1
ATOM 1939 O O . PHE A 1 239 ? 1.668 3.735 6.199 1.00 97.88 239 PHE A O 1
ATOM 1946 N N . ILE A 1 240 ? 3.841 3.490 5.729 1.00 96.75 240 ILE A N 1
ATOM 1947 C CA . ILE A 1 240 ? 4.162 2.749 6.960 1.00 96.75 240 ILE A CA 1
ATOM 1948 C C . ILE A 1 240 ? 3.948 3.620 8.206 1.00 96.75 240 ILE A C 1
ATOM 1950 O O . ILE A 1 240 ? 3.477 3.132 9.235 1.00 96.75 240 ILE A O 1
ATOM 1954 N N . SER A 1 241 ? 4.317 4.901 8.150 1.00 96.00 241 SER A N 1
ATOM 1955 C CA . SER A 1 241 ? 4.104 5.826 9.265 1.00 96.00 241 SER A CA 1
ATOM 1956 C C . SER A 1 241 ? 2.618 5.989 9.568 1.00 96.00 241 SER A C 1
ATOM 1958 O O . SER A 1 241 ? 2.238 5.872 10.729 1.00 96.00 241 SER A O 1
ATOM 1960 N N . TRP A 1 242 ? 1.790 6.182 8.536 1.00 97.44 242 TRP A N 1
ATOM 1961 C CA . TRP A 1 242 ? 0.334 6.242 8.662 1.00 97.44 242 TRP A CA 1
ATOM 1962 C C . TRP A 1 242 ? -0.234 4.978 9.315 1.00 97.44 242 TRP A C 1
ATOM 1964 O O . TRP A 1 242 ? -0.951 5.077 10.307 1.00 97.44 242 TRP A O 1
ATOM 1974 N N . PHE A 1 243 ? 0.188 3.796 8.856 1.00 97.56 243 PHE A N 1
ATOM 1975 C CA . PHE A 1 243 ? -0.235 2.523 9.443 1.00 97.56 243 PHE A CA 1
ATOM 1976 C C . PHE A 1 243 ? 0.039 2.445 10.950 1.00 97.56 243 PHE A C 1
ATOM 1978 O O . PHE A 1 243 ? -0.815 2.041 11.743 1.00 97.56 243 PHE A O 1
ATOM 1985 N N . ASN A 1 244 ? 1.246 2.837 11.369 1.00 95.31 244 ASN A N 1
ATOM 1986 C CA . ASN A 1 244 ? 1.620 2.815 12.784 1.00 95.31 244 ASN A CA 1
ATOM 1987 C C . ASN A 1 244 ? 0.816 3.845 13.589 1.00 95.31 244 ASN A C 1
ATOM 1989 O O . ASN A 1 244 ? 0.378 3.555 14.700 1.00 95.31 244 ASN A O 1
ATOM 1993 N N . ASP A 1 245 ? 0.611 5.034 13.030 1.00 96.50 245 ASP A N 1
ATOM 1994 C CA . ASP A 1 245 ? -0.185 6.095 13.636 1.00 96.50 245 ASP A CA 1
ATOM 1995 C C . ASP A 1 245 ? -1.630 5.656 13.881 1.00 96.50 245 ASP A C 1
ATOM 1997 O O . ASP A 1 245 ? -2.146 5.842 14.983 1.00 96.50 245 ASP A O 1
ATOM 2001 N N . MET A 1 246 ? -2.259 5.025 12.889 1.00 97.50 246 MET A N 1
ATOM 2002 C CA . MET A 1 246 ? -3.614 4.486 12.998 1.00 97.50 246 MET A CA 1
ATOM 2003 C C . MET A 1 246 ? -3.691 3.356 14.020 1.00 97.50 246 MET A C 1
ATOM 2005 O O . MET A 1 246 ? -4.612 3.314 14.837 1.00 97.50 246 MET A O 1
ATOM 2009 N N . ASN A 1 247 ? -2.679 2.487 14.064 1.00 95.56 247 ASN A N 1
ATOM 2010 C CA . ASN A 1 247 ? -2.577 1.461 15.094 1.00 95.56 247 ASN A CA 1
ATOM 2011 C C . ASN A 1 247 ? -2.544 2.075 16.511 1.00 95.56 247 ASN A C 1
ATOM 2013 O O . ASN A 1 247 ? -3.311 1.658 17.385 1.00 95.56 247 ASN A O 1
ATOM 2017 N N . PHE A 1 248 ? -1.703 3.089 16.749 1.00 96.94 248 PHE A N 1
ATOM 2018 C CA . PHE A 1 248 ? -1.632 3.765 18.050 1.00 96.94 248 PHE A CA 1
ATOM 2019 C C . PHE A 1 248 ? -2.882 4.583 18.368 1.00 96.94 248 PHE A C 1
ATOM 2021 O O . PHE A 1 248 ? -3.279 4.629 19.533 1.00 96.94 248 PHE A O 1
ATOM 2028 N N . TRP A 1 249 ? -3.527 5.191 17.373 1.00 97.69 249 TRP A N 1
ATOM 2029 C CA . TRP A 1 249 ? -4.804 5.881 17.547 1.00 97.69 249 TRP A CA 1
ATOM 2030 C C . TRP A 1 249 ? -5.875 4.932 18.097 1.00 97.69 249 TRP A C 1
ATOM 2032 O O . TRP A 1 249 ? -6.435 5.204 19.159 1.00 97.69 249 TRP A O 1
ATOM 2042 N N . VAL A 1 250 ? -6.072 3.767 17.467 1.00 98.31 250 VAL A N 1
ATOM 2043 C CA . VAL A 1 250 ? -7.040 2.753 17.927 1.00 98.31 250 VAL A CA 1
ATOM 2044 C C . VAL A 1 250 ? -6.754 2.336 19.373 1.00 98.31 250 VAL A C 1
ATOM 2046 O O . VAL A 1 250 ? -7.658 2.294 20.212 1.00 98.31 250 VAL A O 1
ATOM 2049 N N . GLN A 1 251 ? -5.483 2.067 19.695 1.00 98.19 251 GLN A N 1
ATOM 2050 C CA . GLN A 1 251 ? -5.080 1.713 21.058 1.00 98.19 251 GLN A CA 1
ATOM 2051 C C . GLN A 1 251 ? -5.361 2.828 22.067 1.00 98.19 251 GLN A C 1
ATOM 2053 O O . GLN A 1 251 ? -5.845 2.560 23.169 1.00 98.19 251 GLN A O 1
ATOM 2058 N N . THR A 1 252 ? -5.078 4.069 21.681 1.00 97.31 252 THR A N 1
ATOM 2059 C CA . THR A 1 252 ? -5.276 5.253 22.517 1.00 97.31 252 THR A CA 1
ATOM 2060 C C . THR A 1 252 ? -6.755 5.475 22.800 1.00 97.31 252 THR A C 1
ATOM 2062 O O . THR A 1 252 ? -7.129 5.596 23.964 1.00 97.31 252 THR A O 1
ATOM 2065 N N . GLU A 1 253 ? -7.616 5.449 21.783 1.00 97.44 253 GLU A N 1
ATOM 2066 C CA . GLU A 1 253 ? -9.067 5.617 21.944 1.00 97.44 253 GLU A CA 1
ATOM 2067 C C . GLU A 1 253 ? -9.655 4.575 22.909 1.00 97.44 253 GLU A C 1
ATOM 2069 O O . GLU A 1 253 ? -10.406 4.909 23.825 1.00 97.44 253 GLU A O 1
ATOM 2074 N N . ILE A 1 254 ? -9.247 3.308 22.783 1.00 97.94 254 ILE A N 1
ATOM 2075 C CA . ILE A 1 254 ? -9.738 2.228 23.652 1.00 97.94 254 ILE A CA 1
ATOM 2076 C C . ILE A 1 254 ? -9.244 2.391 25.097 1.00 97.94 254 ILE A C 1
ATOM 2078 O O . ILE A 1 254 ? -10.011 2.213 26.046 1.00 97.94 254 ILE A O 1
ATOM 2082 N N . LEU A 1 255 ? -7.954 2.675 25.292 1.00 97.00 255 LEU A N 1
ATOM 2083 C CA . LEU A 1 255 ? -7.326 2.640 26.618 1.00 97.00 255 LEU A CA 1
ATOM 2084 C C . LEU A 1 255 ? -7.461 3.961 27.390 1.00 97.00 255 LEU A C 1
ATOM 2086 O O . LEU A 1 255 ? -7.327 3.971 28.614 1.00 97.00 255 LEU A O 1
ATOM 2090 N N . THR A 1 256 ? -7.775 5.063 26.714 1.00 95.38 256 THR A N 1
ATOM 2091 C CA . THR A 1 256 ? -8.060 6.359 27.354 1.00 95.38 256 THR A CA 1
ATOM 2092 C C . THR A 1 256 ? -9.550 6.597 27.595 1.00 95.38 256 THR A C 1
ATOM 2094 O O . THR A 1 256 ? -9.924 7.570 28.256 1.00 95.38 256 THR A O 1
ATOM 2097 N N . GLU A 1 257 ? -10.429 5.732 27.084 1.00 95.81 257 GLU A N 1
ATOM 2098 C CA . GLU A 1 257 ? -11.827 5.721 27.502 1.00 95.81 257 GLU A CA 1
ATOM 2099 C C . GLU A 1 257 ? -11.918 5.220 28.939 1.00 95.81 257 GLU A C 1
ATOM 2101 O O . GLU A 1 257 ? -11.361 4.169 29.245 1.00 95.81 257 GLU A O 1
ATOM 2106 N N . ILE A 1 258 ? -12.596 5.960 29.819 1.00 93.94 258 ILE A N 1
ATOM 2107 C CA . ILE A 1 258 ? -12.615 5.708 31.266 1.00 93.94 258 ILE A CA 1
ATOM 2108 C C . ILE A 1 258 ? -13.808 4.832 31.653 1.00 93.94 258 ILE A C 1
ATOM 2110 O O . ILE A 1 258 ? -13.667 3.919 32.477 1.00 93.94 258 ILE A O 1
ATOM 2114 N N . ASP A 1 259 ? -14.976 5.056 31.046 1.00 93.62 259 ASP A N 1
ATOM 2115 C CA . ASP A 1 259 ? -16.164 4.271 31.359 1.00 93.62 259 ASP A CA 1
ATOM 2116 C C . ASP A 1 259 ? -16.088 2.877 30.720 1.00 93.62 259 ASP A C 1
ATOM 2118 O O . ASP A 1 259 ? -15.863 2.717 29.522 1.00 93.62 259 ASP A O 1
ATOM 2122 N N . ASN A 1 260 ? -16.319 1.833 31.520 1.00 93.69 260 ASN A N 1
ATOM 2123 C CA . ASN A 1 260 ? -16.192 0.450 31.050 1.00 93.69 260 ASN A CA 1
ATOM 2124 C C . ASN A 1 260 ? -17.218 0.102 29.967 1.00 93.69 260 ASN A C 1
ATOM 2126 O O . ASN A 1 260 ? -16.891 -0.616 29.023 1.00 93.69 260 ASN A O 1
ATOM 2130 N N . ARG A 1 261 ? -18.458 0.593 30.091 1.00 95.69 261 ARG A N 1
ATOM 2131 C CA . ARG A 1 261 ? -19.512 0.303 29.105 1.00 95.69 261 ARG A CA 1
ATOM 2132 C C . ARG A 1 261 ? -19.216 1.012 27.789 1.00 95.69 261 ARG A C 1
ATOM 2134 O O . ARG A 1 261 ? -19.356 0.415 26.726 1.00 95.69 261 ARG A O 1
ATOM 2141 N N . THR A 1 262 ? -18.767 2.256 27.867 1.00 96.75 262 THR A N 1
ATOM 2142 C CA . THR A 1 262 ? -18.371 3.061 26.711 1.00 96.75 262 THR A CA 1
ATOM 2143 C C . THR A 1 262 ? -17.129 2.480 26.042 1.00 96.75 262 THR A C 1
ATOM 2145 O O . THR A 1 262 ? -17.115 2.359 24.823 1.00 96.75 262 THR A O 1
ATOM 2148 N N . ARG A 1 263 ? -16.155 1.958 26.798 1.00 97.81 263 ARG A N 1
ATOM 2149 C CA . ARG A 1 263 ? -14.998 1.237 26.239 1.00 97.81 263 ARG A CA 1
ATOM 2150 C C . ARG A 1 263 ? -15.391 0.009 25.419 1.00 97.81 263 ARG A C 1
ATOM 2152 O O . ARG A 1 263 ? -14.805 -0.232 24.369 1.00 97.81 263 ARG A O 1
ATOM 2159 N N . VAL A 1 264 ? -16.396 -0.756 25.858 1.00 98.38 264 VAL A N 1
ATOM 2160 C CA . VAL A 1 264 ? -16.947 -1.864 25.051 1.00 98.38 264 VAL A CA 1
ATOM 2161 C C . VAL A 1 264 ? -17.569 -1.339 23.753 1.00 98.38 264 VAL A C 1
ATOM 2163 O O . VAL A 1 264 ? -17.348 -1.933 22.701 1.00 98.38 264 VAL A O 1
ATOM 2166 N N . LYS A 1 265 ? -18.284 -0.205 23.793 1.00 98.44 265 LYS A N 1
ATOM 2167 C CA . LYS A 1 265 ? -18.818 0.440 22.580 1.00 98.44 265 LYS A CA 1
ATOM 2168 C C . LYS A 1 265 ? -17.706 0.905 21.638 1.00 98.44 265 LYS A C 1
ATOM 2170 O O . LYS A 1 265 ? -17.831 0.693 20.441 1.00 98.44 265 LYS A O 1
ATOM 2175 N N . VAL A 1 266 ? -16.620 1.475 22.159 1.00 98.56 266 VAL A N 1
ATOM 2176 C CA . VAL A 1 266 ? -15.436 1.877 21.377 1.00 98.56 266 VAL A CA 1
ATOM 2177 C C . VAL A 1 266 ? -14.767 0.661 20.726 1.00 98.56 266 VAL A C 1
ATOM 2179 O O . VAL A 1 266 ? -14.476 0.680 19.534 1.00 98.56 266 VAL A O 1
ATOM 2182 N N . LEU A 1 267 ? -14.591 -0.439 21.464 1.00 98.56 267 LEU A N 1
ATOM 2183 C CA . LEU A 1 267 ? -14.087 -1.696 20.898 1.00 98.56 267 LEU A CA 1
ATOM 2184 C C . LEU A 1 267 ? -14.991 -2.218 19.775 1.00 98.56 267 LEU A C 1
ATOM 2186 O O . LEU A 1 267 ? -14.502 -2.553 18.698 1.00 98.56 267 LEU A O 1
ATOM 2190 N N . GLN A 1 268 ? -16.305 -2.260 20.008 1.00 98.50 268 GLN A N 1
ATOM 2191 C CA . GLN A 1 268 ? -17.276 -2.673 18.995 1.00 98.50 268 GLN A CA 1
ATOM 2192 C C . GLN A 1 268 ? -17.237 -1.748 17.771 1.00 98.50 268 GLN A C 1
ATOM 2194 O O . GLN A 1 268 ? -17.240 -2.235 16.644 1.00 98.50 268 GLN A O 1
ATOM 2199 N N . LYS A 1 269 ? -17.106 -0.434 17.983 1.00 98.62 269 LYS A N 1
ATOM 2200 C CA . LYS A 1 269 ? -16.982 0.568 16.922 1.00 98.62 269 LYS A CA 1
ATOM 2201 C C . LYS A 1 269 ? -15.817 0.249 15.988 1.00 98.62 269 LYS A C 1
ATOM 2203 O O . LYS A 1 269 ? -16.009 0.235 14.778 1.00 98.62 269 LYS A O 1
ATOM 2208 N N . PHE A 1 270 ? -14.645 -0.084 16.527 1.00 98.75 270 PHE A N 1
ATOM 2209 C CA . PHE A 1 270 ? -13.493 -0.480 15.713 1.00 98.75 270 PHE A CA 1
ATOM 2210 C C . PHE A 1 270 ? -13.689 -1.812 14.985 1.00 98.75 270 PHE A C 1
ATOM 2212 O O . PHE A 1 270 ? -13.265 -1.939 13.839 1.00 98.75 270 PHE A O 1
ATOM 2219 N N . VAL A 1 271 ? -14.378 -2.787 15.590 1.00 98.62 271 VAL A N 1
ATOM 2220 C CA . VAL A 1 271 ? -14.771 -4.021 14.882 1.00 98.62 271 VAL A CA 1
ATOM 2221 C C . VAL A 1 271 ? -15.665 -3.696 13.683 1.00 98.62 271 VAL A C 1
ATOM 2223 O O . VAL A 1 271 ? -15.470 -4.262 12.610 1.00 98.62 271 VAL A O 1
ATOM 2226 N N . ASP A 1 272 ? -16.607 -2.766 13.837 1.00 98.75 272 ASP A N 1
ATOM 2227 C CA . ASP A 1 272 ? -17.484 -2.351 12.744 1.00 98.75 272 ASP A CA 1
ATOM 2228 C C . ASP A 1 272 ? -16.742 -1.543 11.672 1.00 98.75 272 ASP A C 1
ATOM 2230 O O . ASP A 1 272 ? -16.956 -1.794 10.492 1.00 98.75 272 ASP A O 1
ATOM 2234 N N . ILE A 1 273 ? -15.825 -0.643 12.042 1.00 98.81 273 ILE A N 1
ATOM 2235 C CA . ILE A 1 273 ? -14.972 0.071 11.073 1.00 98.81 273 ILE A CA 1
ATOM 2236 C C . ILE A 1 273 ? -14.107 -0.927 10.285 1.00 98.81 273 ILE A C 1
ATOM 2238 O O . ILE A 1 273 ? -14.023 -0.830 9.065 1.00 98.81 273 ILE A O 1
ATOM 2242 N N . CYS A 1 274 ? -13.513 -1.925 10.947 1.00 98.69 274 CYS A N 1
ATOM 2243 C CA . CYS A 1 274 ? -12.714 -2.968 10.293 1.00 98.69 274 CYS A CA 1
ATOM 2244 C C . CYS A 1 274 ? -13.537 -3.767 9.265 1.00 98.69 274 CYS A C 1
ATOM 2246 O O . CYS A 1 274 ? -13.068 -4.023 8.160 1.00 98.69 274 CYS A O 1
ATOM 2248 N N . ASP A 1 275 ? -14.782 -4.107 9.600 1.00 98.56 275 ASP A N 1
ATOM 2249 C CA . ASP A 1 275 ? -15.732 -4.772 8.697 1.00 98.56 275 ASP A CA 1
ATOM 2250 C C . ASP A 1 275 ? -16.065 -3.911 7.465 1.00 98.56 275 ASP A C 1
ATOM 2252 O O . ASP A 1 275 ? -16.109 -4.416 6.340 1.00 98.56 275 ASP A O 1
ATOM 2256 N N . GLN A 1 276 ? -16.225 -2.596 7.652 1.00 98.62 276 GLN A N 1
ATOM 2257 C CA . GLN A 1 276 ? -16.428 -1.656 6.546 1.00 98.62 276 GLN A CA 1
ATOM 2258 C C . GLN A 1 276 ? -15.176 -1.502 5.673 1.00 98.62 276 GLN A C 1
ATOM 2260 O O . GLN A 1 276 ? -15.293 -1.487 4.452 1.00 98.62 276 GLN A O 1
ATOM 2265 N N . LEU A 1 277 ? -13.977 -1.467 6.261 1.00 98.75 277 LEU A N 1
ATOM 2266 C CA . LEU A 1 277 ? -12.714 -1.419 5.512 1.00 98.75 277 LEU A CA 1
ATOM 2267 C C . LEU A 1 277 ? -12.521 -2.672 4.649 1.00 98.75 277 LEU A C 1
ATOM 2269 O O . LEU A 1 277 ? -12.187 -2.555 3.472 1.00 98.75 277 LEU A O 1
ATOM 2273 N N . VAL A 1 278 ? -12.826 -3.861 5.186 1.00 97.88 278 VAL A N 1
ATOM 2274 C CA . VAL A 1 278 ? -12.838 -5.107 4.397 1.00 97.88 278 VAL A CA 1
ATOM 2275 C C . VAL A 1 278 ? -13.865 -5.032 3.264 1.00 97.88 278 VAL A C 1
ATOM 2277 O O . VAL A 1 278 ? -13.561 -5.444 2.151 1.00 97.88 278 VAL A O 1
ATOM 2280 N N . SER A 1 279 ? -15.052 -4.472 3.517 1.00 96.94 279 SER A N 1
ATOM 2281 C CA . SER A 1 279 ? -16.099 -4.308 2.494 1.00 96.94 279 SER A CA 1
ATOM 2282 C C . SER A 1 279 ? -15.713 -3.312 1.390 1.00 96.94 279 SER A C 1
ATOM 2284 O O . SER A 1 279 ? -16.170 -3.443 0.259 1.00 96.94 279 SER A O 1
ATOM 2286 N N . LEU A 1 280 ? -14.853 -2.338 1.702 1.00 97.56 280 LEU A N 1
ATOM 2287 C CA . LEU A 1 280 ? -14.256 -1.394 0.751 1.00 97.56 280 LEU A CA 1
ATOM 2288 C C . LEU A 1 280 ? -12.983 -1.944 0.083 1.00 97.56 280 LEU A C 1
ATOM 2290 O O . LEU A 1 280 ? -12.308 -1.213 -0.639 1.00 97.56 280 LEU A O 1
ATOM 2294 N N . ASN A 1 281 ? -12.603 -3.200 0.329 1.00 97.69 281 ASN A N 1
ATOM 2295 C CA . ASN A 1 281 ? -11.334 -3.780 -0.129 1.00 97.69 281 ASN A CA 1
ATOM 2296 C C . ASN A 1 281 ? -10.100 -2.978 0.325 1.00 97.69 281 ASN A C 1
ATOM 2298 O O . ASN A 1 281 ? -9.037 -3.045 -0.294 1.00 97.69 281 ASN A O 1
ATOM 2302 N N . ASN A 1 282 ? -10.227 -2.212 1.410 1.00 98.50 282 ASN A N 1
ATOM 2303 C CA . ASN A 1 282 ? -9.096 -1.591 2.075 1.00 98.50 282 ASN A CA 1
ATOM 2304 C C . ASN A 1 282 ? -8.550 -2.564 3.127 1.00 98.50 282 ASN A C 1
ATOM 2306 O O . ASN A 1 282 ? -8.876 -2.505 4.317 1.00 98.50 282 ASN A O 1
ATOM 2310 N N . PHE A 1 283 ? -7.717 -3.496 2.669 1.00 98.19 283 PHE A N 1
ATOM 2311 C CA . PHE A 1 283 ? -7.074 -4.460 3.550 1.00 98.19 283 PHE A CA 1
ATOM 2312 C C . PHE A 1 283 ? -6.001 -3.808 4.415 1.00 98.19 283 PHE A C 1
ATOM 2314 O O . PHE A 1 283 ? -5.821 -4.251 5.548 1.00 98.19 283 PHE A O 1
ATOM 2321 N N . ASN A 1 284 ? -5.320 -2.766 3.929 1.00 98.25 284 ASN A N 1
ATOM 2322 C CA . ASN A 1 284 ? -4.334 -2.044 4.725 1.00 98.25 284 ASN A CA 1
ATOM 2323 C C . ASN A 1 284 ? -4.954 -1.492 6.021 1.00 98.25 284 ASN A C 1
ATOM 2325 O O . ASN A 1 284 ? -4.580 -1.950 7.104 1.00 98.25 284 ASN A O 1
ATOM 2329 N N . GLY A 1 285 ? -5.972 -0.633 5.918 1.00 98.38 285 GLY A N 1
ATOM 2330 C CA . GLY A 1 285 ? -6.683 -0.097 7.080 1.00 98.38 285 GLY A CA 1
ATOM 2331 C C . GLY A 1 285 ? -7.326 -1.191 7.943 1.00 98.38 285 GLY A C 1
ATOM 2332 O O . GLY A 1 285 ? -7.328 -1.126 9.176 1.00 98.38 285 GLY A O 1
ATOM 2333 N N . ALA A 1 286 ? -7.835 -2.267 7.331 1.00 98.38 286 ALA A N 1
ATOM 2334 C CA . ALA A 1 286 ? -8.368 -3.395 8.094 1.00 98.38 286 ALA A CA 1
ATOM 2335 C C . ALA A 1 286 ? -7.287 -4.072 8.965 1.00 98.38 286 ALA A C 1
ATOM 2337 O O . ALA A 1 286 ? -7.556 -4.430 10.118 1.00 98.38 286 ALA A O 1
ATOM 2338 N N . PHE A 1 287 ? -6.057 -4.213 8.457 1.00 97.81 287 PHE A N 1
ATOM 2339 C CA . PHE A 1 287 ? -4.914 -4.706 9.228 1.00 97.81 287 PHE A CA 1
ATOM 2340 C C . PHE A 1 287 ? -4.441 -3.716 10.298 1.00 97.81 287 PHE A C 1
ATOM 2342 O O . PHE A 1 287 ? -3.993 -4.173 11.349 1.00 97.81 287 PHE A O 1
ATOM 2349 N N . GLU A 1 288 ? -4.564 -2.403 10.108 1.00 97.94 288 GLU A N 1
ATOM 2350 C CA . GLU A 1 288 ? -4.258 -1.399 11.146 1.00 97.94 288 GLU A CA 1
ATOM 2351 C C . GLU A 1 288 ? -5.135 -1.608 12.389 1.00 97.94 288 GLU A C 1
ATOM 2353 O O . GLU A 1 288 ? -4.642 -1.722 13.520 1.00 97.94 288 GLU A O 1
ATOM 2358 N N . ILE A 1 289 ? -6.444 -1.777 12.182 1.00 98.31 289 ILE A N 1
ATOM 2359 C CA . ILE A 1 289 ? -7.384 -2.062 13.272 1.00 98.31 289 ILE A CA 1
ATOM 2360 C C . ILE A 1 289 ? -7.164 -3.470 13.837 1.00 98.31 289 ILE A C 1
ATOM 2362 O O . ILE A 1 289 ? -7.120 -3.670 15.049 1.00 98.31 289 ILE A O 1
ATOM 2366 N N . MET A 1 290 ? -6.988 -4.484 12.990 1.00 97.25 290 MET A N 1
ATOM 2367 C CA . MET A 1 290 ? -6.805 -5.851 13.483 1.00 97.25 290 MET A CA 1
ATOM 2368 C C . MET A 1 290 ? -5.496 -6.011 14.275 1.00 97.25 290 MET A C 1
ATOM 2370 O O . MET A 1 290 ? -5.460 -6.705 15.294 1.00 97.25 290 MET A O 1
ATOM 2374 N N . SER A 1 291 ? -4.413 -5.370 13.836 1.00 95.56 291 SER A N 1
ATOM 2375 C CA . SER A 1 291 ? -3.118 -5.407 14.524 1.00 95.56 291 SER A CA 1
ATOM 2376 C C . SER A 1 291 ? -3.159 -4.674 15.866 1.00 95.56 291 SER A C 1
ATOM 2378 O O . SER A 1 291 ? -2.580 -5.173 16.832 1.00 95.56 291 SER A O 1
ATOM 2380 N N . SER A 1 292 ? -3.889 -3.560 15.970 1.00 96.12 292 SER A N 1
ATOM 2381 C CA . SER A 1 292 ? -4.097 -2.852 17.240 1.00 96.12 292 SER A CA 1
ATOM 2382 C C . SER A 1 292 ? -4.968 -3.659 18.206 1.00 96.12 292 SER A C 1
ATOM 2384 O O . SER A 1 292 ? -4.576 -3.851 19.355 1.00 96.12 292 SER A O 1
ATOM 2386 N N . LEU A 1 293 ? -6.079 -4.251 17.754 1.00 96.31 293 LEU A N 1
ATOM 2387 C CA . LEU A 1 293 ? -6.923 -5.121 18.593 1.00 96.31 293 LEU A CA 1
ATOM 2388 C C . LEU A 1 293 ? -6.197 -6.389 19.083 1.00 96.31 293 LEU A C 1
ATOM 2390 O O . LEU A 1 293 ? -6.547 -6.953 20.124 1.00 96.31 293 LEU A O 1
ATOM 2394 N N . ASN A 1 294 ? -5.176 -6.836 18.350 1.00 94.12 294 ASN A N 1
ATOM 2395 C CA . ASN A 1 294 ? -4.303 -7.940 18.744 1.00 94.12 294 ASN A CA 1
ATOM 2396 C C . ASN A 1 294 ? -3.028 -7.484 19.478 1.00 94.12 294 ASN A C 1
ATOM 2398 O O . ASN A 1 294 ? -2.190 -8.330 19.799 1.00 94.12 294 ASN A O 1
ATOM 2402 N N . SER A 1 295 ? -2.871 -6.190 19.781 1.00 95.50 295 SER A N 1
ATOM 2403 C CA . SER A 1 295 ? -1.762 -5.710 20.606 1.00 95.50 295 SER A CA 1
ATOM 2404 C C . SER A 1 295 ? -1.842 -6.315 22.006 1.00 95.50 295 SER A C 1
ATOM 2406 O O . SER A 1 295 ? -2.923 -6.603 22.525 1.00 95.50 295 SER A O 1
ATOM 2408 N N . THR A 1 296 ? -0.697 -6.489 22.666 1.00 94.88 296 THR A N 1
ATOM 2409 C CA . THR A 1 296 ? -0.640 -7.084 24.010 1.00 94.88 296 THR A CA 1
ATOM 2410 C C . THR A 1 296 ? -1.516 -6.331 25.019 1.00 94.88 296 THR A C 1
ATOM 2412 O O . THR A 1 296 ? -2.113 -6.951 25.902 1.00 94.88 296 THR A O 1
ATOM 2415 N N . ALA A 1 297 ? -1.626 -5.005 24.882 1.00 95.62 297 ALA A N 1
ATOM 2416 C CA . ALA A 1 297 ? -2.431 -4.165 25.760 1.00 95.62 297 ALA A CA 1
ATOM 2417 C C . ALA A 1 297 ? -3.942 -4.378 25.558 1.00 95.62 297 ALA A C 1
ATOM 2419 O O . ALA A 1 297 ? -4.671 -4.436 26.548 1.00 95.62 297 ALA A O 1
ATOM 2420 N N . ILE A 1 298 ? -4.426 -4.567 24.326 1.00 97.44 298 ILE A N 1
ATOM 2421 C CA . ILE A 1 298 ? -5.859 -4.794 24.067 1.00 97.44 298 ILE A CA 1
ATOM 2422 C C . ILE A 1 298 ? -6.227 -6.272 24.178 1.00 97.44 298 ILE A C 1
ATOM 2424 O O . ILE A 1 298 ? -7.211 -6.611 24.833 1.00 97.44 298 ILE A O 1
ATOM 2428 N N . PHE A 1 299 ? -5.431 -7.173 23.600 1.00 95.50 299 PHE A N 1
ATOM 2429 C CA . PHE A 1 299 ? -5.747 -8.601 23.502 1.00 95.50 299 PHE A CA 1
ATOM 2430 C C . PHE A 1 299 ? -6.036 -9.251 24.862 1.00 95.50 299 PHE A C 1
ATOM 2432 O O . PHE A 1 299 ? -6.797 -10.222 24.953 1.00 95.50 299 PHE A O 1
ATOM 2439 N N . ARG A 1 300 ? -5.429 -8.728 25.933 1.00 96.06 300 ARG A N 1
ATOM 2440 C CA . ARG A 1 300 ? -5.619 -9.196 27.310 1.00 96.06 300 ARG A CA 1
ATOM 2441 C C . ARG A 1 300 ? -6.920 -8.740 27.974 1.00 96.06 300 ARG A C 1
ATOM 2443 O O . ARG A 1 300 ? -7.273 -9.325 28.992 1.00 96.06 300 ARG A O 1
ATOM 2450 N N . LEU A 1 301 ? -7.622 -7.744 27.429 1.00 96.25 301 LEU A N 1
ATOM 2451 C CA . LEU A 1 301 ? -8.878 -7.211 27.968 1.00 96.25 301 LEU A CA 1
ATOM 2452 C C . LEU A 1 301 ? -10.053 -8.165 27.692 1.00 96.25 301 LEU A C 1
ATOM 2454 O O . LEU A 1 301 ? -10.991 -7.843 26.961 1.00 96.25 301 LEU A O 1
ATOM 2458 N N . LYS A 1 302 ? -9.982 -9.391 28.222 1.00 95.25 302 LYS A N 1
ATOM 2459 C CA . LYS A 1 302 ? -10.928 -10.470 27.906 1.00 95.25 302 LYS A CA 1
ATOM 2460 C C . LYS A 1 302 ? -12.355 -10.120 28.317 1.00 95.25 302 LYS A C 1
ATOM 2462 O O . LYS A 1 302 ? -13.280 -10.472 27.590 1.00 95.25 302 LYS A O 1
ATOM 2467 N N . LYS A 1 303 ? -12.541 -9.407 29.435 1.00 94.56 303 LYS A N 1
ATOM 2468 C CA . LYS A 1 303 ? -13.879 -9.005 29.900 1.00 94.56 303 LYS A CA 1
ATOM 2469 C C . LYS A 1 303 ? -14.500 -7.968 28.969 1.00 94.56 303 LYS A C 1
ATOM 2471 O O . LYS A 1 303 ? -15.678 -8.079 28.641 1.00 94.56 303 LYS A O 1
ATOM 2476 N N . HIS A 1 304 ? -13.720 -6.999 28.496 1.00 96.62 304 HIS A N 1
ATOM 2477 C CA . HIS A 1 304 ? -14.228 -6.018 27.533 1.00 96.62 304 HIS A CA 1
ATOM 2478 C C . HIS A 1 304 ? -14.478 -6.650 26.161 1.00 96.62 304 HIS A C 1
ATOM 2480 O O . HIS A 1 304 ? -15.530 -6.427 25.568 1.00 96.62 304 HIS A O 1
ATOM 2486 N N . LEU A 1 305 ? -13.562 -7.502 25.690 1.00 96.12 305 LEU A N 1
ATOM 2487 C CA . LEU A 1 305 ? -13.714 -8.222 24.425 1.00 96.12 305 LEU A CA 1
ATOM 2488 C C . LEU A 1 305 ? -14.904 -9.195 24.438 1.00 96.12 305 LEU A C 1
ATOM 2490 O O . LEU A 1 305 ? -15.493 -9.422 23.392 1.00 96.12 305 LEU A O 1
ATOM 2494 N N . SER A 1 306 ? -15.321 -9.735 25.590 1.00 95.75 306 SER A N 1
ATOM 2495 C CA . SER A 1 306 ? -16.557 -10.537 25.658 1.00 95.75 306 SER A CA 1
ATOM 2496 C C . SER A 1 306 ? -17.843 -9.729 25.448 1.00 95.75 306 SER A C 1
ATOM 2498 O O . SER A 1 306 ? -18.896 -10.321 25.237 1.00 95.75 306 SER A O 1
ATOM 2500 N N . GLY A 1 307 ? -17.770 -8.395 25.507 1.00 95.94 307 GLY A N 1
ATOM 2501 C CA . GLY A 1 307 ? -18.910 -7.502 25.295 1.00 95.94 307 GLY A CA 1
ATOM 2502 C C . GLY A 1 307 ? -19.141 -7.094 23.836 1.00 95.94 307 GLY A C 1
ATOM 2503 O O . GLY A 1 307 ? -20.112 -6.390 23.570 1.00 95.94 307 GLY A O 1
ATOM 2504 N N . ILE A 1 308 ? -18.269 -7.501 22.906 1.00 97.19 308 ILE A N 1
ATOM 2505 C CA . ILE A 1 308 ? -18.398 -7.201 21.471 1.00 97.19 308 ILE A CA 1
ATOM 2506 C C . ILE A 1 308 ? -19.075 -8.360 20.725 1.00 97.19 308 ILE A C 1
ATOM 2508 O O . ILE A 1 308 ? -19.204 -9.474 21.237 1.00 97.19 308 ILE A O 1
ATOM 2512 N N . ASN A 1 309 ? -19.463 -8.129 19.474 1.00 96.75 309 ASN A N 1
ATOM 2513 C CA . ASN A 1 309 ? -19.966 -9.158 18.573 1.00 96.75 309 ASN A CA 1
ATOM 2514 C C . ASN A 1 309 ? -18.848 -10.151 18.204 1.00 96.75 309 ASN A C 1
ATOM 2516 O O . ASN A 1 309 ? -18.094 -9.955 17.245 1.00 96.75 309 ASN A O 1
ATOM 2520 N N . SER A 1 310 ? -18.764 -11.240 18.968 1.00 92.94 310 SER A N 1
ATOM 2521 C CA . SER A 1 310 ? -17.732 -12.272 18.826 1.00 92.94 310 SER A CA 1
ATOM 2522 C C . SER A 1 310 ? -17.739 -12.939 17.450 1.00 92.94 310 SER A C 1
ATOM 2524 O O . SER A 1 310 ? -16.677 -13.155 16.874 1.00 92.94 310 SER A O 1
ATOM 2526 N N . LYS A 1 311 ? -18.918 -13.211 16.876 1.00 95.88 311 LYS A N 1
ATOM 2527 C CA . LYS A 1 311 ? -19.044 -13.844 15.554 1.00 95.88 311 LYS A CA 1
ATOM 2528 C C . LYS A 1 311 ? -18.442 -12.969 14.455 1.00 95.88 311 LYS A C 1
ATOM 2530 O O . LYS A 1 311 ? -17.698 -13.475 13.616 1.00 95.88 311 LYS A O 1
ATOM 2535 N N . LYS A 1 312 ? -18.744 -11.665 14.463 1.00 96.25 312 LYS A N 1
ATOM 2536 C CA . LYS A 1 312 ? -18.167 -10.710 13.506 1.00 96.25 312 LYS A CA 1
ATOM 2537 C C . LYS A 1 312 ? -16.654 -10.599 13.701 1.00 96.25 312 LYS A C 1
ATOM 2539 O O . LYS A 1 312 ? -15.905 -10.715 12.735 1.00 96.25 312 LYS A O 1
ATOM 2544 N N . PHE A 1 313 ? -16.202 -10.448 14.944 1.00 96.31 313 PHE A N 1
ATOM 2545 C CA . PHE A 1 313 ? -14.780 -10.302 15.238 1.00 96.31 313 PHE A CA 1
ATOM 2546 C C . PHE A 1 313 ? -13.953 -11.531 14.825 1.00 96.31 313 PHE A C 1
ATOM 2548 O O . PHE A 1 313 ? -12.902 -11.382 14.206 1.00 96.31 313 PHE A O 1
ATOM 2555 N N . GLU A 1 314 ? -14.445 -12.747 15.076 1.00 95.38 314 GLU A N 1
ATOM 2556 C CA . GLU A 1 314 ? -13.761 -13.975 14.656 1.00 95.38 314 GLU A CA 1
ATOM 2557 C C . GLU A 1 314 ? -13.781 -14.175 13.131 1.00 95.38 314 GLU A C 1
ATOM 2559 O O . GLU A 1 314 ? -12.791 -14.637 12.563 1.00 95.38 314 GLU A O 1
ATOM 2564 N N . LYS A 1 315 ? -14.844 -13.748 12.429 1.00 95.75 315 LYS A N 1
ATOM 2565 C CA . LYS A 1 315 ? -14.859 -13.712 10.953 1.00 95.75 315 LYS A CA 1
ATOM 2566 C C . LYS A 1 315 ? -13.761 -12.791 10.407 1.00 95.75 315 LYS A C 1
ATOM 2568 O O . LYS A 1 315 ? -13.035 -13.176 9.487 1.00 95.75 315 LYS A O 1
ATOM 2573 N N . LEU A 1 316 ? -13.615 -11.595 10.979 1.00 96.50 316 LEU A N 1
ATOM 2574 C CA . LEU A 1 316 ? -12.563 -10.653 10.585 1.00 96.50 316 LEU A CA 1
ATOM 2575 C C . LEU A 1 316 ? -11.179 -11.216 10.892 1.00 96.50 316 LEU A C 1
ATOM 2577 O O . LEU A 1 316 ? -10.309 -11.197 10.025 1.00 96.50 316 LEU A O 1
ATOM 2581 N N . ARG A 1 317 ? -10.988 -11.805 12.079 1.00 93.75 317 ARG A N 1
ATOM 2582 C CA . ARG A 1 317 ? -9.744 -12.500 12.431 1.00 93.75 317 ARG A CA 1
ATOM 2583 C C . ARG A 1 317 ? -9.408 -13.600 11.450 1.00 93.75 317 ARG A C 1
ATOM 2585 O O . ARG A 1 317 ? -8.246 -13.717 11.096 1.00 93.75 317 ARG A O 1
ATOM 2592 N N . HIS A 1 318 ? -10.393 -14.390 11.022 1.00 93.25 318 HIS A N 1
ATOM 2593 C CA . HIS A 1 318 ? -10.194 -15.444 10.035 1.00 93.25 318 HIS A CA 1
ATOM 2594 C C . HIS A 1 318 ? -9.798 -14.885 8.664 1.00 93.25 318 HIS A C 1
ATOM 2596 O O . HIS A 1 318 ? -8.910 -15.427 8.010 1.00 93.25 318 HIS A O 1
ATOM 2602 N N . THR A 1 319 ? -10.426 -13.794 8.238 1.00 92.62 319 THR A N 1
ATOM 2603 C CA . THR A 1 319 ? -10.137 -13.152 6.948 1.00 92.62 319 THR A CA 1
ATOM 2604 C C . THR A 1 319 ? -8.731 -12.544 6.941 1.00 92.62 319 THR A C 1
ATOM 2606 O O . THR A 1 319 ? -7.956 -12.784 6.021 1.00 92.62 319 THR A O 1
ATOM 2609 N N . LEU A 1 320 ? -8.362 -11.845 8.017 1.00 93.50 320 LEU A N 1
ATOM 2610 C CA . LEU A 1 320 ? -7.115 -11.088 8.168 1.00 93.50 320 LEU A CA 1
ATOM 2611 C C . LEU A 1 320 ? -6.005 -11.895 8.871 1.00 93.50 320 LEU A C 1
ATOM 2613 O O . LEU A 1 320 ? -5.185 -11.345 9.608 1.00 93.50 320 LEU A O 1
ATOM 2617 N N . ARG A 1 321 ? -5.965 -13.222 8.692 1.00 88.00 321 ARG A N 1
ATOM 2618 C CA . ARG A 1 321 ? -4.874 -14.042 9.248 1.00 88.00 321 ARG A CA 1
ATOM 2619 C C . ARG A 1 321 ? -3.606 -13.846 8.432 1.00 88.00 321 ARG A C 1
ATOM 2621 O O . ARG A 1 321 ? -3.621 -13.972 7.213 1.00 88.00 321 ARG A O 1
ATOM 2628 N N . SER A 1 322 ? -2.480 -13.688 9.119 1.00 84.81 322 SER A N 1
ATOM 2629 C CA . SER A 1 322 ? -1.154 -13.701 8.489 1.00 84.81 322 SER A CA 1
ATOM 2630 C C . SER A 1 322 ? -0.596 -15.102 8.223 1.00 84.81 322 SER A C 1
ATOM 2632 O O . SER A 1 322 ? 0.522 -15.231 7.730 1.00 84.81 322 SER A O 1
ATOM 2634 N N . GLN A 1 323 ? -1.312 -16.156 8.626 1.00 84.25 323 GLN A N 1
ATOM 2635 C CA . GLN A 1 323 ? -0.855 -17.535 8.453 1.00 84.25 323 GLN A CA 1
ATOM 2636 C C . GLN A 1 323 ? -0.669 -17.869 6.972 1.00 84.25 323 GLN A C 1
ATOM 2638 O O . GLN A 1 323 ? -1.352 -17.303 6.118 1.00 84.25 323 GLN A O 1
ATOM 2643 N N . ASP A 1 324 ? 0.269 -18.777 6.694 1.00 84.56 324 ASP A N 1
ATOM 2644 C CA . ASP A 1 324 ? 0.623 -19.209 5.339 1.00 84.56 324 ASP A CA 1
ATOM 2645 C C . ASP A 1 324 ? 0.894 -18.027 4.389 1.00 84.56 324 ASP A C 1
ATOM 2647 O O . ASP A 1 324 ? 0.376 -17.983 3.277 1.00 84.56 324 ASP A O 1
ATOM 2651 N N . ASN A 1 325 ? 1.669 -17.035 4.850 1.00 86.75 325 ASN A N 1
ATOM 2652 C CA . ASN A 1 325 ? 1.984 -15.809 4.103 1.00 86.75 325 ASN A CA 1
ATOM 2653 C C . ASN A 1 325 ? 0.723 -15.060 3.624 1.00 86.75 325 ASN A C 1
ATOM 2655 O O . ASN A 1 325 ? 0.580 -14.742 2.445 1.00 86.75 325 ASN A O 1
ATOM 2659 N N . PHE A 1 326 ? -0.205 -14.783 4.546 1.00 91.00 326 PHE A N 1
ATOM 2660 C CA . PHE A 1 326 ? -1.444 -14.041 4.263 1.00 91.00 326 PHE A CA 1
ATOM 2661 C C . PHE A 1 326 ? -2.355 -14.715 3.217 1.00 91.00 326 PHE A C 1
ATOM 2663 O O . PHE A 1 326 ? -3.071 -14.035 2.481 1.00 91.00 326 PHE A O 1
ATOM 2670 N N . LYS A 1 327 ? -2.368 -16.057 3.166 1.00 91.38 327 LYS A N 1
ATOM 2671 C CA . LYS A 1 327 ? -3.086 -16.866 2.160 1.00 91.38 327 LYS A CA 1
ATOM 2672 C C . LYS A 1 327 ? -4.524 -16.415 1.891 1.00 91.38 327 LYS A C 1
ATOM 2674 O O . LYS A 1 327 ? -4.933 -16.331 0.738 1.00 91.38 327 LYS A O 1
ATOM 2679 N N . ASN A 1 328 ? -5.294 -16.117 2.936 1.00 91.94 328 ASN A N 1
ATOM 2680 C CA . ASN A 1 328 ? -6.703 -15.734 2.793 1.00 91.94 328 ASN A CA 1
ATOM 2681 C C . ASN A 1 328 ? -6.871 -14.399 2.054 1.00 91.94 328 ASN A C 1
ATOM 2683 O O . ASN A 1 328 ? -7.704 -14.288 1.153 1.00 91.94 328 ASN A O 1
ATOM 2687 N N . VAL A 1 329 ? -6.049 -13.407 2.400 1.00 92.75 329 VAL A N 1
ATOM 2688 C CA . VAL A 1 329 ? -6.070 -12.094 1.748 1.00 92.75 329 VAL A CA 1
ATOM 2689 C C . VAL A 1 329 ? -5.544 -12.209 0.321 1.00 92.75 329 VAL A C 1
ATOM 2691 O O . VAL A 1 329 ? -6.198 -11.712 -0.587 1.00 92.75 329 VAL A O 1
ATOM 2694 N N . ARG A 1 330 ? -4.452 -12.950 0.087 1.00 93.62 330 ARG A N 1
ATOM 2695 C CA . ARG A 1 330 ? -3.935 -13.205 -1.271 1.00 93.62 330 ARG A CA 1
ATOM 2696 C C . ARG A 1 330 ? -4.967 -13.861 -2.183 1.00 93.62 330 ARG A C 1
ATOM 2698 O O . ARG A 1 330 ? -5.208 -13.378 -3.282 1.00 93.62 330 ARG A O 1
ATOM 2705 N N . ASN A 1 331 ? -5.631 -14.917 -1.709 1.00 92.38 331 ASN A N 1
ATOM 2706 C CA . ASN A 1 331 ? -6.698 -15.577 -2.464 1.00 92.38 331 ASN A CA 1
ATOM 2707 C C . ASN A 1 331 ? -7.825 -14.605 -2.822 1.00 92.38 331 ASN A C 1
ATOM 2709 O O . ASN A 1 331 ? -8.350 -14.657 -3.929 1.00 92.38 331 ASN A O 1
ATOM 2713 N N . THR A 1 332 ? -8.175 -13.715 -1.890 1.00 91.75 332 THR A N 1
ATOM 2714 C CA . THR A 1 332 ? -9.188 -12.685 -2.131 1.00 91.75 332 THR A CA 1
ATOM 2715 C C . THR A 1 332 ? -8.713 -11.724 -3.218 1.00 91.75 332 THR A C 1
ATOM 2717 O O . THR A 1 332 ? -9.416 -11.563 -4.212 1.00 91.75 332 THR A O 1
ATOM 2720 N N . LEU A 1 333 ? -7.499 -11.175 -3.089 1.00 91.19 333 LEU A N 1
ATOM 2721 C CA . LEU A 1 333 ? -6.890 -10.251 -4.052 1.00 91.19 333 LEU A CA 1
ATOM 2722 C C . LEU A 1 333 ? -6.866 -10.822 -5.478 1.00 91.19 333 LEU A C 1
ATOM 2724 O O . LEU A 1 333 ? -7.280 -10.131 -6.404 1.00 91.19 333 LEU A O 1
ATOM 2728 N N . HIS A 1 334 ? -6.503 -12.096 -5.654 1.00 86.62 334 HIS A N 1
ATOM 2729 C CA . HIS A 1 334 ? -6.467 -12.743 -6.974 1.00 86.62 334 HIS A CA 1
ATOM 2730 C C . HIS A 1 334 ? -7.823 -12.817 -7.688 1.00 86.62 334 HIS A C 1
ATOM 2732 O O . HIS A 1 334 ? -7.865 -12.944 -8.909 1.00 86.62 334 HIS A O 1
ATOM 2738 N N . THR A 1 335 ? -8.928 -12.757 -6.947 1.00 88.75 335 THR A N 1
ATOM 2739 C CA . THR A 1 335 ? -10.290 -12.768 -7.510 1.00 88.75 335 THR A CA 1
ATOM 2740 C C . THR A 1 335 ? -10.929 -11.383 -7.557 1.00 88.75 335 THR A C 1
ATOM 2742 O O . THR A 1 335 ? -12.024 -11.221 -8.094 1.00 88.75 335 THR A O 1
ATOM 2745 N N . LEU A 1 336 ? -10.265 -10.385 -6.975 1.00 90.38 336 LEU A N 1
ATOM 2746 C CA . LEU A 1 336 ? -10.831 -9.074 -6.733 1.00 90.38 336 LEU A CA 1
ATOM 2747 C C . LEU A 1 336 ? -10.510 -8.115 -7.875 1.00 90.38 336 LEU A C 1
ATOM 2749 O O . LEU A 1 336 ? -9.359 -7.964 -8.278 1.00 90.38 336 LEU A O 1
ATOM 2753 N N . SER A 1 337 ? -11.534 -7.416 -8.354 1.00 89.12 337 SER A N 1
ATOM 2754 C CA . SER A 1 337 ? -11.344 -6.284 -9.259 1.00 89.12 337 SER A CA 1
ATOM 2755 C C . SER A 1 337 ? -11.121 -4.999 -8.453 1.00 89.12 337 SER A C 1
ATOM 2757 O O . SER A 1 337 ? -11.856 -4.771 -7.490 1.00 89.12 337 SER A O 1
ATOM 2759 N N . PRO A 1 338 ? -10.133 -4.161 -8.818 1.00 91.50 338 PRO A N 1
ATOM 2760 C CA . PRO A 1 338 ? -9.946 -2.838 -8.223 1.00 91.50 338 PRO A CA 1
ATOM 2761 C C . PRO A 1 338 ? -11.231 -1.972 -8.254 1.00 91.50 338 PRO A C 1
ATOM 2763 O O . PRO A 1 338 ? -12.073 -2.178 -9.133 1.00 91.50 338 PRO A O 1
ATOM 2766 N N . PRO A 1 339 ? -11.394 -0.977 -7.356 1.00 94.44 339 PRO A N 1
ATOM 2767 C CA . PRO A 1 339 ? -10.394 -0.427 -6.435 1.00 94.44 339 PRO A CA 1
ATOM 2768 C C . PRO A 1 339 ? -10.138 -1.306 -5.198 1.00 94.44 339 PRO A C 1
ATOM 2770 O O . PRO A 1 339 ? -11.030 -1.989 -4.692 1.00 94.44 339 PRO A O 1
ATOM 2773 N N . CYS A 1 340 ? -8.889 -1.299 -4.731 1.00 95.81 340 CYS A N 1
ATOM 2774 C CA . CYS A 1 340 ? -8.425 -2.062 -3.573 1.00 95.81 340 CYS A CA 1
ATOM 2775 C C . CYS A 1 340 ? -7.139 -1.445 -3.017 1.00 95.81 340 CYS A C 1
ATOM 2777 O O . CYS A 1 340 ? -6.273 -1.040 -3.790 1.00 95.81 340 CYS A O 1
ATOM 2779 N N . ILE A 1 341 ? -6.970 -1.465 -1.693 1.00 97.94 341 ILE A N 1
ATOM 2780 C CA . ILE A 1 341 ? -5.706 -1.127 -1.023 1.00 97.94 341 ILE A CA 1
ATOM 2781 C C . ILE A 1 341 ? -5.195 -2.386 -0.317 1.00 97.94 341 ILE A C 1
ATOM 2783 O O . ILE A 1 341 ? -5.658 -2.722 0.780 1.00 97.94 341 ILE A O 1
ATOM 2787 N N . PRO A 1 342 ? -4.274 -3.138 -0.941 1.00 96.62 342 PRO A N 1
ATOM 2788 C CA . PRO A 1 342 ? -3.681 -4.309 -0.313 1.00 96.62 342 PRO A CA 1
ATOM 2789 C C . PRO A 1 342 ? -2.817 -3.941 0.900 1.00 96.62 342 PRO A C 1
ATOM 2791 O O . PRO A 1 342 ? -2.339 -2.818 1.043 1.00 96.62 342 PRO A O 1
ATOM 2794 N N . TYR A 1 343 ? -2.529 -4.929 1.747 1.00 97.00 343 TYR A N 1
ATOM 2795 C CA . TYR A 1 343 ? -1.580 -4.754 2.845 1.00 97.00 343 TYR A CA 1
ATOM 2796 C C . TYR A 1 343 ? -0.135 -4.688 2.331 1.00 97.00 343 TYR A C 1
ATOM 2798 O O . TYR A 1 343 ? 0.429 -5.707 1.928 1.00 97.00 343 TYR A O 1
ATOM 2806 N N . LEU A 1 344 ? 0.492 -3.507 2.397 1.00 96.19 344 LEU A N 1
ATOM 2807 C CA . LEU A 1 344 ? 1.845 -3.284 1.867 1.00 96.19 344 LEU A CA 1
ATOM 2808 C C . LEU A 1 344 ? 2.897 -4.226 2.476 1.00 96.19 344 LEU A C 1
ATOM 2810 O O . LEU A 1 344 ? 3.785 -4.695 1.767 1.00 96.19 344 LEU A O 1
ATOM 2814 N N . GLY A 1 345 ? 2.787 -4.546 3.771 1.00 93.69 345 GLY A N 1
ATOM 2815 C CA . GLY A 1 345 ? 3.754 -5.405 4.467 1.00 93.69 345 GLY A CA 1
ATOM 2816 C C . GLY A 1 345 ? 3.907 -6.797 3.845 1.00 93.69 345 GLY A C 1
ATOM 2817 O O . GLY A 1 345 ? 4.982 -7.389 3.919 1.00 93.69 345 GLY A O 1
ATOM 2818 N N . MET A 1 346 ? 2.863 -7.295 3.178 1.00 94.31 346 MET A N 1
ATOM 2819 C CA . MET A 1 346 ? 2.895 -8.548 2.428 1.00 94.31 346 MET A CA 1
ATOM 2820 C C . MET A 1 346 ? 3.863 -8.471 1.238 1.00 94.31 346 MET A C 1
ATOM 2822 O O . MET A 1 346 ? 4.739 -9.321 1.106 1.00 94.31 346 MET A O 1
ATOM 2826 N N . TYR A 1 347 ? 3.764 -7.417 0.423 1.00 95.81 347 TYR A N 1
ATOM 2827 C CA . TYR A 1 347 ? 4.652 -7.221 -0.724 1.00 95.81 347 TYR A CA 1
ATOM 2828 C C . TYR A 1 347 ? 6.082 -6.893 -0.306 1.00 95.81 347 TYR A C 1
ATOM 2830 O O . TYR A 1 347 ? 7.021 -7.392 -0.916 1.00 95.81 347 TYR A O 1
ATOM 2838 N N . LEU A 1 348 ? 6.267 -6.098 0.755 1.00 95.31 348 LEU A N 1
ATOM 2839 C CA . LEU A 1 348 ? 7.606 -5.826 1.286 1.00 95.31 348 LEU A CA 1
ATOM 2840 C C . LEU A 1 348 ? 8.280 -7.120 1.762 1.00 95.31 348 LEU A C 1
ATOM 2842 O O . LEU A 1 348 ? 9.449 -7.336 1.475 1.00 95.31 348 LEU A O 1
ATOM 2846 N N . THR A 1 349 ? 7.530 -8.023 2.399 1.00 92.56 349 THR A N 1
ATOM 2847 C CA . THR A 1 349 ? 8.043 -9.348 2.784 1.00 92.56 349 THR A CA 1
ATOM 2848 C C . THR A 1 349 ? 8.495 -10.154 1.564 1.00 92.56 349 THR A C 1
ATOM 2850 O O . THR A 1 349 ? 9.589 -10.715 1.575 1.00 92.56 349 THR A O 1
ATOM 2853 N N . ASP A 1 350 ? 7.688 -10.188 0.498 1.00 94.19 350 ASP A N 1
ATOM 2854 C CA . ASP A 1 350 ? 8.048 -10.887 -0.741 1.00 94.19 350 ASP A CA 1
ATOM 2855 C C . ASP A 1 350 ? 9.310 -10.283 -1.376 1.00 94.19 350 ASP A C 1
ATOM 2857 O O . ASP A 1 350 ? 10.218 -11.018 -1.761 1.00 94.19 350 ASP A O 1
ATOM 2861 N N . LEU A 1 351 ? 9.408 -8.950 -1.425 1.00 95.62 351 LEU A N 1
ATOM 2862 C CA . LEU A 1 351 ? 10.596 -8.252 -1.920 1.00 95.62 351 LEU A CA 1
ATOM 2863 C C . LEU A 1 351 ? 11.836 -8.588 -1.083 1.00 95.62 351 LEU A C 1
ATOM 2865 O O . LEU A 1 351 ? 12.877 -8.875 -1.665 1.00 95.62 351 LEU A O 1
ATOM 2869 N N . THR A 1 352 ? 11.740 -8.636 0.251 1.00 93.44 352 THR A N 1
ATOM 2870 C CA . THR A 1 352 ? 12.854 -9.080 1.110 1.00 93.44 352 THR A CA 1
ATOM 2871 C C . THR A 1 352 ? 13.300 -10.492 0.759 1.00 93.44 352 THR A C 1
ATOM 2873 O O . THR A 1 352 ? 14.490 -10.719 0.563 1.00 93.44 352 THR A O 1
ATOM 2876 N N . PHE A 1 353 ? 12.365 -11.439 0.639 1.00 93.62 353 PHE A N 1
ATOM 2877 C CA . PHE A 1 353 ? 12.709 -12.823 0.312 1.00 93.62 353 PHE A CA 1
ATOM 2878 C C . PHE A 1 353 ? 13.355 -12.959 -1.068 1.00 93.62 353 PHE A C 1
ATOM 2880 O O . PHE A 1 353 ? 14.278 -13.756 -1.233 1.00 93.62 353 PHE A O 1
ATOM 2887 N N . ILE A 1 354 ? 12.898 -12.187 -2.057 1.00 95.12 354 ILE A N 1
ATOM 2888 C CA . ILE A 1 354 ? 13.510 -12.172 -3.389 1.00 95.12 354 ILE A CA 1
ATOM 2889 C C . ILE A 1 354 ? 14.931 -11.604 -3.317 1.00 95.12 354 ILE A C 1
ATOM 2891 O O . ILE A 1 354 ? 15.840 -12.183 -3.914 1.00 95.12 354 ILE A O 1
ATOM 2895 N N . GLU A 1 355 ? 15.120 -10.505 -2.585 1.00 92.44 355 GLU A N 1
ATOM 2896 C CA . GLU A 1 355 ? 16.410 -9.833 -2.423 1.00 92.44 355 GLU A CA 1
ATOM 2897 C C . GLU A 1 355 ? 17.446 -10.709 -1.712 1.00 92.44 355 GLU A C 1
ATOM 2899 O O . GLU A 1 355 ? 18.563 -10.854 -2.204 1.00 92.44 355 GLU A O 1
ATOM 2904 N N . GLU A 1 356 ? 17.068 -11.337 -0.598 1.00 91.62 356 GLU A N 1
ATOM 2905 C CA . GLU A 1 356 ? 17.959 -12.183 0.206 1.00 91.62 356 GLU A CA 1
ATOM 2906 C C . GLU A 1 356 ? 18.191 -13.568 -0.416 1.00 91.62 356 GLU A C 1
ATOM 2908 O O . GLU A 1 356 ? 19.253 -14.163 -0.242 1.00 91.62 356 GLU A O 1
ATOM 2913 N N . GLY A 1 357 ? 17.197 -14.103 -1.131 1.00 93.50 357 GLY A N 1
ATOM 2914 C CA . GLY A 1 357 ? 17.246 -15.448 -1.705 1.00 93.50 357 GLY A CA 1
ATOM 2915 C C . GLY A 1 357 ? 17.956 -15.545 -3.055 1.00 93.50 357 GLY A C 1
ATOM 2916 O O . GLY A 1 357 ? 18.243 -16.655 -3.502 1.00 93.50 357 GLY A O 1
ATOM 2917 N N . ASN A 1 358 ? 18.227 -14.417 -3.722 1.00 94.00 358 ASN A N 1
ATOM 2918 C CA . ASN A 1 358 ? 18.798 -14.395 -5.068 1.00 94.00 358 ASN A CA 1
ATOM 2919 C C . ASN A 1 358 ? 19.972 -13.404 -5.148 1.00 94.00 358 ASN A C 1
ATOM 2921 O O . ASN A 1 358 ? 19.771 -12.215 -4.883 1.00 94.00 358 ASN A O 1
ATOM 2925 N N . PRO A 1 359 ? 21.173 -13.838 -5.578 1.00 94.75 359 PRO A N 1
ATOM 2926 C CA . PRO A 1 359 ? 22.296 -12.926 -5.760 1.00 94.75 359 PRO A CA 1
ATOM 2927 C C . PRO A 1 359 ? 22.003 -11.932 -6.886 1.00 94.75 359 PRO A C 1
ATOM 2929 O O . PRO A 1 359 ? 21.329 -12.265 -7.871 1.00 94.75 359 PRO A O 1
ATOM 2932 N N . ASP A 1 360 ? 22.527 -10.714 -6.746 1.00 93.62 360 ASP A N 1
ATOM 2933 C CA . ASP A 1 360 ? 22.406 -9.694 -7.782 1.00 93.62 360 ASP A CA 1
ATOM 2934 C C . ASP A 1 360 ? 23.151 -10.100 -9.053 1.00 93.62 360 ASP A C 1
ATOM 2936 O O . ASP A 1 360 ? 22.604 -9.954 -10.149 1.00 93.62 360 ASP A O 1
ATOM 2940 N N . GLU A 1 361 ? 24.336 -10.679 -8.910 1.00 94.81 361 GLU A N 1
ATOM 2941 C CA . GLU A 1 361 ? 25.180 -11.111 -10.017 1.00 94.81 361 GLU A CA 1
ATOM 2942 C C . GLU A 1 361 ? 25.775 -12.490 -9.738 1.00 94.81 361 GLU A C 1
ATOM 2944 O O . GLU A 1 361 ? 25.987 -12.871 -8.586 1.00 94.81 361 GLU A O 1
ATOM 2949 N N . VAL A 1 362 ? 26.026 -13.243 -10.807 1.00 94.31 362 VAL A N 1
ATOM 2950 C CA . VAL A 1 362 ? 26.780 -14.503 -10.782 1.00 94.31 362 VAL A CA 1
ATOM 2951 C C . VAL A 1 362 ? 27.784 -14.431 -11.923 1.00 94.31 362 VAL A C 1
ATOM 2953 O O . VAL A 1 362 ? 27.399 -14.120 -13.048 1.00 94.31 362 VAL A O 1
ATOM 2956 N N . ASP A 1 363 ? 29.063 -14.651 -11.621 1.00 92.94 363 ASP A N 1
ATOM 2957 C CA . ASP A 1 363 ? 30.171 -14.581 -12.586 1.00 92.94 363 ASP A CA 1
ATOM 2958 C C . ASP A 1 363 ? 30.211 -13.266 -13.392 1.00 92.94 363 ASP A C 1
ATOM 2960 O O . ASP A 1 363 ? 30.442 -13.258 -14.600 1.00 92.94 363 ASP A O 1
ATOM 2964 N N . GLY A 1 364 ? 29.931 -12.139 -12.723 1.00 91.81 364 GLY A N 1
ATOM 2965 C CA . GLY A 1 364 ? 29.888 -10.803 -13.335 1.00 91.81 364 GLY A CA 1
ATOM 2966 C C . GLY A 1 364 ? 28.672 -10.542 -14.232 1.00 91.81 364 GLY A C 1
ATOM 2967 O O . GLY A 1 364 ? 28.589 -9.488 -14.855 1.00 91.81 364 GLY A O 1
ATOM 2968 N N . LYS A 1 365 ? 27.718 -11.481 -14.304 1.00 94.88 365 LYS A N 1
ATOM 2969 C CA . LYS A 1 365 ? 26.480 -11.345 -15.079 1.00 94.88 365 LYS A CA 1
ATOM 2970 C C . LYS A 1 365 ? 25.291 -11.022 -14.184 1.00 94.88 365 LYS A C 1
ATOM 2972 O O . LYS A 1 365 ? 25.071 -11.658 -13.151 1.00 94.88 365 LYS A O 1
ATOM 2977 N N . ILE A 1 366 ? 24.452 -10.097 -14.636 1.00 97.06 366 ILE A N 1
ATOM 2978 C CA . ILE A 1 366 ? 23.235 -9.655 -13.954 1.00 97.06 366 ILE A CA 1
ATOM 2979 C C . ILE A 1 366 ? 22.216 -10.792 -13.935 1.00 97.06 366 ILE A C 1
ATOM 2981 O O . ILE A 1 366 ? 21.812 -11.311 -14.976 1.00 97.06 366 ILE A O 1
ATOM 2985 N N . ASN A 1 367 ? 21.729 -11.146 -12.746 1.00 96.06 367 ASN A N 1
ATOM 2986 C CA . ASN A 1 367 ? 20.664 -12.133 -12.576 1.00 96.06 367 ASN A CA 1
ATOM 2987 C C . ASN A 1 367 ? 19.295 -11.538 -12.959 1.00 96.06 367 ASN A C 1
ATOM 2989 O O . ASN A 1 367 ? 18.514 -11.124 -12.101 1.00 96.06 367 ASN A O 1
ATOM 2993 N N . PHE A 1 368 ? 18.976 -11.485 -14.251 1.00 95.06 368 PHE A N 1
ATOM 2994 C CA . PHE A 1 368 ? 17.728 -10.909 -14.755 1.00 95.06 368 PHE A CA 1
ATOM 2995 C C . PHE A 1 368 ? 16.474 -11.674 -14.289 1.00 95.06 368 PHE A C 1
ATOM 2997 O O . PHE A 1 368 ? 15.388 -11.099 -14.212 1.00 95.06 368 PHE A O 1
ATOM 3004 N N . HIS A 1 369 ? 16.606 -12.942 -13.880 1.00 94.12 369 HIS A N 1
ATOM 3005 C CA . HIS A 1 369 ? 15.510 -13.681 -13.247 1.00 94.12 369 HIS A CA 1
ATOM 3006 C C . HIS A 1 369 ? 15.052 -13.033 -11.929 1.00 94.12 369 HIS A C 1
ATOM 3008 O O . HIS A 1 369 ? 13.856 -12.789 -11.765 1.00 94.12 369 HIS A O 1
ATOM 3014 N N . LYS A 1 370 ? 15.987 -12.649 -11.044 1.00 95.44 370 LYS A N 1
ATOM 3015 C CA . LYS A 1 370 ? 15.678 -11.871 -9.825 1.00 95.44 370 LYS A CA 1
ATOM 3016 C C . LYS A 1 370 ? 14.896 -10.595 -10.159 1.00 95.44 370 LYS A C 1
ATOM 3018 O O . LYS A 1 370 ? 13.933 -10.250 -9.483 1.00 95.44 370 LYS A O 1
ATOM 3023 N N . ARG A 1 371 ? 15.270 -9.921 -11.250 1.00 96.12 371 ARG A N 1
ATOM 3024 C CA . ARG A 1 371 ? 14.676 -8.642 -11.684 1.00 96.12 371 ARG A CA 1
ATOM 3025 C C . ARG A 1 371 ? 13.245 -8.857 -12.167 1.00 96.12 371 ARG A C 1
ATOM 3027 O O . ARG A 1 371 ? 12.356 -8.129 -11.745 1.00 96.12 371 ARG A O 1
ATOM 3034 N N . LYS A 1 372 ? 12.988 -9.922 -12.934 1.00 94.69 372 LYS A N 1
ATOM 3035 C CA . LYS A 1 372 ? 11.625 -10.337 -13.315 1.00 94.69 372 LYS A CA 1
ATOM 3036 C C . LYS A 1 372 ? 10.742 -10.654 -12.097 1.00 94.69 372 LYS A C 1
ATOM 3038 O O . LYS A 1 372 ? 9.562 -10.300 -12.092 1.00 94.69 372 LYS A O 1
ATOM 3043 N N . MET A 1 373 ? 11.292 -11.287 -11.054 1.00 96.00 373 MET A N 1
ATOM 3044 C CA . MET A 1 373 ? 10.550 -11.551 -9.810 1.00 96.00 373 MET A CA 1
ATOM 3045 C C . MET A 1 373 ? 10.164 -10.247 -9.098 1.00 96.00 373 MET A C 1
ATOM 3047 O O . MET A 1 373 ? 8.990 -10.047 -8.800 1.00 96.00 373 MET A O 1
ATOM 3051 N N . ILE A 1 374 ? 11.120 -9.331 -8.905 1.00 96.88 374 ILE A N 1
ATOM 3052 C CA . ILE A 1 374 ? 10.873 -8.009 -8.303 1.00 96.88 374 ILE A CA 1
ATOM 3053 C C . ILE A 1 374 ? 9.841 -7.222 -9.123 1.00 96.88 374 ILE A C 1
ATOM 3055 O O . ILE A 1 374 ? 8.866 -6.706 -8.576 1.00 96.88 374 ILE A O 1
ATOM 3059 N N . ALA A 1 375 ? 10.015 -7.168 -10.446 1.00 96.69 375 ALA A N 1
ATOM 3060 C CA . ALA A 1 375 ? 9.105 -6.477 -11.352 1.00 96.69 375 ALA A CA 1
ATOM 3061 C C . ALA A 1 375 ? 7.674 -7.021 -11.301 1.00 96.69 375 ALA A C 1
ATOM 3063 O O . ALA A 1 375 ? 6.723 -6.250 -11.431 1.00 96.69 375 ALA A O 1
ATOM 3064 N N . THR A 1 376 ? 7.511 -8.331 -11.093 1.00 96.06 376 THR A N 1
ATOM 3065 C CA . THR A 1 376 ? 6.192 -8.955 -10.944 1.00 96.06 376 THR A CA 1
ATOM 3066 C C . THR A 1 376 ? 5.481 -8.422 -9.702 1.00 96.06 376 THR A C 1
ATOM 3068 O O . THR A 1 376 ? 4.340 -7.977 -9.814 1.00 96.06 376 THR A O 1
ATOM 3071 N N . THR A 1 377 ? 6.171 -8.360 -8.559 1.00 96.25 377 THR A N 1
ATOM 3072 C CA . THR A 1 377 ? 5.620 -7.784 -7.321 1.00 96.25 377 THR A CA 1
ATOM 3073 C C . THR A 1 377 ? 5.280 -6.301 -7.484 1.00 96.25 377 THR A C 1
ATOM 3075 O O . THR A 1 377 ? 4.199 -5.859 -7.099 1.00 96.25 377 THR A O 1
ATOM 3078 N N . ILE A 1 378 ? 6.168 -5.518 -8.107 1.00 96.56 378 ILE A N 1
ATOM 3079 C CA . ILE A 1 378 ? 5.922 -4.087 -8.353 1.00 96.56 378 ILE A CA 1
ATOM 3080 C C . ILE A 1 378 ? 4.732 -3.885 -9.300 1.00 96.56 378 ILE A C 1
ATOM 3082 O O . ILE A 1 378 ? 3.911 -2.995 -9.085 1.00 96.56 378 ILE A O 1
ATOM 3086 N N . SER A 1 379 ? 4.607 -4.718 -10.334 1.00 94.81 379 SER A N 1
ATOM 3087 C CA . SER A 1 379 ? 3.494 -4.640 -11.283 1.00 94.81 379 SER A CA 1
ATOM 3088 C C . SER A 1 379 ? 2.149 -4.925 -10.615 1.00 94.81 379 SER A C 1
ATOM 3090 O O . SER A 1 379 ? 1.163 -4.276 -10.956 1.00 94.81 379 SER A O 1
ATOM 3092 N N . GLU A 1 380 ? 2.101 -5.840 -9.645 1.00 94.56 380 GLU A N 1
ATOM 3093 C CA . GLU A 1 380 ? 0.897 -6.096 -8.847 1.00 94.56 380 GLU A CA 1
ATOM 3094 C C . GLU A 1 380 ? 0.532 -4.889 -7.965 1.00 94.56 380 GLU A C 1
ATOM 3096 O O . GLU A 1 380 ? -0.629 -4.480 -7.930 1.00 94.56 380 GLU A O 1
ATOM 3101 N N . ILE A 1 381 ? 1.519 -4.240 -7.333 1.00 95.62 381 ILE A N 1
ATOM 3102 C CA . ILE A 1 381 ? 1.296 -2.982 -6.598 1.00 95.62 381 ILE A CA 1
ATOM 3103 C C . ILE A 1 381 ? 0.690 -1.920 -7.525 1.00 95.62 381 ILE A C 1
ATOM 3105 O O . ILE A 1 381 ? -0.339 -1.328 -7.199 1.00 95.62 381 ILE A O 1
ATOM 3109 N N . MET A 1 382 ? 1.295 -1.711 -8.699 1.00 93.88 382 MET A N 1
ATOM 3110 C CA . MET A 1 382 ? 0.828 -0.734 -9.687 1.00 93.88 382 MET A CA 1
ATOM 3111 C C . MET A 1 382 ? -0.574 -1.050 -10.215 1.00 93.88 382 MET A C 1
ATOM 3113 O O . MET A 1 382 ? -1.347 -0.129 -10.478 1.00 93.88 382 MET A O 1
ATOM 3117 N N . PHE A 1 383 ? -0.917 -2.332 -10.362 1.00 92.94 383 PHE A N 1
ATOM 3118 C CA . PHE A 1 383 ? -2.248 -2.758 -10.787 1.00 92.94 383 PHE A CA 1
ATOM 3119 C C . PHE A 1 383 ? -3.324 -2.256 -9.817 1.00 92.94 383 PHE A C 1
ATOM 3121 O O . PHE A 1 383 ? -4.297 -1.648 -10.253 1.00 92.94 383 PHE A O 1
ATOM 3128 N N . TYR A 1 384 ? -3.110 -2.404 -8.506 1.00 94.44 384 TYR A N 1
ATOM 3129 C CA . TYR A 1 384 ? -4.058 -1.933 -7.488 1.00 94.44 384 TYR A CA 1
ATOM 3130 C C . TYR A 1 384 ? -4.016 -0.421 -7.231 1.00 94.44 384 TYR A C 1
ATOM 3132 O O . TYR A 1 384 ? -4.855 0.100 -6.503 1.00 94.44 384 TYR A O 1
ATOM 3140 N N . GLN A 1 385 ? -3.080 0.322 -7.826 1.00 93.44 385 GLN A N 1
ATOM 3141 C CA . GLN A 1 385 ? -3.112 1.786 -7.776 1.00 93.44 385 GLN A CA 1
ATOM 3142 C C . GLN A 1 385 ? -4.185 2.388 -8.701 1.00 93.44 385 GLN A C 1
ATOM 3144 O O . GLN A 1 385 ? -4.389 3.599 -8.650 1.00 93.44 385 GLN A O 1
ATOM 3149 N N . GLN A 1 386 ? -4.869 1.603 -9.548 1.00 85.12 386 GLN A N 1
ATOM 3150 C CA . GLN A 1 386 ? -5.956 2.064 -10.427 1.00 85.12 386 GLN A CA 1
ATOM 3151 C C . GLN A 1 386 ? -7.136 1.072 -10.444 1.00 85.12 386 GLN A C 1
ATOM 3153 O O . GLN A 1 386 ? -6.897 -0.130 -10.367 1.00 85.12 386 GLN A O 1
ATOM 3158 N N . PRO A 1 387 ? -8.397 1.526 -10.620 1.00 89.25 387 PRO A N 1
ATOM 3159 C CA . PRO A 1 387 ? -8.882 2.906 -10.673 1.00 89.25 387 PRO A CA 1
ATOM 3160 C C . PRO A 1 387 ? -9.030 3.508 -9.260 1.00 89.25 387 PRO A C 1
ATOM 3162 O O . PRO A 1 387 ? -8.851 2.791 -8.275 1.00 89.25 387 PRO A O 1
ATOM 3165 N N . PRO A 1 388 ? -9.305 4.821 -9.134 1.00 90.12 388 PRO A N 1
ATOM 3166 C CA . PRO A 1 388 ? -9.518 5.439 -7.829 1.00 90.12 388 PRO A CA 1
ATOM 3167 C C . PRO A 1 388 ? -10.830 5.014 -7.159 1.00 90.12 388 PRO A C 1
ATOM 3169 O O . PRO A 1 388 ? -11.744 4.516 -7.823 1.00 90.12 388 PRO A O 1
ATOM 3172 N N . TYR A 1 389 ? -10.956 5.260 -5.853 1.00 93.38 389 TYR A N 1
ATOM 3173 C CA . TYR A 1 389 ? -12.219 5.038 -5.148 1.00 93.38 389 TYR A CA 1
ATOM 3174 C C . TYR A 1 389 ? -13.271 6.077 -5.543 1.00 93.38 389 TYR A C 1
ATOM 3176 O O . TYR A 1 389 ? -13.021 7.279 -5.557 1.00 93.38 389 TYR A O 1
ATOM 3184 N N . CYS A 1 390 ? -14.495 5.618 -5.812 1.00 93.44 390 CYS A N 1
ATOM 3185 C CA . CYS A 1 390 ? -15.651 6.482 -6.061 1.00 93.44 390 CYS A CA 1
ATOM 3186 C C . CYS A 1 390 ? -16.265 6.953 -4.728 1.00 93.44 390 CYS A C 1
ATOM 3188 O O . CYS A 1 390 ? -17.340 6.506 -4.333 1.00 93.44 390 CYS A O 1
ATOM 3190 N N . LEU A 1 391 ? -15.551 7.802 -3.987 1.00 94.38 391 LEU A N 1
ATOM 3191 C CA . LEU A 1 391 ? -15.970 8.319 -2.679 1.00 94.38 391 LEU A CA 1
ATOM 3192 C C . LEU A 1 391 ? -15.730 9.832 -2.597 1.00 94.38 391 LEU A C 1
ATOM 3194 O O . LEU A 1 391 ? -14.790 10.350 -3.198 1.00 94.38 391 LEU A O 1
ATOM 3198 N N . LYS A 1 392 ? -16.568 10.547 -1.836 1.00 94.19 392 LYS A N 1
ATOM 3199 C CA . LYS A 1 392 ? -16.389 11.982 -1.572 1.00 94.19 392 LYS A CA 1
ATOM 3200 C C . LYS A 1 392 ? -15.612 12.197 -0.277 1.00 94.19 392 LYS A C 1
ATOM 3202 O O . LYS A 1 392 ? -15.886 11.560 0.738 1.00 94.19 392 LYS A O 1
ATOM 3207 N N . ALA A 1 393 ? -14.645 13.107 -0.319 1.00 95.00 393 ALA A N 1
ATOM 3208 C CA . ALA A 1 393 ? -13.884 13.501 0.858 1.00 95.00 393 ALA A CA 1
ATOM 3209 C C . ALA A 1 393 ? -14.726 14.394 1.786 1.00 95.00 393 ALA A C 1
ATOM 3211 O O . ALA A 1 393 ? -15.469 15.251 1.308 1.00 95.00 393 ALA A O 1
ATOM 3212 N N . SER A 1 394 ? -14.561 14.225 3.099 1.00 96.19 394 SER A N 1
ATOM 3213 C CA . SER A 1 394 ? -14.972 15.203 4.117 1.00 96.19 394 SER A CA 1
ATOM 3214 C C . SER A 1 394 ? -13.721 15.753 4.789 1.00 96.19 394 SER A C 1
ATOM 3216 O O . SER A 1 394 ? -12.990 15.017 5.456 1.00 96.19 394 SER A O 1
ATOM 3218 N N . SER A 1 395 ? -13.471 17.051 4.615 1.00 95.00 395 SER A N 1
ATOM 3219 C CA . SER A 1 395 ? -12.324 17.743 5.211 1.00 95.00 395 SER A CA 1
ATOM 3220 C C . SER A 1 395 ? -12.314 17.634 6.731 1.00 95.00 395 SER A C 1
ATOM 3222 O O . SER A 1 395 ? -11.261 17.449 7.330 1.00 95.00 395 SER A O 1
ATOM 3224 N N . GLU A 1 396 ? -13.484 17.713 7.349 1.00 94.81 396 GLU A N 1
ATOM 3225 C CA . GLU A 1 396 ? -13.683 17.751 8.795 1.00 94.81 396 GLU A CA 1
ATOM 3226 C C . GLU A 1 396 ? -13.303 16.407 9.423 1.00 94.81 396 GLU A C 1
ATOM 3228 O O . GLU A 1 396 ? -12.535 16.347 10.383 1.00 94.81 396 GLU A O 1
ATOM 3233 N N . ILE A 1 397 ? -13.789 15.307 8.839 1.00 96.19 397 ILE A N 1
ATOM 3234 C CA . ILE A 1 397 ? -13.503 13.954 9.330 1.00 96.19 397 ILE A CA 1
ATOM 3235 C C . ILE A 1 397 ? -12.045 13.581 9.051 1.00 96.19 397 ILE A C 1
ATOM 3237 O O . ILE A 1 397 ? -11.394 12.980 9.906 1.00 96.19 397 ILE A O 1
ATOM 3241 N N . GLN A 1 398 ? -11.497 13.963 7.893 1.00 96.75 398 GLN A N 1
ATOM 3242 C CA . GLN A 1 398 ? -10.079 13.738 7.609 1.00 96.75 398 GLN A CA 1
ATOM 3243 C C . GLN A 1 398 ? -9.183 14.499 8.592 1.00 96.75 398 GLN A C 1
ATOM 3245 O O . GLN A 1 398 ? -8.243 13.910 9.120 1.00 96.75 398 GLN A O 1
ATOM 3250 N N . GLN A 1 399 ? -9.508 15.757 8.913 1.00 94.94 399 GLN A N 1
ATOM 3251 C CA . GLN A 1 399 ? -8.790 16.532 9.930 1.00 94.94 399 GLN A CA 1
ATOM 3252 C C . GLN A 1 399 ? -8.896 15.905 11.322 1.00 94.94 399 GLN A C 1
ATOM 3254 O O . GLN A 1 399 ? -7.894 15.848 12.035 1.00 94.94 399 GLN A O 1
ATOM 3259 N N . TYR A 1 400 ? -10.077 15.405 11.704 1.00 95.12 400 TYR A N 1
ATOM 3260 C CA . TYR A 1 400 ? -10.238 14.639 12.939 1.00 95.12 400 TYR A CA 1
ATOM 3261 C C . TYR A 1 400 ? -9.261 13.456 12.964 1.00 95.12 400 TYR A C 1
ATOM 3263 O O . TYR A 1 400 ? -8.441 13.364 13.876 1.00 95.12 400 TYR A O 1
ATOM 3271 N N . LEU A 1 401 ? -9.268 12.608 11.929 1.00 95.62 401 LEU A N 1
ATOM 3272 C CA . LEU A 1 401 ? -8.401 11.428 11.844 1.00 95.62 401 LEU A CA 1
ATOM 3273 C C . LEU A 1 401 ? -6.910 11.792 11.912 1.00 95.62 401 LEU A C 1
ATOM 3275 O O . LEU A 1 401 ? -6.160 11.165 12.663 1.00 95.62 401 LEU A O 1
ATOM 3279 N N . THR A 1 402 ? -6.472 12.828 11.190 1.00 93.38 402 THR A N 1
ATOM 3280 C CA . THR A 1 402 ? -5.057 13.230 11.161 1.00 93.38 402 THR A CA 1
ATOM 3281 C C . THR A 1 402 ? -4.584 13.865 12.466 1.00 93.38 402 THR A C 1
ATOM 3283 O O . THR A 1 402 ? -3.430 13.659 12.846 1.00 93.38 402 THR A O 1
ATOM 3286 N N . ASN A 1 403 ? -5.458 14.605 13.159 1.00 91.19 403 ASN A N 1
ATOM 3287 C CA . ASN A 1 403 ? -5.101 15.398 14.340 1.00 91.19 403 ASN A CA 1
ATOM 3288 C C . ASN A 1 403 ? -5.366 14.675 15.670 1.00 91.19 403 ASN A C 1
ATOM 3290 O O . ASN A 1 403 ? -5.008 15.196 16.729 1.00 91.19 403 ASN A O 1
ATOM 3294 N N . THR A 1 404 ? -5.984 13.490 15.641 1.00 86.88 404 THR A N 1
ATOM 3295 C CA . THR A 1 404 ? -6.223 12.690 16.84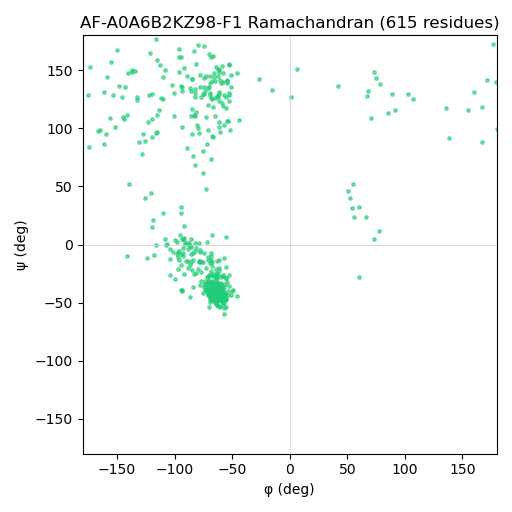9 1.00 86.88 404 THR A CA 1
ATOM 3296 C C . THR A 1 404 ? -4.939 12.422 17.643 1.00 86.88 404 THR A C 1
ATOM 3298 O O . THR A 1 404 ? -3.858 12.173 17.098 1.00 86.88 404 THR A O 1
ATOM 3301 N N . LYS A 1 405 ? -5.056 12.454 18.978 1.00 87.44 405 LYS A N 1
ATOM 3302 C CA . LYS A 1 405 ? -3.942 12.160 19.887 1.00 87.44 405 LYS A CA 1
ATOM 3303 C C . LYS A 1 405 ? -3.574 10.678 19.791 1.00 87.44 405 LYS A C 1
ATOM 3305 O O . LYS A 1 405 ? -4.405 9.809 20.038 1.00 87.44 405 LYS A O 1
ATOM 3310 N N . LYS A 1 406 ? -2.299 10.400 19.520 1.00 91.38 406 LYS A N 1
ATOM 3311 C CA . LYS A 1 406 ? -1.739 9.046 19.421 1.00 91.38 406 LYS A CA 1
ATOM 3312 C C . LYS A 1 406 ? -0.716 8.846 20.534 1.00 91.38 406 LYS A C 1
ATOM 3314 O O . LYS A 1 406 ? 0.335 9.481 20.542 1.00 91.38 406 LYS A O 1
ATOM 3319 N N . MET A 1 407 ? -1.017 7.987 21.500 1.00 93.19 407 MET A N 1
ATOM 3320 C CA . MET A 1 407 ? -0.055 7.596 22.528 1.00 93.19 407 MET A CA 1
ATOM 3321 C C . MET A 1 407 ? 0.841 6.486 21.985 1.00 93.19 407 MET A C 1
ATOM 3323 O O . MET A 1 407 ? 0.391 5.366 21.770 1.00 93.19 407 MET A O 1
ATOM 3327 N N . THR A 1 408 ? 2.117 6.800 21.773 1.00 92.56 408 THR A N 1
ATOM 3328 C CA . THR A 1 408 ? 3.099 5.862 21.206 1.00 92.56 408 THR A CA 1
ATOM 3329 C C . THR A 1 408 ? 3.879 5.076 22.262 1.00 92.56 408 THR A C 1
ATOM 3331 O O . THR A 1 408 ? 4.646 4.184 21.909 1.00 92.56 408 THR A O 1
ATOM 3334 N N . ASP A 1 409 ? 3.722 5.403 23.551 1.00 94.56 409 ASP A N 1
ATOM 3335 C CA . ASP A 1 409 ? 4.337 4.653 24.651 1.00 94.56 409 ASP A CA 1
ATOM 3336 C C . ASP A 1 409 ? 3.537 3.371 24.935 1.00 94.56 409 ASP A C 1
ATOM 3338 O O . ASP A 1 409 ? 2.544 3.361 25.669 1.00 94.56 409 ASP A O 1
ATOM 3342 N N . GLU A 1 410 ? 3.999 2.266 24.352 1.00 92.81 410 GLU A N 1
ATOM 3343 C CA . GLU A 1 410 ? 3.420 0.933 24.541 1.00 92.81 410 GLU A CA 1
ATOM 3344 C C . GLU A 1 410 ? 3.432 0.474 26.005 1.00 92.81 410 GLU A C 1
ATOM 3346 O O . GLU A 1 410 ? 2.509 -0.218 26.446 1.00 92.81 410 GLU A O 1
ATOM 3351 N N . SER A 1 411 ? 4.443 0.875 26.784 1.00 94.69 411 SER A N 1
ATOM 3352 C CA . SER A 1 411 ? 4.531 0.517 28.203 1.00 94.69 411 SER A CA 1
ATOM 3353 C C . SER A 1 411 ? 3.432 1.214 28.997 1.00 94.69 411 SER A C 1
ATOM 3355 O O . SER A 1 411 ? 2.806 0.598 29.864 1.00 94.69 411 SER A O 1
ATOM 3357 N N . LEU A 1 412 ? 3.158 2.479 28.682 1.00 94.88 412 LEU A N 1
ATOM 3358 C CA . LEU A 1 412 ? 2.073 3.240 29.293 1.00 94.88 412 LEU A CA 1
ATOM 3359 C C . LEU A 1 412 ? 0.693 2.700 28.893 1.00 94.88 412 LEU A C 1
ATOM 3361 O O . LEU A 1 412 ? -0.140 2.451 29.766 1.00 94.88 412 LEU A O 1
ATOM 3365 N N . LEU A 1 413 ? 0.475 2.406 27.607 1.00 95.56 413 LEU A N 1
ATOM 3366 C CA . LEU A 1 413 ? -0.751 1.744 27.134 1.00 95.56 413 LEU A CA 1
ATOM 3367 C C . LEU A 1 413 ? -0.982 0.406 27.858 1.00 95.56 413 LEU A C 1
ATOM 3369 O O . LEU A 1 413 ? -2.093 0.087 28.293 1.00 95.56 413 LEU A O 1
ATOM 3373 N N . TYR A 1 414 ? 0.082 -0.370 28.062 1.00 95.31 414 TYR A N 1
ATOM 3374 C CA . TYR A 1 414 ? 0.004 -1.618 28.809 1.00 95.31 414 TYR A CA 1
ATOM 3375 C C . TYR A 1 414 ? -0.329 -1.403 30.298 1.00 95.31 414 TYR A C 1
ATOM 3377 O O . TYR A 1 414 ? -1.129 -2.161 30.857 1.00 95.31 414 TYR A O 1
ATOM 3385 N N . LYS A 1 415 ? 0.195 -0.348 30.944 1.00 95.06 415 LYS A N 1
ATOM 3386 C CA . LYS A 1 415 ? -0.200 0.044 32.314 1.00 95.06 415 LYS A CA 1
ATOM 3387 C C . LYS A 1 415 ? -1.687 0.404 32.399 1.00 95.06 415 LYS A C 1
ATOM 3389 O O . LYS A 1 415 ? -2.353 -0.037 33.335 1.00 95.06 415 LYS A O 1
ATOM 3394 N N . PHE A 1 416 ? -2.232 1.132 31.420 1.00 95.31 416 PHE A N 1
ATOM 3395 C CA . PHE A 1 416 ? -3.670 1.442 31.370 1.00 95.31 416 PHE A CA 1
ATOM 3396 C C . PHE A 1 416 ? -4.506 0.162 31.272 1.00 95.31 416 PHE A C 1
ATOM 3398 O O . PHE A 1 416 ? -5.463 -0.033 32.020 1.00 95.31 416 PHE A O 1
ATOM 3405 N N . SER A 1 417 ? -4.088 -0.772 30.416 1.00 96.19 417 SER A N 1
ATOM 3406 C CA . SER A 1 417 ? -4.729 -2.083 30.307 1.00 96.19 417 SER A CA 1
ATOM 3407 C C . SER A 1 417 ? -4.722 -2.858 31.632 1.00 96.19 417 SER A C 1
ATOM 3409 O O . SER A 1 417 ? -5.743 -3.428 32.032 1.00 96.19 417 SER A O 1
ATOM 3411 N N . LEU A 1 418 ? -3.587 -2.870 32.343 1.00 94.00 418 LEU A N 1
ATOM 3412 C CA . LEU A 1 418 ? -3.450 -3.515 33.654 1.00 94.00 418 LEU A CA 1
ATOM 3413 C C . LEU A 1 418 ? -4.328 -2.880 34.734 1.00 94.00 418 LEU A C 1
ATOM 3415 O O . LEU A 1 418 ? -4.740 -3.578 35.663 1.00 94.00 418 LEU A O 1
ATOM 3419 N N . PHE A 1 419 ? -4.607 -1.583 34.638 1.00 92.88 419 PHE A N 1
ATOM 3420 C CA . PHE A 1 419 ? -5.527 -0.907 35.544 1.00 92.88 419 PHE A CA 1
ATOM 3421 C C . PHE A 1 419 ? -6.975 -1.386 35.338 1.00 92.88 419 PHE A C 1
ATOM 3423 O O . PHE A 1 419 ? -7.650 -1.768 36.299 1.00 92.88 419 PHE A O 1
ATOM 3430 N N . TYR A 1 420 ? -7.448 -1.453 34.089 1.00 92.81 420 TYR A N 1
ATOM 3431 C CA . TYR A 1 420 ? -8.821 -1.890 33.805 1.00 92.81 420 TYR A CA 1
ATOM 3432 C C . TYR A 1 420 ? -9.050 -3.370 34.119 1.00 92.81 420 TYR A C 1
ATOM 3434 O O . TYR A 1 420 ? -10.026 -3.732 34.795 1.00 92.81 420 TYR A O 1
ATOM 3442 N N . GLU A 1 421 ? -8.131 -4.228 33.676 1.00 92.81 421 GLU A N 1
ATOM 3443 C CA . GLU A 1 421 ? -8.159 -5.665 33.939 1.00 92.81 421 GLU A CA 1
ATOM 3444 C C . GLU A 1 421 ? -6.836 -6.117 34.579 1.00 92.81 421 GLU A C 1
ATOM 3446 O O . GLU A 1 421 ? -5.919 -6.512 33.858 1.00 92.81 421 GLU A O 1
ATOM 3451 N N . PRO A 1 422 ? -6.706 -6.082 35.920 1.00 91.12 422 PRO A N 1
ATOM 3452 C CA . PRO A 1 422 ? -5.537 -6.615 36.624 1.00 91.12 422 PRO A CA 1
ATOM 3453 C C . PRO A 1 422 ? -5.318 -8.106 36.339 1.00 91.12 422 PRO A C 1
ATOM 3455 O O . PRO A 1 422 ? -6.270 -8.821 36.022 1.00 91.12 422 PRO A O 1
ATOM 3458 N N . ARG A 1 423 ? -4.068 -8.582 36.448 1.00 86.25 423 ARG A N 1
ATOM 3459 C CA . ARG A 1 423 ? -3.752 -10.021 36.319 1.00 86.25 423 ARG A CA 1
ATOM 3460 C C . ARG A 1 423 ? -4.387 -10.825 37.455 1.00 86.25 423 ARG A C 1
ATOM 3462 O O . ARG A 1 423 ? -5.044 -11.823 37.182 1.00 86.25 423 ARG A O 1
ATOM 3469 N N . ASP A 1 424 ? -4.268 -10.311 38.676 1.00 80.06 424 ASP A N 1
ATOM 3470 C CA . ASP A 1 424 ? -4.864 -10.887 39.876 1.00 80.06 424 ASP A CA 1
ATOM 3471 C C . ASP A 1 424 ? -6.001 -9.992 40.369 1.00 80.06 424 ASP A C 1
ATOM 3473 O O . ASP A 1 424 ? -5.828 -8.798 40.615 1.00 80.06 424 ASP A O 1
ATOM 3477 N N . SER A 1 425 ? -7.197 -10.559 40.528 1.00 69.06 425 SER A N 1
ATOM 3478 C CA . SER A 1 425 ? -8.376 -9.810 40.985 1.00 69.06 425 SER A CA 1
ATOM 3479 C C . SER A 1 425 ? -8.298 -9.352 42.446 1.00 69.06 425 SER A C 1
ATOM 3481 O O . SER A 1 425 ? -9.153 -8.584 42.878 1.00 69.06 425 SER A O 1
ATOM 3483 N N . SER A 1 426 ? -7.311 -9.836 43.204 1.00 64.75 426 SER A N 1
ATOM 3484 C CA . SER A 1 426 ? -7.098 -9.549 44.626 1.00 64.75 426 SER A CA 1
ATOM 3485 C C . SER A 1 426 ? -6.235 -8.312 44.900 1.00 64.75 426 SER A C 1
ATOM 3487 O O . SER A 1 426 ? -6.229 -7.840 46.033 1.00 64.75 426 SER A O 1
ATOM 3489 N N . SER A 1 427 ? -5.530 -7.771 43.901 1.00 63.47 427 SER A N 1
ATOM 3490 C CA . SER A 1 427 ? -4.662 -6.591 44.035 1.00 63.47 427 SER A CA 1
ATOM 3491 C C . SER A 1 427 ? -4.961 -5.575 42.920 1.00 63.47 427 SER A C 1
ATOM 3493 O O . SER A 1 427 ? -4.367 -5.621 41.841 1.00 63.47 427 SER A O 1
ATOM 3495 N N . PRO A 1 428 ? -5.919 -4.654 43.131 1.00 69.25 428 PRO A N 1
ATOM 3496 C CA . PRO A 1 428 ? -6.202 -3.623 42.146 1.00 69.25 428 PRO A CA 1
ATOM 3497 C C . PRO A 1 428 ? -4.991 -2.698 41.993 1.00 69.25 428 PRO A C 1
ATOM 3499 O O . PRO A 1 428 ? -4.496 -2.143 42.971 1.00 69.25 428 PRO A O 1
ATOM 3502 N N . ASN A 1 429 ? -4.521 -2.532 40.755 1.00 78.69 429 ASN A N 1
ATOM 3503 C CA . ASN A 1 429 ? -3.447 -1.590 40.455 1.00 78.69 429 ASN A CA 1
ATOM 3504 C C . ASN A 1 429 ? -3.923 -0.152 40.727 1.00 78.69 429 ASN A C 1
ATOM 3506 O O . ASN A 1 429 ? -5.073 0.169 40.401 1.00 78.69 429 ASN A O 1
ATOM 3510 N N . PRO A 1 430 ? -3.068 0.725 41.283 1.00 83.12 430 PRO A N 1
ATOM 3511 C CA . PRO A 1 430 ? -3.391 2.142 41.379 1.00 83.12 430 PRO A CA 1
ATOM 3512 C C . PRO A 1 430 ? -3.590 2.736 39.972 1.00 83.12 430 PRO A C 1
ATOM 3514 O O . PRO A 1 430 ? -2.963 2.261 39.017 1.00 83.12 430 PRO A O 1
ATOM 3517 N N . PRO A 1 431 ? -4.460 3.752 39.816 1.00 86.19 431 PRO A N 1
ATOM 3518 C CA . PRO A 1 431 ? -4.643 4.421 38.535 1.00 86.19 431 PRO A CA 1
ATOM 3519 C C . PRO A 1 431 ? -3.331 5.103 38.112 1.00 86.19 431 PRO A C 1
ATOM 3521 O O . PRO A 1 431 ? -2.762 5.856 38.904 1.00 86.19 431 PRO A O 1
ATOM 3524 N N . PRO A 1 432 ? -2.837 4.855 36.887 1.00 91.06 432 PRO A N 1
ATOM 3525 C CA . PRO A 1 432 ? -1.689 5.575 36.339 1.00 91.06 432 PRO A CA 1
ATOM 3526 C C . PRO A 1 432 ? -1.948 7.088 36.307 1.00 91.06 432 PRO A C 1
ATOM 3528 O O . PRO A 1 432 ? -3.060 7.502 35.974 1.00 91.06 432 PRO A O 1
ATOM 3531 N N . ALA A 1 433 ? -0.944 7.903 36.643 1.00 91.06 433 ALA A N 1
ATOM 3532 C CA . ALA A 1 433 ? -1.084 9.358 36.771 1.00 91.06 433 ALA A CA 1
ATOM 3533 C C . ALA A 1 433 ? -1.614 10.009 35.485 1.00 91.06 433 ALA A C 1
ATOM 3535 O O . ALA A 1 433 ? -2.558 10.792 35.520 1.00 91.06 433 ALA A O 1
ATOM 3536 N N . GLU A 1 434 ? -1.094 9.581 34.339 1.00 93.19 434 GLU A N 1
ATOM 3537 C CA . GLU A 1 434 ? -1.490 10.069 33.021 1.00 93.19 434 GLU A CA 1
ATOM 3538 C C . GLU A 1 434 ? -2.962 9.751 32.722 1.00 93.19 434 GLU A C 1
ATOM 3540 O O . GLU A 1 434 ? -3.660 10.529 32.077 1.00 93.19 434 GLU A O 1
ATOM 3545 N N . LEU A 1 435 ? -3.473 8.622 33.227 1.00 91.56 435 LEU A N 1
ATOM 3546 C CA . LEU A 1 435 ? -4.884 8.272 33.080 1.00 91.56 435 LEU A CA 1
ATOM 3547 C C . LEU A 1 435 ? -5.778 9.129 33.987 1.00 91.56 435 LEU A C 1
ATOM 3549 O O . LEU A 1 435 ? -6.897 9.461 33.599 1.00 91.56 435 LEU A O 1
ATOM 3553 N N . VAL A 1 436 ? -5.289 9.508 35.175 1.00 91.00 436 VAL A N 1
ATOM 3554 C CA . VAL A 1 436 ? -5.984 10.437 36.084 1.00 91.00 436 VAL A CA 1
ATOM 3555 C C . VAL A 1 436 ? -6.126 11.810 35.446 1.00 91.00 436 VAL A C 1
ATOM 3557 O O . VAL A 1 436 ? -7.227 12.358 35.449 1.00 91.00 436 VAL A O 1
ATOM 3560 N N . GLU A 1 437 ? -5.060 12.332 34.844 1.00 91.38 437 GLU A N 1
ATOM 3561 C CA . GLU A 1 437 ? -5.096 13.603 34.115 1.00 91.38 437 GLU A CA 1
ATOM 3562 C C . GLU A 1 437 ? -6.099 13.558 32.955 1.00 91.38 437 GLU A C 1
ATOM 3564 O O . GLU A 1 437 ? -6.923 14.460 32.807 1.00 91.38 437 GLU A O 1
ATOM 3569 N N . ILE A 1 438 ? -6.099 12.472 32.174 1.00 91.00 438 ILE A N 1
ATOM 3570 C CA . ILE A 1 438 ? -7.061 12.276 31.080 1.00 91.00 438 ILE A CA 1
ATOM 3571 C C . ILE A 1 438 ? -8.501 12.236 31.607 1.00 91.00 438 ILE A C 1
ATOM 3573 O O . ILE A 1 438 ? -9.394 12.847 31.019 1.00 91.00 438 ILE A O 1
ATOM 3577 N N . ALA A 1 439 ? -8.750 11.538 32.717 1.00 89.75 439 ALA A N 1
ATOM 3578 C CA . ALA A 1 439 ? -10.079 11.480 33.315 1.00 89.75 439 ALA A CA 1
ATOM 3579 C C . ALA A 1 439 ? -10.546 12.867 33.784 1.00 89.75 439 ALA A C 1
ATOM 3581 O O . ALA A 1 439 ? -11.681 13.251 33.505 1.00 89.75 439 ALA A O 1
ATOM 3582 N N . GLN A 1 440 ? -9.662 13.644 34.418 1.00 89.06 440 GLN A N 1
ATOM 3583 C CA . GLN A 1 440 ? -9.950 15.015 34.847 1.00 89.06 440 GLN A CA 1
ATOM 3584 C C . GLN A 1 440 ? -10.282 15.926 33.660 1.00 89.06 440 GLN A C 1
ATOM 3586 O O . GLN A 1 440 ? -11.279 16.643 33.711 1.00 89.06 440 GLN A O 1
ATOM 3591 N N . GLN A 1 441 ? -9.514 15.846 32.568 1.00 87.38 441 GLN A N 1
ATOM 3592 C CA . GLN A 1 441 ? -9.788 16.586 31.328 1.00 87.38 441 GLN A CA 1
ATOM 3593 C C . GLN A 1 441 ? -11.155 16.229 30.727 1.00 87.38 441 GLN A C 1
ATOM 3595 O O . GLN A 1 441 ? -11.834 17.091 30.175 1.00 87.38 441 GLN A O 1
ATOM 3600 N N . LYS A 1 442 ? -11.592 14.972 30.873 1.00 85.38 442 LYS A N 1
ATOM 3601 C CA . LYS A 1 442 ? -12.918 14.498 30.446 1.00 85.38 442 LYS A CA 1
ATOM 3602 C C . LYS A 1 442 ? -14.042 14.806 31.452 1.00 85.38 442 LYS A C 1
ATOM 3604 O O . LYS A 1 442 ? -15.179 14.400 31.215 1.00 85.38 442 LYS A O 1
ATOM 3609 N N . GLY A 1 443 ? -13.759 15.474 32.575 1.00 83.19 443 GLY A N 1
ATOM 3610 C CA . GLY A 1 443 ? -14.739 15.723 33.641 1.00 83.19 443 GLY A CA 1
ATOM 3611 C C . GLY A 1 443 ? -15.209 14.449 34.357 1.00 83.19 443 GLY A C 1
ATOM 3612 O O . GLY A 1 443 ? -16.308 14.405 34.908 1.00 83.19 443 GLY A O 1
ATOM 3613 N N . GLN A 1 444 ? -14.402 13.387 34.326 1.00 84.31 444 GLN A N 1
ATOM 3614 C CA . GLN A 1 444 ? -14.702 12.070 34.884 1.00 84.31 444 GLN A CA 1
ATOM 3615 C C . GLN A 1 444 ? -13.790 11.762 36.081 1.00 84.31 444 GLN A C 1
ATOM 3617 O O . GLN A 1 444 ? -12.678 12.272 36.197 1.00 84.31 444 GLN A O 1
ATOM 3622 N N . THR A 1 445 ? -14.248 10.899 36.993 1.00 77.81 445 THR A N 1
ATOM 3623 C CA . THR A 1 445 ? -13.463 10.484 38.168 1.00 77.81 445 THR A CA 1
ATOM 3624 C C . THR A 1 445 ? -13.062 9.015 38.075 1.00 77.81 445 THR A C 1
ATOM 3626 O O . THR A 1 445 ? -13.904 8.128 37.929 1.00 77.81 445 THR A O 1
ATOM 3629 N N . LEU A 1 446 ? -11.761 8.743 38.207 1.00 75.50 446 LEU A N 1
ATOM 3630 C CA . LEU A 1 446 ? -11.246 7.388 38.383 1.00 75.50 446 LEU A CA 1
ATOM 3631 C C . LEU A 1 446 ? -11.396 6.983 39.846 1.00 75.50 446 LEU A C 1
ATOM 3633 O O . LEU A 1 446 ? -10.620 7.397 40.704 1.00 75.50 446 LEU A O 1
ATOM 3637 N N . LYS A 1 447 ? -12.393 6.152 40.145 1.00 62.38 447 LYS A N 1
ATOM 3638 C CA . LYS A 1 447 ? -12.456 5.488 41.449 1.00 62.38 447 LYS A CA 1
ATOM 3639 C C . LYS A 1 447 ? -11.450 4.340 41.449 1.00 62.38 447 LYS A C 1
ATOM 3641 O O . LYS A 1 447 ? -11.497 3.481 40.567 1.00 62.38 447 LYS A O 1
ATOM 3646 N N . ALA A 1 448 ? -10.561 4.300 42.441 1.00 54.94 448 ALA A N 1
ATOM 3647 C CA . ALA A 1 448 ? -9.823 3.079 42.735 1.00 54.94 448 ALA A CA 1
ATOM 3648 C C . ALA A 1 448 ? -10.841 1.948 42.963 1.00 54.94 448 ALA A C 1
ATOM 3650 O O . ALA A 1 448 ? -11.894 2.178 43.561 1.00 54.94 448 ALA A O 1
ATOM 3651 N N . LYS A 1 449 ? -10.557 0.731 42.481 1.00 51.56 449 LYS A N 1
ATOM 3652 C CA . LYS A 1 449 ? -11.325 -0.463 42.869 1.00 51.56 449 LYS A CA 1
ATOM 3653 C C . LYS A 1 449 ? -11.036 -0.755 44.346 1.00 51.56 449 LYS A C 1
ATOM 3655 O O . LYS A 1 449 ? -10.276 -1.660 44.663 1.00 51.56 449 LYS A O 1
ATOM 3660 N N . THR A 1 450 ? -11.587 0.045 45.247 1.00 36.62 450 THR A N 1
ATOM 3661 C CA . THR A 1 450 ? -11.662 -0.281 46.664 1.00 36.62 450 THR A CA 1
ATOM 3662 C C . THR A 1 450 ? -12.872 -1.185 46.863 1.00 36.62 450 THR A C 1
ATOM 3664 O O . THR A 1 450 ? -13.980 -0.861 46.439 1.00 36.62 450 THR A O 1
ATOM 3667 N N . ASP A 1 451 ? -12.602 -2.316 47.503 1.00 34.84 451 ASP A N 1
ATOM 3668 C CA . ASP A 1 451 ? -13.529 -3.290 48.072 1.00 34.84 451 ASP A CA 1
ATOM 3669 C C . ASP A 1 451 ? -14.087 -4.386 47.156 1.00 34.84 451 ASP A C 1
ATOM 3671 O O . ASP A 1 451 ? -14.918 -4.202 46.264 1.00 34.84 451 ASP A O 1
ATOM 3675 N N . ALA A 1 452 ? -13.653 -5.605 47.485 1.00 33.03 452 ALA A N 1
ATOM 3676 C CA . ALA A 1 452 ? -14.352 -6.835 47.172 1.00 33.03 452 ALA A CA 1
ATOM 3677 C C . ALA A 1 452 ? -15.821 -6.734 47.630 1.00 33.03 452 ALA A C 1
ATOM 3679 O O . ALA A 1 452 ? -16.079 -6.317 48.765 1.00 33.03 452 ALA A O 1
ATOM 3680 N N . PRO A 1 453 ? -16.805 -7.158 46.816 1.00 34.47 453 PRO A N 1
ATOM 3681 C CA . PRO A 1 453 ? -18.175 -7.244 47.289 1.00 34.47 453 PRO A CA 1
ATOM 3682 C C . PRO A 1 453 ? -18.248 -8.303 48.398 1.00 34.47 453 PRO A C 1
ATOM 3684 O O . PRO A 1 453 ? -18.101 -9.501 48.148 1.00 34.47 453 PRO A O 1
ATOM 3687 N N . LYS A 1 454 ? -18.477 -7.853 49.640 1.00 36.38 454 LYS A N 1
ATOM 3688 C CA . LYS A 1 454 ? -18.863 -8.720 50.762 1.00 36.38 454 LYS A CA 1
ATOM 3689 C C . LYS A 1 454 ? -20.077 -9.551 50.336 1.00 36.38 454 LYS A C 1
ATOM 3691 O O . LYS A 1 454 ? -21.036 -9.037 49.762 1.00 36.38 454 LYS A O 1
ATOM 3696 N N . GLY A 1 455 ? -19.970 -10.857 50.562 1.00 35.88 455 GLY A N 1
ATOM 3697 C CA . GLY A 1 455 ? -20.740 -11.879 49.867 1.00 35.88 455 GLY A CA 1
ATOM 3698 C C . GLY A 1 455 ? -22.260 -11.726 49.907 1.00 35.88 455 GLY A C 1
ATOM 3699 O O . GLY A 1 455 ? -22.869 -11.520 50.953 1.00 35.88 455 GLY A O 1
ATOM 3700 N N . LYS A 1 456 ? -22.885 -11.997 48.760 1.00 32.41 456 LYS A N 1
ATOM 3701 C CA . LYS A 1 456 ? -24.196 -12.645 48.721 1.00 32.41 456 LYS A CA 1
ATOM 3702 C C . LYS A 1 456 ? -23.954 -14.113 48.391 1.00 32.41 456 LYS A C 1
ATOM 3704 O O . LYS A 1 456 ? -23.535 -14.435 47.285 1.00 32.41 456 LYS A O 1
ATOM 3709 N N . LYS A 1 457 ? -24.187 -14.994 49.370 1.00 32.16 457 LYS A N 1
ATOM 3710 C CA . LYS A 1 457 ? -24.252 -16.445 49.162 1.00 32.16 457 LYS A CA 1
ATOM 3711 C C . LYS A 1 457 ? -25.333 -16.719 48.112 1.00 32.16 457 LYS A C 1
ATOM 3713 O O . LYS A 1 457 ? -26.521 -16.661 48.423 1.00 32.16 457 LYS A O 1
ATOM 3718 N N . THR A 1 458 ? -24.940 -16.996 46.875 1.00 30.72 458 THR A N 1
ATOM 3719 C CA . THR A 1 458 ? -25.825 -17.612 45.890 1.00 30.72 458 THR A CA 1
ATOM 3720 C C . THR A 1 458 ? -26.126 -19.025 46.375 1.00 30.72 458 THR A C 1
ATOM 3722 O O . THR A 1 458 ? -25.227 -19.838 46.588 1.00 30.72 458 THR A O 1
ATOM 3725 N N . LYS A 1 459 ? -27.409 -19.297 46.638 1.00 31.98 459 LYS A N 1
ATOM 3726 C CA . LYS A 1 459 ? -27.888 -20.644 46.942 1.00 31.98 459 LYS A CA 1
ATOM 3727 C C . LYS A 1 459 ? -27.538 -21.548 45.762 1.00 31.98 459 LYS A C 1
ATOM 3729 O O . LYS A 1 459 ? -27.987 -21.328 44.643 1.00 31.98 459 LYS A O 1
ATOM 3734 N N . LEU A 1 460 ? -26.729 -22.555 46.060 1.00 28.44 460 LEU A N 1
ATOM 3735 C CA . LEU A 1 460 ? -26.424 -23.696 45.217 1.00 28.44 460 LEU A CA 1
ATOM 3736 C C . LEU A 1 460 ? -27.733 -24.451 44.925 1.00 28.44 460 LEU A C 1
ATOM 3738 O O . LEU A 1 460 ? -28.191 -25.232 45.758 1.00 28.44 460 LEU A O 1
ATOM 3742 N N . PHE A 1 461 ? -28.359 -24.200 43.775 1.00 27.44 461 PHE A N 1
ATOM 3743 C CA . PHE A 1 461 ? -29.426 -25.062 43.272 1.00 27.44 461 PHE A CA 1
ATOM 3744 C C . PHE A 1 461 ? -28.775 -26.206 42.492 1.00 27.44 461 PHE A C 1
ATOM 3746 O O . PHE A 1 461 ? -28.145 -26.001 41.456 1.00 27.44 461 PHE A O 1
ATOM 3753 N N . LYS A 1 462 ? -28.861 -27.411 43.059 1.00 28.52 462 LYS A N 1
ATOM 3754 C CA . LYS A 1 462 ? -28.426 -28.663 42.431 1.00 28.52 462 LYS A CA 1
ATOM 3755 C C . LYS A 1 462 ? -29.362 -28.994 41.255 1.00 28.52 462 LYS A C 1
ATOM 3757 O O . LYS A 1 462 ? -30.573 -28.884 41.444 1.00 28.52 462 LYS A O 1
ATOM 3762 N N . PRO A 1 463 ? -28.861 -29.466 40.101 1.00 26.14 463 PRO A N 1
ATOM 3763 C CA . PRO A 1 463 ? -29.709 -30.032 39.060 1.00 26.14 463 PRO A CA 1
ATOM 3764 C C . PRO A 1 463 ? -29.983 -31.516 39.349 1.00 26.14 463 PRO A C 1
ATOM 3766 O O . PRO A 1 463 ? -29.105 -32.236 39.831 1.00 26.14 463 PRO A O 1
ATOM 3769 N N . LYS A 1 464 ? -31.199 -31.978 39.054 1.00 24.72 464 LYS A N 1
ATOM 3770 C CA . LYS A 1 464 ? -31.584 -33.398 38.978 1.00 24.72 464 LYS A CA 1
ATOM 3771 C C . LYS A 1 464 ? -32.806 -33.539 38.039 1.00 24.72 464 LYS A C 1
ATOM 3773 O O . LYS A 1 464 ? -33.478 -32.537 37.823 1.00 24.72 464 LYS A O 1
ATOM 3778 N N . PRO A 1 465 ? -33.055 -34.719 37.442 1.00 28.88 465 PRO A N 1
ATOM 3779 C CA . PRO A 1 465 ? -32.705 -35.017 36.049 1.00 28.88 465 PRO A CA 1
ATOM 3780 C C . PRO A 1 465 ? -33.921 -35.288 35.132 1.00 28.88 465 PRO A C 1
ATOM 3782 O O . PRO A 1 465 ? -35.056 -35.309 35.596 1.00 28.88 465 PRO A O 1
ATOM 3785 N N . HIS A 1 466 ? -33.622 -35.499 33.842 1.00 28.45 466 HIS A N 1
ATOM 3786 C CA . HIS A 1 466 ? -34.478 -35.928 32.720 1.00 28.45 466 HIS A CA 1
ATOM 3787 C C . HIS A 1 466 ? -35.718 -36.770 33.057 1.00 28.45 466 HIS A C 1
ATOM 3789 O O . HIS A 1 466 ? -35.615 -37.735 33.815 1.00 28.45 466 HIS A O 1
ATOM 3795 N N . ARG A 1 467 ? -36.807 -36.513 32.315 1.00 25.09 467 ARG A N 1
ATOM 3796 C CA . ARG A 1 467 ? -37.655 -37.547 31.701 1.00 25.09 467 ARG A CA 1
ATOM 3797 C C . ARG A 1 467 ? -38.260 -37.049 30.386 1.00 25.09 467 ARG A C 1
ATOM 3799 O O . ARG A 1 467 ? -38.675 -35.896 30.301 1.00 25.09 467 ARG A O 1
ATOM 3806 N N . ASP A 1 468 ? -38.217 -37.947 29.413 1.00 24.02 468 ASP A N 1
ATOM 3807 C CA . ASP A 1 468 ? -38.753 -37.857 28.063 1.00 24.02 468 ASP A CA 1
ATOM 3808 C C . ASP A 1 468 ? -40.287 -38.006 28.012 1.00 24.02 468 ASP A C 1
ATOM 3810 O O . ASP A 1 468 ? -40.918 -38.418 28.989 1.00 24.02 468 ASP A O 1
ATOM 3814 N N . ASP A 1 469 ? -40.789 -37.725 26.804 1.00 24.50 469 ASP A N 1
ATOM 3815 C CA . ASP A 1 469 ? -41.874 -38.405 26.082 1.00 24.50 469 ASP A CA 1
ATOM 3816 C C . ASP A 1 469 ? -43.252 -37.734 25.929 1.00 24.50 469 ASP A C 1
ATOM 3818 O O . ASP A 1 469 ? -43.970 -37.475 26.893 1.00 24.50 469 ASP A O 1
ATOM 3822 N N . THR A 1 470 ? -43.637 -37.655 24.637 1.00 24.84 470 THR A N 1
ATOM 3823 C CA . THR A 1 470 ? -44.995 -37.708 24.031 1.00 24.84 470 THR A CA 1
ATOM 3824 C C . THR A 1 470 ? -45.865 -36.443 24.190 1.00 24.84 470 THR A C 1
ATOM 3826 O O . THR A 1 470 ? -45.811 -35.782 25.213 1.00 24.84 470 THR A O 1
ATOM 3829 N N . GLU A 1 471 ? -46.698 -35.969 23.257 1.00 25.33 471 GLU A N 1
ATOM 3830 C CA . GLU A 1 471 ? -47.212 -36.447 21.967 1.00 25.33 471 GLU A CA 1
ATOM 3831 C C . GLU A 1 471 ? -48.032 -35.298 21.302 1.00 25.33 471 GLU A C 1
ATOM 3833 O O . GLU A 1 471 ? -48.570 -34.443 21.999 1.00 25.33 471 GLU A O 1
ATOM 3838 N N . THR A 1 472 ? -48.092 -35.304 19.964 1.00 24.48 472 THR A N 1
ATOM 3839 C CA . THR A 1 472 ? -49.176 -34.907 19.020 1.00 24.48 472 THR A CA 1
ATOM 3840 C C . THR A 1 472 ? -50.089 -33.656 19.144 1.00 24.48 472 THR A C 1
ATOM 3842 O O . THR A 1 472 ? -50.763 -33.417 20.136 1.00 24.48 472 THR A O 1
ATOM 3845 N N . GLU A 1 473 ? -50.246 -33.035 17.956 1.00 23.94 473 GLU A N 1
ATOM 3846 C CA . GLU A 1 473 ? -51.456 -32.449 17.323 1.00 23.94 473 GLU A CA 1
ATOM 3847 C C . GLU A 1 473 ? -52.028 -31.071 17.726 1.00 23.94 473 GLU A C 1
ATOM 3849 O O . GLU A 1 473 ? -52.232 -30.752 18.890 1.00 23.94 473 GLU A O 1
ATOM 3854 N N . GLY A 1 474 ? -52.440 -30.302 16.698 1.00 23.92 474 GLY A N 1
ATOM 3855 C CA . GLY A 1 474 ? -53.613 -29.418 16.807 1.00 23.92 474 GLY A CA 1
ATOM 3856 C C . GLY A 1 474 ? -53.525 -28.019 16.186 1.00 23.92 474 GLY A C 1
ATOM 3857 O O . GLY A 1 474 ? -53.183 -27.053 16.853 1.00 23.92 474 GLY A O 1
ATOM 3858 N N . SER A 1 475 ? -53.941 -27.913 14.923 1.00 22.45 475 SER A N 1
ATOM 3859 C CA . SER A 1 475 ? -54.307 -26.702 14.161 1.00 22.45 475 SER A CA 1
ATOM 3860 C C . SER A 1 475 ? -55.219 -25.697 14.901 1.00 22.45 475 SER A C 1
ATOM 3862 O O . SER A 1 475 ? -56.134 -26.128 15.602 1.00 22.45 475 SER A O 1
ATOM 3864 N N . LYS A 1 476 ? -55.073 -24.380 14.633 1.00 25.16 476 LYS A N 1
ATOM 3865 C CA . LYS A 1 476 ? -56.182 -23.522 14.139 1.00 25.16 476 LYS A CA 1
ATOM 3866 C C . LYS A 1 476 ? -55.785 -22.079 13.778 1.00 25.16 476 LYS A C 1
ATOM 3868 O O . LYS A 1 476 ? -55.233 -21.336 14.582 1.00 25.16 476 LYS A O 1
ATOM 3873 N N . TYR A 1 477 ? -56.183 -21.714 12.560 1.00 20.77 477 TYR A N 1
ATOM 3874 C CA . TYR A 1 477 ? -56.456 -20.374 12.032 1.00 20.77 477 TYR A CA 1
ATOM 3875 C C . TYR A 1 477 ? -57.404 -19.554 12.924 1.00 20.77 477 TYR A C 1
ATOM 3877 O O . TYR A 1 477 ? -58.386 -20.122 13.398 1.00 20.77 477 TYR A O 1
ATOM 3885 N N . VAL A 1 478 ? -57.206 -18.228 12.989 1.00 24.64 478 VAL A N 1
ATOM 3886 C CA . VAL A 1 478 ? -58.279 -17.223 12.814 1.00 24.64 478 VAL A CA 1
ATOM 3887 C C . VAL A 1 478 ? -57.694 -15.988 12.118 1.00 24.64 478 VAL A C 1
ATOM 3889 O O . VAL A 1 478 ? -56.695 -15.420 12.552 1.00 24.64 478 VAL A O 1
ATOM 3892 N N . GLU A 1 479 ? -58.353 -15.614 11.030 1.00 22.14 479 GLU A N 1
ATOM 3893 C CA . GLU A 1 479 ? -58.155 -14.465 10.153 1.00 22.14 479 GLU A CA 1
ATOM 3894 C C . GLU A 1 479 ? -59.343 -13.509 10.361 1.00 22.14 479 GLU A C 1
ATOM 3896 O O . GLU A 1 479 ? -60.466 -13.976 10.561 1.00 22.14 479 GLU A O 1
ATOM 3901 N N . SER A 1 480 ? -59.111 -12.194 10.310 1.00 23.44 480 SER A N 1
ATOM 3902 C CA . SER A 1 480 ? -60.155 -11.184 10.071 1.00 23.44 480 SER A CA 1
ATOM 3903 C C . SER A 1 480 ? -59.528 -9.829 9.691 1.00 23.44 480 SER A C 1
ATOM 3905 O O . SER A 1 480 ? -59.023 -9.110 10.552 1.00 23.44 480 SER A O 1
ATOM 3907 N N . THR A 1 481 ? -59.490 -9.559 8.377 1.00 23.30 481 THR A N 1
ATOM 3908 C CA . THR A 1 481 ? -60.071 -8.399 7.636 1.00 23.30 481 THR A CA 1
ATOM 3909 C C . THR A 1 481 ? -60.700 -7.271 8.486 1.00 23.30 481 THR A C 1
ATOM 3911 O O . THR A 1 481 ? -61.295 -7.560 9.514 1.00 23.30 481 THR A O 1
ATOM 3914 N N . GLU A 1 482 ? -60.777 -5.977 8.147 1.00 24.73 482 GLU A N 1
ATOM 3915 C CA . GLU A 1 482 ? -60.590 -5.143 6.946 1.00 24.73 482 GLU A CA 1
ATOM 3916 C C . GLU A 1 482 ? -60.966 -3.681 7.337 1.00 24.73 482 GLU A C 1
ATOM 3918 O O . GLU A 1 482 ? -61.593 -3.454 8.372 1.00 24.73 482 GLU A O 1
ATOM 3923 N N . THR A 1 483 ? -60.720 -2.739 6.414 1.00 24.83 483 THR A N 1
ATOM 3924 C CA . THR A 1 483 ? -61.415 -1.448 6.163 1.00 24.83 483 THR A CA 1
ATOM 3925 C C . THR A 1 483 ? -60.796 -0.120 6.631 1.00 24.83 483 THR A C 1
ATOM 3927 O O . THR A 1 483 ? -60.400 0.096 7.772 1.00 24.83 483 THR A O 1
ATOM 3930 N N . SER A 1 484 ? -60.757 0.786 5.649 1.00 23.30 484 SER A N 1
ATOM 3931 C CA . SER A 1 484 ? -60.394 2.202 5.648 1.00 23.30 484 SER A CA 1
ATOM 3932 C C . SER A 1 484 ? -61.637 3.103 5.757 1.00 23.30 484 SER A C 1
ATOM 3934 O O . SER A 1 484 ? -62.737 2.649 5.447 1.00 23.30 484 SER A O 1
ATOM 3936 N N . SER A 1 485 ? -61.451 4.380 6.141 1.00 24.44 485 SER A N 1
ATOM 3937 C CA . SER A 1 485 ? -62.215 5.614 5.771 1.00 24.44 485 SER A CA 1
ATOM 3938 C C . SER A 1 485 ? -62.069 6.678 6.894 1.00 24.44 485 SER A C 1
ATOM 3940 O O . SER A 1 485 ? -62.245 6.361 8.060 1.00 24.44 485 SER A O 1
ATOM 3942 N N . ILE A 1 486 ? -61.453 7.857 6.678 1.00 24.22 486 ILE A N 1
ATOM 3943 C CA . ILE A 1 486 ? -61.926 9.123 6.051 1.00 24.22 486 ILE A CA 1
ATOM 3944 C C . ILE A 1 486 ? -62.538 10.151 7.053 1.00 24.22 486 ILE A C 1
ATOM 3946 O O . ILE A 1 486 ? -63.605 9.933 7.610 1.00 24.22 486 ILE A O 1
ATOM 3950 N N . PHE A 1 487 ? -61.846 11.309 7.148 1.00 23.48 487 PHE A N 1
ATOM 3951 C CA . PHE A 1 487 ? -62.271 12.720 7.372 1.00 23.48 487 PHE A CA 1
ATOM 3952 C C . PHE A 1 487 ? -62.889 13.238 8.702 1.00 23.48 487 PHE A C 1
ATOM 3954 O O . PHE A 1 487 ? -63.977 12.828 9.087 1.00 23.48 487 PHE A O 1
ATOM 3961 N N . LYS A 1 488 ? -62.326 14.338 9.262 1.00 24.92 488 LYS A N 1
ATOM 3962 C CA . LYS A 1 488 ? -62.804 15.750 9.099 1.00 24.92 488 LYS A CA 1
ATOM 3963 C C . LYS A 1 488 ? -62.108 16.787 10.024 1.00 24.92 488 LYS A C 1
ATOM 3965 O O . LYS A 1 488 ? -61.989 16.546 11.217 1.00 24.92 488 LYS A O 1
ATOM 3970 N N . GLY A 1 489 ? -61.855 17.981 9.453 1.00 23.98 489 GLY A N 1
ATOM 3971 C CA . GLY A 1 489 ? -61.807 19.322 10.092 1.00 23.98 489 GLY A CA 1
ATOM 3972 C C . GLY A 1 489 ? -60.442 19.749 10.656 1.00 23.98 489 GLY A C 1
ATOM 3973 O O . GLY A 1 489 ? -59.843 18.983 11.389 1.00 23.98 489 GLY A O 1
ATOM 3974 N N . GLY A 1 490 ? -59.854 20.920 10.393 1.00 22.88 490 GLY A N 1
ATOM 3975 C CA . GLY A 1 490 ? -60.296 22.175 9.774 1.00 22.88 490 GLY A CA 1
ATOM 3976 C C . GLY A 1 490 ? -59.780 23.340 10.636 1.00 22.88 490 GLY A C 1
ATOM 3977 O O . GLY A 1 490 ? -60.122 23.366 11.808 1.00 22.88 490 GLY A O 1
ATOM 3978 N N . ASP A 1 491 ? -58.917 24.213 10.097 1.00 25.88 491 ASP A N 1
ATOM 3979 C CA . ASP A 1 491 ? -58.949 25.677 10.293 1.00 25.88 491 ASP A CA 1
ATOM 3980 C C . ASP A 1 491 ? -57.805 26.392 9.547 1.00 25.88 491 ASP A C 1
ATOM 3982 O O . ASP A 1 491 ? -56.673 25.920 9.450 1.00 25.88 491 ASP A O 1
ATOM 3986 N N . SER A 1 492 ? -58.177 27.532 8.970 1.00 26.16 492 SER A N 1
ATOM 3987 C CA . SER A 1 492 ? -57.471 28.385 8.013 1.00 26.16 492 SER A CA 1
ATOM 3988 C C . SER A 1 492 ? -56.646 29.498 8.663 1.00 26.16 492 SER A C 1
ATOM 3990 O O . SER A 1 492 ? -57.119 30.072 9.639 1.00 26.16 492 SER A O 1
ATOM 3992 N N . VAL A 1 493 ? -55.567 29.948 8.003 1.00 28.16 493 VAL A N 1
ATOM 3993 C CA . VAL A 1 493 ? -55.302 31.387 7.774 1.00 28.16 493 VAL A CA 1
ATOM 3994 C C . VAL A 1 493 ? -54.672 31.572 6.382 1.00 28.16 493 VAL A C 1
ATOM 3996 O O . VAL A 1 493 ? -53.803 30.810 5.968 1.00 28.16 493 VAL A O 1
ATOM 3999 N N . ASP A 1 494 ? -55.191 32.575 5.684 1.00 26.09 494 ASP A N 1
ATOM 4000 C CA . ASP A 1 494 ? -55.046 32.991 4.286 1.00 26.09 494 ASP A CA 1
ATOM 4001 C C . ASP A 1 494 ? -53.868 33.967 4.057 1.00 26.09 494 ASP A C 1
ATOM 4003 O O . ASP A 1 494 ? -53.631 34.834 4.897 1.00 26.09 494 ASP A O 1
ATOM 4007 N N . SER A 1 495 ? -53.184 33.866 2.906 1.00 27.94 495 SER A N 1
ATOM 4008 C CA . SER A 1 495 ? -52.855 35.038 2.069 1.00 27.94 495 SER A CA 1
ATOM 4009 C C . SER A 1 495 ? -52.365 34.628 0.666 1.00 27.94 495 SER A C 1
ATOM 4011 O O . SER A 1 495 ? -51.195 34.305 0.455 1.00 27.94 495 SER A O 1
ATOM 4013 N N . SER A 1 496 ? -53.301 34.673 -0.281 1.00 28.23 496 SER A N 1
ATOM 4014 C CA . SER A 1 496 ? -53.186 34.873 -1.739 1.00 28.23 496 SER A CA 1
ATOM 4015 C C . SER A 1 496 ? -51.863 35.430 -2.316 1.00 28.23 496 SER A C 1
ATOM 4017 O O . SER A 1 496 ? -51.443 36.531 -1.960 1.00 28.23 496 SER A O 1
ATOM 4019 N N . PHE A 1 497 ? -51.363 34.790 -3.385 1.00 27.64 497 PHE A N 1
ATOM 4020 C CA . PHE A 1 497 ? -50.891 35.492 -4.591 1.00 27.64 497 PHE A CA 1
ATOM 4021 C C . PHE A 1 497 ? -51.224 34.661 -5.841 1.00 27.64 497 PHE A C 1
ATOM 4023 O O . PHE A 1 497 ? -50.651 33.601 -6.078 1.00 27.64 497 PHE A O 1
ATOM 4030 N N . ASP A 1 498 ? -52.195 35.149 -6.607 1.00 28.77 498 ASP A N 1
ATOM 4031 C CA . ASP A 1 498 ? -52.711 34.557 -7.839 1.00 28.77 498 ASP A CA 1
ATOM 4032 C C . ASP A 1 498 ? -51.826 35.003 -9.023 1.00 28.77 498 ASP A C 1
ATOM 4034 O O . ASP A 1 498 ? -51.732 36.195 -9.322 1.00 28.77 498 ASP A O 1
ATOM 4038 N N . TYR A 1 499 ? -51.149 34.062 -9.685 1.00 29.75 499 TYR A N 1
ATOM 4039 C CA . TYR A 1 499 ? -50.579 34.252 -11.023 1.00 29.75 499 TYR A CA 1
ATOM 4040 C C . TYR A 1 499 ? -51.177 33.170 -11.919 1.00 29.75 499 TYR A C 1
ATOM 4042 O O . TYR A 1 499 ? -50.809 31.999 -11.834 1.00 29.75 499 TYR A O 1
ATOM 4050 N N . LYS A 1 500 ? -52.111 33.574 -12.783 1.00 36.94 500 LYS A N 1
ATOM 4051 C CA . LYS A 1 500 ? -52.617 32.744 -13.877 1.00 36.94 500 LYS A CA 1
ATOM 4052 C C . LYS A 1 500 ? -51.457 32.353 -14.793 1.00 36.94 500 LYS A C 1
ATOM 4054 O O . LYS A 1 500 ? -50.799 33.230 -15.350 1.00 36.94 500 LYS A O 1
ATOM 4059 N N . VAL A 1 501 ? -51.244 31.053 -14.966 1.00 34.56 501 VAL A N 1
ATOM 4060 C CA . VAL A 1 501 ? -50.422 30.483 -16.038 1.00 34.56 501 VAL A CA 1
ATOM 4061 C C . VAL A 1 501 ? -51.312 29.524 -16.820 1.00 34.56 501 VAL A C 1
ATOM 4063 O O . VAL A 1 501 ? -52.001 28.698 -16.230 1.00 34.56 501 VAL A O 1
ATOM 4066 N N . ASP A 1 502 ? -51.329 29.706 -18.137 1.00 37.78 502 ASP A N 1
ATOM 4067 C CA . ASP A 1 502 ? -52.183 29.022 -19.107 1.00 37.78 502 ASP A CA 1
ATOM 4068 C C . ASP A 1 502 ? -52.115 27.481 -19.006 1.00 37.78 502 ASP A C 1
ATOM 4070 O O . ASP A 1 502 ? -51.049 26.879 -19.160 1.00 37.78 502 ASP A O 1
ATOM 4074 N N . GLU A 1 503 ? -53.271 26.834 -18.806 1.00 41.97 503 GLU A N 1
ATOM 4075 C CA . GLU A 1 503 ? -53.438 25.371 -18.662 1.00 41.97 503 GLU A CA 1
ATOM 4076 C C . GLU A 1 503 ? -53.164 24.564 -19.950 1.00 41.97 503 GLU A C 1
ATOM 4078 O O . GLU A 1 503 ? -53.079 23.335 -19.905 1.00 41.97 503 GLU A O 1
ATOM 4083 N N . ASP A 1 504 ? -52.948 25.217 -21.093 1.00 39.19 504 ASP A N 1
ATOM 4084 C CA . ASP A 1 504 ? -52.734 24.527 -22.372 1.00 39.19 504 ASP A CA 1
ATOM 4085 C C . ASP A 1 504 ? -51.269 24.120 -22.636 1.00 39.19 504 ASP A C 1
ATOM 4087 O O . ASP A 1 504 ? -51.004 23.351 -23.560 1.00 39.19 504 ASP A O 1
ATOM 4091 N N . ASN A 1 505 ? -50.304 24.556 -21.809 1.00 42.28 505 ASN A N 1
ATOM 4092 C CA . ASN A 1 505 ? -48.872 24.259 -22.014 1.00 42.28 505 ASN A CA 1
ATOM 4093 C C . ASN A 1 505 ? -48.291 23.168 -21.081 1.00 42.28 505 ASN A C 1
ATOM 4095 O O . ASN A 1 505 ? -47.126 22.788 -21.221 1.00 42.28 505 ASN A O 1
ATOM 4099 N N . GLN A 1 506 ? -49.084 22.645 -20.135 1.00 42.06 506 GLN A N 1
ATOM 4100 C CA . GLN A 1 506 ? -48.672 21.559 -19.223 1.00 42.06 506 GLN A CA 1
ATOM 4101 C C . GLN A 1 506 ? -49.011 20.152 -19.743 1.00 42.06 506 GLN A C 1
ATOM 4103 O O . GLN A 1 506 ? -48.313 19.195 -19.421 1.00 42.06 506 GLN A O 1
ATOM 4108 N N . LYS A 1 507 ? -50.020 19.996 -20.613 1.00 43.66 507 LYS A N 1
ATOM 4109 C CA . LYS A 1 507 ? -50.360 18.675 -21.183 1.00 43.66 507 LYS A CA 1
ATOM 4110 C C . LYS A 1 507 ? -49.364 18.182 -22.236 1.00 43.66 507 LYS A C 1
ATOM 4112 O O . LYS A 1 507 ? -49.124 16.984 -22.337 1.00 43.66 507 LYS A O 1
ATOM 4117 N N . THR A 1 508 ? -48.748 19.087 -22.993 1.00 45.47 508 THR A N 1
ATOM 4118 C CA . THR A 1 508 ? -47.758 18.748 -24.031 1.00 45.47 508 THR A CA 1
ATOM 4119 C C . THR A 1 508 ? -46.383 18.388 -23.457 1.00 45.47 508 THR A C 1
ATOM 4121 O O . THR A 1 508 ? -45.623 17.652 -24.090 1.00 45.47 508 THR A O 1
ATOM 4124 N N . THR A 1 509 ? -46.055 18.859 -22.250 1.00 48.34 509 THR A N 1
ATOM 4125 C CA . THR A 1 509 ? -44.770 18.598 -21.582 1.00 48.34 509 THR A CA 1
ATOM 4126 C C . THR A 1 509 ? -44.746 17.257 -20.835 1.00 48.34 509 THR A C 1
ATOM 4128 O O . THR A 1 509 ? -43.743 16.548 -20.937 1.00 48.34 509 THR A O 1
ATOM 4131 N N . ASP A 1 510 ? -45.852 16.831 -20.213 1.00 49.72 510 ASP A N 1
ATOM 4132 C CA . ASP A 1 510 ? -45.945 15.528 -19.524 1.00 49.72 510 ASP A CA 1
ATOM 4133 C C . ASP A 1 510 ? -46.027 14.321 -20.482 1.00 49.72 510 ASP A C 1
ATOM 4135 O O . ASP A 1 510 ? -45.397 13.288 -20.240 1.00 49.72 510 ASP A O 1
ATOM 4139 N N . GLU A 1 511 ? -46.716 14.439 -21.626 1.00 51.22 511 GLU A N 1
ATOM 4140 C CA . GLU A 1 511 ? -46.713 13.378 -22.655 1.00 51.22 511 GLU A CA 1
ATOM 4141 C C . GLU A 1 511 ? -45.332 13.195 -23.303 1.00 51.22 511 GLU A C 1
ATOM 4143 O O . GLU A 1 511 ? -44.940 12.080 -23.665 1.00 51.22 511 GLU A O 1
ATOM 4148 N N . SER A 1 512 ? -44.571 14.286 -23.425 1.00 54.72 512 SER A N 1
ATOM 4149 C CA . SER A 1 512 ? -43.206 14.263 -23.955 1.00 54.72 512 SER A CA 1
ATOM 4150 C C . SER A 1 512 ? -42.238 13.591 -22.976 1.00 54.72 512 SER A C 1
ATOM 4152 O O . SER A 1 512 ? -41.415 12.778 -23.394 1.00 54.72 512 SER A O 1
ATOM 4154 N N . LEU A 1 513 ? -42.370 13.869 -21.674 1.00 47.84 513 LEU A N 1
ATOM 4155 C CA . LEU A 1 513 ? -41.583 13.239 -20.609 1.00 47.84 513 LEU A CA 1
ATOM 4156 C C . LEU A 1 513 ? -41.871 11.739 -20.485 1.00 47.84 513 LEU A C 1
ATOM 4158 O O . LEU A 1 513 ? -40.929 10.949 -20.453 1.00 47.84 513 LEU A O 1
ATOM 4162 N N . ASN A 1 514 ? -43.139 11.321 -20.518 1.00 56.56 514 ASN A N 1
ATOM 4163 C CA . ASN A 1 514 ? -43.487 9.896 -20.493 1.00 56.56 514 ASN A CA 1
ATOM 4164 C C . ASN A 1 514 ? -42.961 9.142 -21.721 1.00 56.56 514 ASN A C 1
ATOM 4166 O O . ASN A 1 514 ? -42.437 8.040 -21.576 1.00 56.56 514 ASN A O 1
ATOM 4170 N N . LYS A 1 515 ? -42.991 9.747 -22.918 1.00 57.62 515 LYS A N 1
ATOM 4171 C CA . LYS A 1 515 ? -42.342 9.162 -24.104 1.00 57.62 515 LYS A CA 1
ATOM 4172 C C . LYS A 1 515 ? -40.829 9.031 -23.947 1.00 57.62 515 LYS A C 1
ATOM 4174 O O . LYS A 1 515 ? -40.264 8.059 -24.439 1.00 57.62 515 LYS A O 1
ATOM 4179 N N . ILE A 1 516 ? -40.167 9.975 -23.278 1.00 56.94 516 ILE A N 1
ATOM 4180 C CA . ILE A 1 516 ? -38.723 9.898 -23.013 1.00 56.94 516 ILE A CA 1
ATOM 4181 C C . ILE A 1 516 ? -38.416 8.762 -22.029 1.00 56.94 516 ILE A C 1
ATOM 4183 O O . ILE A 1 516 ? -37.480 8.002 -22.275 1.00 56.94 516 ILE A O 1
ATOM 4187 N N . TYR A 1 517 ? -39.212 8.598 -20.968 1.00 50.75 517 TYR A N 1
ATOM 4188 C CA . TYR A 1 517 ? -39.046 7.498 -20.013 1.00 50.75 517 TYR A CA 1
ATOM 4189 C C . TYR A 1 517 ? -39.306 6.129 -20.653 1.00 50.75 517 TYR A C 1
ATOM 4191 O O . TYR A 1 517 ? -38.468 5.242 -20.521 1.00 50.75 517 TYR A O 1
ATOM 4199 N N . GLU A 1 518 ? -40.388 5.969 -21.415 1.00 58.34 518 GLU A N 1
ATOM 4200 C CA . GLU A 1 518 ? -40.683 4.739 -22.171 1.00 58.34 518 GLU A CA 1
ATOM 4201 C C . GLU A 1 518 ? -39.543 4.378 -23.139 1.00 58.34 518 GLU A C 1
ATOM 4203 O O . GLU A 1 518 ? -39.080 3.236 -23.196 1.00 58.34 518 GLU A O 1
ATOM 4208 N N . ASN A 1 519 ? -39.005 5.370 -23.856 1.00 64.81 519 ASN A N 1
ATOM 4209 C CA . ASN A 1 519 ? -37.899 5.142 -24.783 1.00 64.81 519 ASN A CA 1
ATOM 4210 C C . ASN A 1 519 ? -36.594 4.793 -24.040 1.00 64.81 519 ASN A C 1
ATOM 4212 O O . ASN A 1 519 ? -35.843 3.922 -24.483 1.00 64.81 519 ASN A O 1
ATOM 4216 N N . TYR A 1 520 ? -36.344 5.414 -22.881 1.00 56.66 520 TYR A N 1
ATOM 4217 C CA . TYR A 1 520 ? -35.205 5.109 -22.013 1.00 56.66 520 TYR A CA 1
ATOM 4218 C C . TYR A 1 520 ? -35.278 3.681 -21.456 1.00 56.66 520 TYR A C 1
ATOM 4220 O O . TYR A 1 520 ? -34.295 2.947 -21.556 1.00 56.66 520 TYR A O 1
ATOM 4228 N N . TYR A 1 521 ? -36.436 3.253 -20.943 1.00 52.16 521 TYR A N 1
ATOM 4229 C CA . TYR A 1 521 ? -36.622 1.900 -20.412 1.00 52.16 521 TYR A CA 1
ATOM 4230 C C . TYR A 1 521 ? -36.574 0.827 -21.507 1.00 52.16 521 TYR A C 1
ATOM 4232 O O . TYR A 1 521 ? -35.930 -0.198 -21.293 1.00 52.16 521 TYR A O 1
ATOM 4240 N N . SER A 1 522 ? -37.135 1.072 -22.699 1.00 58.75 522 SER A N 1
ATOM 4241 C CA . SER A 1 522 ? -37.014 0.121 -23.820 1.00 58.75 522 SER A CA 1
ATOM 4242 C C . SER A 1 522 ? -35.571 -0.007 -24.325 1.00 58.75 522 SER A C 1
ATOM 4244 O O . SER A 1 522 ? -35.105 -1.104 -24.641 1.00 58.75 522 SER A O 1
ATOM 4246 N N . THR A 1 523 ? -34.817 1.100 -24.326 1.00 63.03 523 THR A N 1
ATOM 4247 C CA . THR A 1 523 ? -33.393 1.084 -24.676 1.00 63.03 523 THR A CA 1
ATOM 4248 C C . THR A 1 523 ? -32.604 0.297 -23.634 1.00 63.03 523 THR A C 1
ATOM 4250 O O . THR A 1 523 ? -31.777 -0.536 -24.004 1.00 63.03 523 THR A O 1
ATOM 4253 N N . LEU A 1 524 ? -32.884 0.507 -22.343 1.00 52.19 524 LEU A N 1
ATOM 4254 C CA . LEU A 1 524 ? -32.237 -0.221 -21.250 1.00 52.19 524 LEU A CA 1
ATOM 4255 C C . LEU A 1 524 ? -32.508 -1.727 -21.327 1.00 52.19 524 LEU A C 1
ATOM 4257 O O . LEU A 1 524 ? -31.577 -2.516 -21.176 1.00 52.19 524 LEU A O 1
ATOM 4261 N N . ASP A 1 525 ? -33.752 -2.115 -21.612 1.00 57.12 525 ASP A N 1
ATOM 4262 C CA . ASP A 1 525 ? -34.137 -3.517 -21.763 1.00 57.12 525 ASP A CA 1
ATOM 4263 C C . ASP A 1 525 ? -33.440 -4.150 -22.975 1.00 57.12 525 ASP A C 1
ATOM 4265 O O . ASP A 1 525 ? -32.788 -5.184 -22.848 1.00 57.12 525 ASP A O 1
ATOM 4269 N N . SER A 1 526 ? -33.410 -3.468 -24.126 1.00 60.12 526 SER A N 1
ATOM 4270 C CA . SER A 1 526 ? -32.676 -3.951 -25.308 1.00 60.12 526 SER A CA 1
ATOM 4271 C C . SER A 1 526 ? -31.175 -4.158 -25.042 1.00 60.12 526 SER A C 1
ATOM 4273 O O . SER A 1 526 ? -30.567 -5.113 -25.536 1.00 60.12 526 SER A O 1
ATOM 4275 N N . LEU A 1 527 ? -30.574 -3.293 -24.217 1.00 57.69 527 LEU A N 1
ATOM 4276 C CA . LEU A 1 527 ? -29.165 -3.363 -23.843 1.00 57.69 527 LEU A CA 1
ATOM 4277 C C . LEU A 1 527 ? -28.912 -4.510 -22.858 1.00 57.69 527 LEU A C 1
ATOM 4279 O O . LEU A 1 527 ? -27.925 -5.233 -22.995 1.00 57.69 527 LEU A O 1
ATOM 4283 N N . PHE A 1 528 ? -29.838 -4.723 -21.921 1.00 55.81 528 PHE A N 1
ATOM 4284 C CA . PHE A 1 528 ? -29.818 -5.847 -20.990 1.00 55.81 528 PHE A CA 1
ATOM 4285 C C . PHE A 1 528 ? -29.969 -7.195 -21.710 1.00 55.81 528 PHE A C 1
ATOM 4287 O O . PHE A 1 528 ? -29.218 -8.132 -21.423 1.00 55.81 528 PHE A O 1
ATOM 4294 N N . GLN A 1 529 ? -30.864 -7.282 -22.700 1.00 56.88 529 GLN A N 1
ATOM 4295 C CA . GLN A 1 529 ? -31.022 -8.471 -23.543 1.00 56.88 529 GLN A CA 1
ATOM 4296 C C . GLN A 1 529 ? -29.753 -8.767 -24.345 1.00 56.88 529 GLN A C 1
ATOM 4298 O O . GLN A 1 529 ? -29.298 -9.911 -24.399 1.00 56.88 529 GLN A O 1
ATOM 4303 N N . ARG A 1 530 ? -29.133 -7.732 -24.927 1.00 62.75 530 ARG A N 1
ATOM 4304 C CA . ARG A 1 530 ? -27.887 -7.881 -25.685 1.00 62.75 530 ARG A CA 1
ATOM 4305 C C . ARG A 1 530 ? -26.729 -8.334 -24.800 1.00 62.75 530 ARG A C 1
ATOM 4307 O O . ARG A 1 530 ? -26.045 -9.285 -25.154 1.00 62.75 530 ARG A O 1
ATOM 4314 N N . MET A 1 531 ? -26.559 -7.723 -23.628 1.00 54.28 531 MET A N 1
ATOM 4315 C CA . MET A 1 531 ? -25.543 -8.144 -22.660 1.00 54.28 531 MET A CA 1
ATOM 4316 C C . MET A 1 531 ? -25.766 -9.576 -22.171 1.00 54.28 531 MET A C 1
ATOM 4318 O O . MET A 1 531 ? -24.808 -10.339 -22.069 1.00 54.28 531 MET A O 1
ATOM 4322 N N . SER A 1 532 ? -27.013 -9.961 -21.883 1.00 59.41 532 SER A N 1
ATOM 4323 C CA . SER A 1 532 ? -27.330 -11.334 -21.474 1.00 59.41 532 SER A CA 1
ATOM 4324 C C . SER A 1 532 ? -26.985 -12.337 -22.571 1.00 59.41 532 SER A C 1
ATOM 4326 O O . SER A 1 532 ? -26.386 -13.371 -22.279 1.00 59.41 532 SER A O 1
ATOM 4328 N N . LYS A 1 533 ? -27.288 -12.009 -23.833 1.00 65.19 533 LYS A N 1
ATOM 4329 C CA . LYS A 1 533 ? -26.921 -12.831 -24.987 1.00 65.19 533 LYS A CA 1
ATOM 4330 C C . LYS A 1 533 ? -25.403 -12.945 -25.153 1.00 65.19 533 LYS A C 1
ATOM 4332 O O . LYS A 1 533 ? -24.897 -14.057 -25.230 1.00 65.19 533 LYS A O 1
ATOM 4337 N N . ASP A 1 534 ? -24.672 -11.832 -25.101 1.00 62.28 534 ASP A N 1
ATOM 4338 C CA . ASP A 1 534 ? -23.209 -11.827 -25.243 1.00 62.28 534 ASP A CA 1
ATOM 4339 C C . ASP A 1 534 ? -22.525 -12.643 -24.124 1.00 62.28 534 ASP A C 1
ATOM 4341 O O . ASP A 1 534 ? -21.543 -13.350 -24.361 1.00 62.28 534 ASP A O 1
ATOM 4345 N N . ILE A 1 535 ? -23.065 -12.600 -22.898 1.00 62.75 535 ILE A N 1
ATOM 4346 C CA . ILE A 1 535 ? -22.594 -13.426 -21.775 1.00 62.75 535 ILE A CA 1
ATOM 4347 C C . ILE A 1 535 ? -22.877 -14.914 -22.023 1.00 62.75 535 ILE A C 1
ATOM 4349 O O . ILE A 1 535 ? -22.032 -15.753 -21.695 1.00 62.75 535 ILE A O 1
ATOM 4353 N N . MET A 1 536 ? -24.042 -15.260 -22.579 1.00 65.19 536 MET A N 1
ATOM 4354 C CA . MET A 1 536 ? -24.377 -16.646 -22.927 1.00 65.19 536 MET A CA 1
ATOM 4355 C C . MET A 1 536 ? -23.463 -17.182 -24.032 1.00 65.19 536 MET A C 1
ATOM 4357 O O . MET A 1 536 ? -22.855 -18.235 -23.838 1.00 65.19 536 MET A O 1
ATOM 4361 N N . ASP A 1 537 ? -23.270 -16.420 -25.109 1.00 67.00 537 ASP A N 1
ATOM 4362 C CA . ASP A 1 537 ? -22.413 -16.792 -26.240 1.00 67.00 537 ASP A CA 1
ATOM 4363 C C . ASP A 1 537 ? -20.946 -16.960 -25.790 1.00 67.00 537 ASP A C 1
ATOM 4365 O O . ASP A 1 537 ? -20.260 -17.916 -26.164 1.00 67.00 537 ASP A O 1
ATOM 4369 N N . MET A 1 538 ? -20.454 -16.082 -24.903 1.00 62.59 538 MET A N 1
ATOM 4370 C CA . MET A 1 538 ? -19.111 -16.202 -24.321 1.00 62.59 538 MET A CA 1
ATOM 4371 C C . MET A 1 538 ? -18.957 -17.475 -23.475 1.00 62.59 538 MET A C 1
ATOM 4373 O O . MET A 1 538 ? -17.922 -18.148 -23.541 1.00 62.59 538 MET A O 1
ATOM 4377 N N . ARG A 1 539 ? -19.975 -17.827 -22.677 1.00 64.88 539 ARG A N 1
ATOM 4378 C CA . ARG A 1 539 ? -19.968 -19.050 -21.857 1.00 64.88 539 ARG A CA 1
ATOM 4379 C C . ARG A 1 539 ? -20.006 -20.308 -22.717 1.00 64.88 539 ARG A C 1
ATOM 4381 O O . ARG A 1 539 ? -19.306 -21.264 -22.395 1.00 64.88 539 ARG A O 1
ATOM 4388 N N . GLU A 1 540 ? -20.783 -20.305 -23.792 1.00 66.56 540 GLU A N 1
ATOM 4389 C CA . GLU A 1 540 ? -20.896 -21.433 -24.717 1.00 66.56 540 GLU A CA 1
ATOM 4390 C C . GLU A 1 540 ? -19.582 -21.672 -25.472 1.00 66.56 540 GLU A C 1
ATOM 4392 O O . GLU A 1 540 ? -19.061 -22.785 -25.450 1.00 66.56 540 GLU A O 1
ATOM 4397 N N . ASN A 1 541 ? -18.951 -20.609 -25.981 1.00 68.56 541 ASN A N 1
ATOM 4398 C CA . ASN A 1 541 ? -17.618 -20.687 -26.590 1.00 68.56 541 ASN A CA 1
ATOM 4399 C C . ASN A 1 541 ? -16.555 -21.211 -25.613 1.00 68.56 541 ASN A C 1
ATOM 4401 O O . ASN A 1 541 ? -15.718 -22.039 -25.972 1.00 68.56 541 ASN A O 1
ATOM 4405 N N . THR A 1 542 ? -16.612 -20.768 -24.356 1.00 64.69 542 THR A N 1
ATOM 4406 C CA . THR A 1 542 ? -15.698 -21.232 -23.304 1.00 64.69 542 THR A CA 1
ATOM 4407 C C . THR A 1 542 ? -15.899 -22.723 -23.002 1.00 64.69 542 THR A C 1
ATOM 4409 O O . THR A 1 542 ? -14.927 -23.460 -22.844 1.00 64.69 542 THR A O 1
ATOM 4412 N N . LEU A 1 543 ? -17.150 -23.191 -22.948 1.00 63.69 543 LEU A N 1
ATOM 4413 C CA . LEU A 1 543 ? -17.478 -24.603 -22.732 1.00 63.69 543 LEU A CA 1
ATOM 4414 C C . LEU A 1 543 ? -17.016 -25.485 -23.899 1.00 63.69 543 LEU A C 1
ATOM 4416 O O . LEU A 1 543 ? -16.455 -26.553 -23.652 1.00 63.69 543 LEU A O 1
ATOM 4420 N N . SER A 1 544 ? -17.192 -25.027 -25.140 1.00 66.62 544 SER A N 1
ATOM 4421 C CA . SER A 1 544 ? -16.707 -25.729 -26.334 1.00 66.62 544 SER A CA 1
ATOM 4422 C C . SER A 1 544 ? -15.184 -25.848 -26.339 1.00 66.62 544 SER A C 1
ATOM 4424 O O . SER A 1 544 ? -14.664 -26.950 -26.513 1.00 66.62 544 SER A O 1
ATOM 4426 N N . GLN A 1 545 ? -14.466 -24.762 -26.030 1.00 66.38 545 GLN A N 1
ATOM 4427 C CA . GLN A 1 545 ? -13.003 -24.780 -25.942 1.00 66.38 545 GLN A CA 1
ATOM 4428 C C . GLN A 1 545 ? -12.505 -25.762 -24.871 1.00 66.38 545 GLN A C 1
ATOM 4430 O O . GLN A 1 545 ? -11.590 -26.546 -25.117 1.00 66.38 545 GLN A O 1
ATOM 4435 N N . PHE A 1 546 ? -13.143 -25.776 -23.696 1.00 63.09 546 PHE A N 1
ATOM 4436 C CA . PHE A 1 546 ? -12.794 -26.728 -22.641 1.00 63.09 546 PHE A CA 1
ATOM 4437 C C . PHE A 1 546 ? -13.078 -28.181 -23.032 1.00 63.09 546 PHE A C 1
ATOM 4439 O O . PHE A 1 546 ? -12.308 -29.067 -22.664 1.00 63.09 546 PHE A O 1
ATOM 4446 N N . SER A 1 547 ? -14.158 -28.436 -23.773 1.00 63.84 547 SER A N 1
ATOM 4447 C CA . SER A 1 547 ? -14.479 -29.775 -24.271 1.00 63.84 547 SER A CA 1
ATOM 4448 C C . SER A 1 547 ? -13.457 -30.264 -25.304 1.00 63.84 547 SER A C 1
ATOM 4450 O O . SER A 1 547 ? -13.078 -31.436 -25.290 1.00 63.84 547 SER A O 1
ATOM 4452 N N . GLU A 1 548 ? -12.968 -29.383 -26.179 1.00 69.12 548 GLU A N 1
ATOM 4453 C CA . GLU A 1 548 ? -11.901 -29.714 -27.128 1.00 69.12 548 GLU A CA 1
ATOM 4454 C C . GLU A 1 548 ? -10.573 -30.014 -26.430 1.00 69.12 548 GLU A C 1
ATOM 4456 O O . GLU A 1 548 ? -9.913 -31.007 -26.748 1.00 69.12 548 GLU A O 1
ATOM 4461 N N . ASP A 1 549 ? -10.187 -29.186 -25.459 1.00 64.19 549 ASP A N 1
ATOM 4462 C CA . ASP A 1 549 ? -8.953 -29.378 -24.698 1.00 64.19 549 ASP A CA 1
ATOM 4463 C C . ASP A 1 549 ? -9.009 -30.672 -23.875 1.00 64.19 549 ASP A C 1
ATOM 4465 O O . ASP A 1 549 ? -8.029 -31.418 -23.810 1.00 64.19 549 ASP A O 1
ATOM 4469 N N . PHE A 1 550 ? -10.179 -31.002 -23.321 1.00 63.59 550 PHE A N 1
ATOM 4470 C CA . PHE A 1 550 ? -10.427 -32.276 -22.651 1.00 63.59 550 PHE A CA 1
ATOM 4471 C C . PHE A 1 550 ? -10.206 -33.476 -23.584 1.00 63.59 550 PHE A C 1
ATOM 4473 O O . PHE A 1 550 ? -9.507 -34.425 -23.219 1.00 63.59 550 PHE A O 1
ATOM 4480 N N . ASN A 1 551 ? -10.738 -33.423 -24.808 1.00 64.31 551 ASN A N 1
ATOM 4481 C CA . ASN A 1 551 ? -10.578 -34.496 -25.790 1.00 64.31 551 ASN A CA 1
ATOM 4482 C C . ASN A 1 551 ? -9.118 -34.658 -26.251 1.00 64.31 551 ASN A C 1
ATOM 4484 O O . ASN A 1 551 ? -8.648 -35.788 -26.397 1.00 64.31 551 ASN A O 1
ATOM 4488 N N . LYS A 1 552 ? -8.372 -33.553 -26.399 1.00 67.44 552 LYS A N 1
ATOM 4489 C CA . LYS A 1 552 ? -6.930 -33.573 -26.717 1.00 67.44 552 LYS A CA 1
ATOM 4490 C C . LYS A 1 552 ? -6.101 -34.204 -25.596 1.00 67.44 552 LYS A C 1
ATOM 4492 O O . LYS A 1 552 ? -5.207 -34.999 -25.870 1.00 67.44 552 LYS A O 1
ATOM 4497 N N . ILE A 1 553 ? -6.422 -33.901 -24.337 1.00 60.62 553 ILE A N 1
ATOM 4498 C CA . ILE A 1 553 ? -5.731 -34.465 -23.166 1.00 60.62 553 ILE A CA 1
ATOM 4499 C C . ILE A 1 553 ? -6.029 -35.965 -23.020 1.00 60.62 553 ILE A C 1
ATOM 4501 O O . ILE A 1 553 ? -5.124 -36.741 -22.716 1.00 60.62 553 ILE A O 1
ATOM 4505 N N . LYS A 1 554 ? -7.269 -36.396 -23.293 1.00 59.06 554 LYS A N 1
ATOM 4506 C CA . LYS A 1 554 ? -7.671 -37.814 -23.262 1.00 59.06 554 LYS A CA 1
ATOM 4507 C C . LYS A 1 554 ? -6.903 -38.667 -24.283 1.00 59.06 554 LYS A C 1
ATOM 4509 O O . LYS A 1 554 ? -6.607 -39.821 -23.995 1.00 59.06 554 LYS A O 1
ATOM 4514 N N . GLN A 1 555 ? -6.550 -38.108 -25.443 1.00 60.31 555 GLN A N 1
ATOM 4515 C CA . GLN A 1 555 ? -5.764 -38.803 -26.473 1.00 60.31 555 GLN A CA 1
ATOM 4516 C C . GLN A 1 555 ? -4.264 -38.930 -26.138 1.00 60.31 555 GLN A C 1
ATOM 4518 O O . GLN A 1 555 ? -3.577 -39.727 -26.769 1.00 60.31 555 GLN A O 1
ATOM 4523 N N . GLN A 1 556 ? -3.740 -38.178 -25.161 1.00 58.38 556 GLN A N 1
ATOM 4524 C CA . GLN A 1 556 ? -2.295 -38.050 -24.916 1.00 58.38 556 GLN A CA 1
ATOM 4525 C C . GLN A 1 556 ? -1.719 -38.909 -23.774 1.00 58.38 556 GLN A C 1
ATOM 4527 O O . GLN A 1 556 ? -0.528 -38.780 -23.493 1.00 58.38 556 GLN A O 1
ATOM 4532 N N . SER A 1 557 ? -2.479 -39.783 -23.098 1.00 48.94 557 SER A N 1
ATOM 4533 C CA . SER A 1 557 ? -1.942 -40.505 -21.928 1.00 48.94 557 SER A CA 1
ATOM 4534 C C . SER A 1 557 ? -1.935 -42.032 -22.046 1.00 48.94 557 SER A C 1
ATOM 4536 O O . SER A 1 557 ? -2.961 -42.676 -21.830 1.00 48.94 557 SER A O 1
ATOM 4538 N N . GLU A 1 558 ? -0.738 -42.603 -22.211 1.00 48.66 558 GLU A N 1
ATOM 4539 C CA . GLU A 1 558 ? -0.374 -43.904 -21.640 1.00 48.66 558 GLU A CA 1
ATOM 4540 C C . GLU A 1 558 ? 0.474 -43.694 -20.365 1.00 48.66 558 GLU A C 1
ATOM 4542 O O . GLU A 1 558 ? 1.450 -42.951 -20.349 1.00 48.66 558 GLU A O 1
ATOM 4547 N N . ASN A 1 559 ? 0.071 -44.394 -19.300 1.00 52.56 559 ASN A N 1
ATOM 4548 C CA . ASN A 1 559 ? 0.763 -44.701 -18.040 1.00 52.56 559 ASN A CA 1
ATOM 4549 C C . ASN A 1 559 ? 1.100 -43.621 -16.976 1.00 52.56 559 ASN A C 1
ATOM 4551 O O . ASN A 1 559 ? 1.698 -42.572 -17.189 1.00 52.56 559 ASN A O 1
ATOM 4555 N N . SER A 1 560 ? 0.742 -43.996 -15.738 1.00 47.31 560 SER A N 1
ATOM 4556 C CA . SER A 1 560 ? 0.981 -43.408 -14.400 1.00 47.31 560 SER A CA 1
ATOM 4557 C C . SER A 1 560 ? 0.471 -41.987 -14.096 1.00 47.31 560 SER A C 1
ATOM 4559 O O . SER A 1 560 ? 0.045 -41.736 -12.968 1.00 47.31 560 SER A O 1
ATOM 4561 N N . THR A 1 561 ? 0.348 -41.104 -15.088 1.00 54.88 561 THR A N 1
ATOM 4562 C CA . THR A 1 561 ? -0.280 -39.768 -14.945 1.00 54.88 561 THR A CA 1
ATOM 4563 C C . THR A 1 561 ? -1.819 -39.834 -14.955 1.00 54.88 561 THR A C 1
ATOM 4565 O O . THR A 1 561 ? -2.505 -38.895 -14.543 1.00 54.88 561 THR A O 1
ATOM 4568 N N . ALA A 1 562 ? -2.379 -40.977 -15.370 1.00 53.03 562 ALA A N 1
ATOM 4569 C CA . ALA A 1 562 ? -3.808 -41.173 -15.605 1.00 53.03 562 ALA A CA 1
ATOM 4570 C C . ALA A 1 562 ? -4.677 -40.968 -14.353 1.00 53.03 562 ALA A C 1
ATOM 4572 O O . ALA A 1 562 ? -5.737 -40.372 -14.459 1.00 53.03 562 ALA A O 1
ATOM 4573 N N . ARG A 1 563 ? -4.236 -41.368 -13.150 1.00 53.66 563 ARG A N 1
ATOM 4574 C CA . ARG A 1 563 ? -5.068 -41.265 -11.929 1.00 53.66 563 ARG A CA 1
ATOM 4575 C C . ARG A 1 563 ? -5.234 -39.822 -11.431 1.00 53.66 563 ARG A C 1
ATOM 4577 O O . ARG A 1 563 ? -6.328 -39.435 -11.033 1.00 53.66 563 ARG A O 1
ATOM 4584 N N . GLN A 1 564 ? -4.170 -39.013 -11.496 1.00 56.84 564 GLN A N 1
ATOM 4585 C CA . GLN A 1 564 ? -4.224 -37.584 -11.145 1.00 56.84 564 GLN A CA 1
ATOM 4586 C C . GLN A 1 564 ? -4.953 -36.761 -12.214 1.00 56.84 564 GLN A C 1
ATOM 4588 O O . GLN A 1 564 ? -5.651 -35.801 -11.881 1.00 56.84 564 GLN A O 1
ATOM 4593 N N . LEU A 1 565 ? -4.822 -37.147 -13.488 1.00 56.53 565 LEU A N 1
ATOM 4594 C CA . LEU A 1 565 ? -5.599 -36.560 -14.577 1.00 56.53 565 LEU A CA 1
ATOM 4595 C C . LEU A 1 565 ? -7.080 -36.921 -14.451 1.00 56.53 565 LEU A C 1
ATOM 4597 O O . LEU A 1 565 ? -7.899 -36.020 -14.494 1.00 56.53 565 LEU A O 1
ATOM 4601 N N . GLN A 1 566 ? -7.435 -38.172 -14.156 1.00 56.78 566 GLN A N 1
ATOM 4602 C CA . GLN A 1 566 ? -8.822 -38.621 -13.982 1.00 56.78 566 GLN A CA 1
ATOM 4603 C C . GLN A 1 566 ? -9.525 -37.916 -12.807 1.00 56.78 566 GLN A C 1
ATOM 4605 O O . GLN A 1 566 ? -10.702 -37.571 -12.896 1.00 56.78 566 GLN A O 1
ATOM 4610 N N . GLU A 1 567 ? -8.798 -37.609 -11.729 1.00 63.88 567 GLU A N 1
ATOM 4611 C CA . GLU A 1 567 ? -9.331 -36.852 -10.591 1.00 63.88 567 GLU A CA 1
ATOM 4612 C C . GLU A 1 567 ? -9.503 -35.349 -10.900 1.00 63.88 567 GLU A C 1
ATOM 4614 O O . GLU A 1 567 ? -10.485 -34.729 -10.476 1.00 63.88 567 GLU A O 1
ATOM 4619 N N . LYS A 1 568 ? -8.590 -34.756 -11.687 1.00 60.56 568 LYS A N 1
ATOM 4620 C CA . LYS A 1 568 ? -8.751 -33.392 -12.226 1.00 60.56 568 LYS A CA 1
ATOM 4621 C C . LYS A 1 568 ? -9.893 -33.319 -13.248 1.00 60.56 568 LYS A C 1
ATOM 4623 O O . LYS A 1 568 ? -10.712 -32.407 -13.152 1.00 60.56 568 LYS A O 1
ATOM 4628 N N . CYS A 1 569 ? -10.005 -34.308 -14.132 1.00 55.69 569 CYS A N 1
ATOM 4629 C CA . CYS A 1 569 ? -11.085 -34.474 -15.102 1.00 55.69 569 CYS A CA 1
ATOM 4630 C C . CYS A 1 569 ? -12.442 -34.574 -14.398 1.00 55.69 569 CYS A C 1
ATOM 4632 O O . CYS A 1 569 ? -13.345 -33.808 -14.713 1.00 55.69 569 CYS A O 1
ATOM 4634 N N . SER A 1 570 ? -12.567 -35.400 -13.354 1.00 67.69 570 SER A N 1
ATOM 4635 C CA . SER A 1 570 ? -13.815 -35.518 -12.585 1.00 67.69 570 SER A CA 1
ATOM 4636 C C . SER A 1 570 ? -14.226 -34.202 -11.903 1.00 67.69 570 SER A C 1
ATOM 4638 O O . SER A 1 570 ? -15.414 -33.886 -11.795 1.00 67.69 570 SER A O 1
ATOM 4640 N N . LYS A 1 571 ? -13.260 -33.386 -11.452 1.00 68.81 571 LYS A N 1
ATOM 4641 C CA . LYS A 1 571 ? -13.545 -32.044 -10.909 1.00 68.81 571 LYS A CA 1
ATOM 4642 C C . LYS A 1 571 ? -14.015 -31.076 -11.996 1.00 68.81 571 LYS A C 1
ATOM 4644 O O . LYS A 1 571 ? -14.967 -30.333 -11.759 1.00 68.81 571 LYS A O 1
ATOM 4649 N N . GLN A 1 572 ? -13.392 -31.107 -13.170 1.00 65.06 572 GLN A N 1
ATOM 4650 C CA . GLN A 1 572 ? -13.773 -30.265 -14.306 1.00 65.06 572 GLN A CA 1
ATOM 4651 C C . GLN A 1 572 ? -15.151 -30.647 -14.865 1.00 65.06 572 GLN A C 1
ATOM 4653 O O . GLN A 1 572 ? -15.974 -29.768 -15.100 1.00 65.06 572 GLN A O 1
ATOM 4658 N N . GLU A 1 573 ? -15.475 -31.938 -14.958 1.00 65.12 573 GLU A N 1
ATOM 4659 C CA . GLU A 1 573 ? -16.805 -32.418 -15.356 1.00 65.12 573 GLU A CA 1
ATOM 4660 C C . GLU A 1 573 ? -17.908 -31.937 -14.406 1.00 65.12 573 GLU A C 1
ATOM 4662 O O . GLU A 1 573 ? -18.979 -31.514 -14.846 1.00 65.12 573 GLU A O 1
ATOM 4667 N N . LYS A 1 574 ? -17.651 -31.937 -13.090 1.00 71.50 574 LYS A N 1
ATOM 4668 C CA . LYS A 1 574 ? -18.590 -31.380 -12.100 1.00 71.50 574 LYS A CA 1
ATOM 4669 C C . LYS A 1 574 ? -18.806 -29.882 -12.303 1.00 71.50 574 LYS A C 1
ATOM 4671 O O . LYS A 1 574 ? -19.934 -29.408 -12.170 1.00 71.50 574 LYS A O 1
ATOM 4676 N N . GLN A 1 575 ? -17.753 -29.148 -12.654 1.00 68.88 575 GLN A N 1
ATOM 4677 C CA . GLN A 1 575 ? -17.834 -27.717 -12.934 1.00 68.88 575 GLN A CA 1
ATOM 4678 C C . GLN A 1 575 ? -18.618 -27.436 -14.224 1.00 68.88 575 GLN A C 1
ATOM 4680 O O . GLN A 1 575 ? -19.495 -26.575 -14.222 1.00 68.88 575 GLN A O 1
ATOM 4685 N N . ILE A 1 576 ? -18.395 -28.221 -15.281 1.00 67.38 576 ILE A N 1
ATOM 4686 C CA . ILE A 1 576 ? -19.159 -28.145 -16.535 1.00 67.38 576 ILE A CA 1
ATOM 4687 C C . ILE A 1 576 ? -20.643 -28.445 -16.287 1.00 67.38 576 ILE A C 1
ATOM 4689 O O . ILE A 1 576 ? -21.500 -27.682 -16.726 1.00 67.38 576 ILE A O 1
ATOM 4693 N N . ARG A 1 577 ? -20.974 -29.498 -15.526 1.00 68.44 577 ARG A N 1
ATOM 4694 C CA . ARG A 1 577 ? -22.371 -29.814 -15.166 1.00 68.44 577 ARG A CA 1
ATOM 4695 C C . ARG A 1 577 ? -23.031 -28.694 -14.359 1.00 68.44 577 ARG A C 1
ATOM 4697 O O . ARG A 1 577 ? -24.190 -28.370 -14.605 1.00 68.44 577 ARG A O 1
ATOM 4704 N N . SER A 1 578 ? -22.297 -28.074 -13.432 1.00 72.88 578 SER A N 1
ATOM 4705 C CA . SER A 1 578 ? -22.790 -26.917 -12.675 1.00 72.88 578 SER A CA 1
ATOM 4706 C C . SER A 1 578 ? -23.081 -25.721 -13.583 1.00 72.88 578 SER A C 1
ATOM 4708 O O . SER A 1 578 ? -24.100 -25.060 -13.406 1.00 72.88 578 SER A O 1
ATOM 4710 N N . LEU A 1 579 ? -22.210 -25.451 -14.557 1.00 65.69 579 LEU A N 1
ATOM 4711 C CA . LEU A 1 579 ? -22.385 -24.352 -15.507 1.00 65.69 579 LEU A CA 1
ATOM 4712 C C . LEU A 1 579 ? -23.541 -24.606 -16.479 1.00 65.69 579 LEU A C 1
ATOM 4714 O O . LEU A 1 579 ? -24.310 -23.687 -16.740 1.00 65.69 579 LEU A O 1
ATOM 4718 N N . LYS A 1 580 ? -23.719 -25.846 -16.956 1.00 68.81 580 LYS A N 1
ATOM 4719 C CA . LYS A 1 580 ? -24.879 -26.231 -17.779 1.00 68.81 580 LYS A CA 1
ATOM 4720 C C . LYS A 1 580 ? -26.196 -26.001 -17.031 1.00 68.81 580 LYS A C 1
ATOM 4722 O O . LYS A 1 580 ? -27.098 -25.376 -17.578 1.00 68.81 580 LYS A O 1
ATOM 4727 N N . LYS A 1 581 ? -26.267 -26.406 -15.759 1.00 72.19 581 LYS A N 1
ATOM 4728 C CA . LYS A 1 581 ? -27.454 -26.207 -14.912 1.00 72.19 581 LYS A CA 1
ATOM 4729 C C . LYS A 1 581 ? -27.763 -24.726 -14.659 1.00 72.19 581 LYS A C 1
ATOM 4731 O O . LYS A 1 581 ? -28.925 -24.332 -14.639 1.00 72.19 581 LYS A O 1
ATOM 4736 N N . GLU A 1 582 ? -26.733 -23.897 -14.493 1.00 69.62 582 GLU A N 1
ATOM 4737 C CA . GLU A 1 582 ? -26.912 -22.448 -14.340 1.00 69.62 582 GLU A CA 1
ATOM 4738 C C . GLU A 1 582 ? -27.346 -21.782 -15.657 1.00 69.62 582 GLU A C 1
ATOM 4740 O O . GLU A 1 582 ? -28.201 -20.900 -15.646 1.00 69.62 582 GLU A O 1
ATOM 4745 N N . ASN A 1 583 ? -26.825 -22.234 -16.803 1.00 64.69 583 ASN A N 1
ATOM 4746 C CA . ASN A 1 583 ? -27.281 -21.770 -18.117 1.00 64.69 583 ASN A CA 1
ATOM 4747 C C . ASN A 1 583 ? -28.746 -22.137 -18.381 1.00 64.69 583 ASN A C 1
ATOM 4749 O O . ASN A 1 583 ? -29.499 -21.307 -18.882 1.00 64.69 583 ASN A O 1
ATOM 4753 N N . GLU A 1 584 ? -29.177 -23.338 -18.005 1.00 71.44 584 GLU A N 1
ATOM 4754 C CA . GLU A 1 584 ? -30.575 -23.759 -18.118 1.00 71.44 584 GLU A CA 1
ATOM 4755 C C . GLU A 1 584 ? -31.496 -22.918 -17.221 1.00 71.44 584 GLU A C 1
ATOM 4757 O O . GLU A 1 584 ? -32.545 -22.443 -17.660 1.00 71.44 584 GLU A O 1
ATOM 4762 N N . ARG A 1 585 ? -31.059 -22.623 -15.988 1.00 72.25 585 ARG A N 1
ATOM 4763 C CA . ARG A 1 585 ? -31.774 -21.719 -15.078 1.00 72.25 585 ARG A CA 1
ATOM 4764 C C . ARG A 1 585 ? -31.936 -20.317 -15.669 1.00 72.25 585 ARG A C 1
ATOM 4766 O O . ARG A 1 585 ? -33.020 -19.744 -15.585 1.00 72.25 585 ARG A O 1
ATOM 4773 N N . LEU A 1 586 ? -30.883 -19.775 -16.278 1.00 65.88 586 LEU A N 1
ATOM 4774 C CA . LEU A 1 586 ? -30.926 -18.465 -16.931 1.00 65.88 586 LEU A CA 1
ATOM 4775 C C . LEU A 1 586 ? -31.806 -18.476 -18.190 1.00 65.88 586 LEU A C 1
ATOM 4777 O O . LEU A 1 586 ? -32.546 -17.521 -18.410 1.00 65.88 586 LEU A O 1
ATOM 4781 N N . ARG A 1 587 ? -31.801 -19.560 -18.980 1.00 65.56 587 ARG A N 1
ATOM 4782 C CA . ARG A 1 587 ? -32.730 -19.735 -20.112 1.00 65.56 587 ARG A CA 1
ATOM 4783 C C . ARG A 1 587 ? -34.190 -19.749 -19.649 1.00 65.56 587 ARG A C 1
ATOM 4785 O O . ARG A 1 587 ? -35.030 -19.128 -20.295 1.00 65.56 587 ARG A O 1
ATOM 4792 N N . ASN A 1 588 ? -34.491 -20.401 -18.527 1.00 68.69 588 ASN A N 1
ATOM 4793 C CA . ASN A 1 588 ? -35.845 -20.426 -17.967 1.00 68.69 588 ASN A CA 1
ATOM 4794 C C . ASN A 1 588 ? -36.280 -19.046 -17.451 1.00 68.69 588 ASN A C 1
ATOM 4796 O O . ASN A 1 588 ? -37.389 -18.618 -17.751 1.00 68.69 588 ASN A O 1
ATOM 4800 N N . LEU A 1 589 ? -35.385 -18.302 -16.792 1.00 64.00 589 LEU A N 1
ATOM 4801 C CA . LEU A 1 589 ? -35.647 -16.917 -16.380 1.00 64.00 589 LEU A CA 1
ATOM 4802 C C . LEU A 1 589 ? -35.887 -15.982 -17.576 1.00 64.00 589 LEU A C 1
ATOM 4804 O O . LEU A 1 589 ? -36.728 -15.091 -17.500 1.00 64.00 589 LEU A O 1
ATOM 4808 N N . LEU A 1 590 ? -35.180 -16.174 -18.694 1.00 60.59 590 LEU A N 1
ATOM 4809 C CA . LEU A 1 590 ? -35.437 -15.408 -19.919 1.00 60.59 590 LEU A CA 1
ATOM 4810 C C . LEU A 1 590 ? -36.808 -15.747 -20.526 1.00 60.59 590 LEU A C 1
ATOM 4812 O O . LEU A 1 590 ? -37.536 -14.836 -20.919 1.00 60.59 590 LEU A O 1
ATOM 4816 N N . LYS A 1 591 ? -37.203 -17.029 -20.530 1.00 62.78 591 LYS A N 1
ATOM 4817 C CA . LYS A 1 591 ? -38.539 -17.462 -20.978 1.00 62.78 591 LYS A CA 1
ATOM 4818 C C . LYS A 1 591 ? -39.663 -16.890 -20.104 1.00 62.78 591 LYS A C 1
ATOM 4820 O O . LYS A 1 591 ? -40.665 -16.435 -20.646 1.00 62.78 591 LYS A O 1
ATOM 4825 N N . GLU A 1 592 ? -39.491 -16.869 -18.781 1.00 62.66 592 GLU A N 1
ATOM 4826 C CA . GLU A 1 592 ? -40.457 -16.287 -17.831 1.00 62.66 592 GLU A CA 1
ATOM 4827 C C . GLU A 1 592 ? -40.653 -14.775 -18.033 1.00 62.66 592 GLU A C 1
ATOM 4829 O O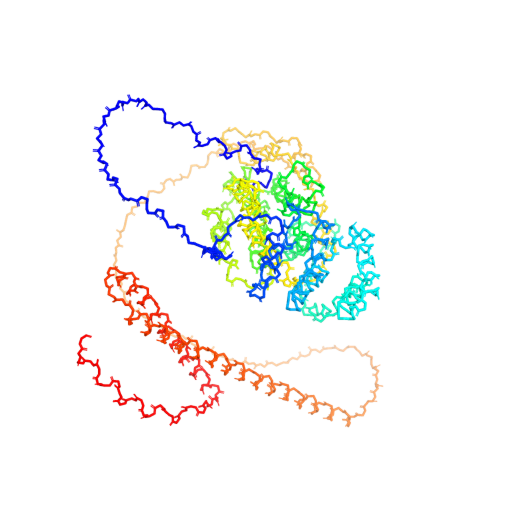 . GLU A 1 592 ? -41.748 -14.264 -17.811 1.00 62.66 592 GLU A O 1
ATOM 4834 N N . ASN A 1 593 ? -39.629 -14.072 -18.526 1.00 56.94 593 ASN A N 1
ATOM 4835 C CA . ASN A 1 593 ? -39.683 -12.644 -18.854 1.00 56.94 593 ASN A CA 1
ATOM 4836 C C . ASN A 1 593 ? -40.078 -12.363 -20.321 1.00 56.94 593 ASN A C 1
ATOM 4838 O O . ASN A 1 593 ? -39.873 -11.258 -20.814 1.00 56.94 593 ASN A O 1
ATOM 4842 N N . GLY A 1 594 ? -40.638 -13.349 -21.036 1.00 49.53 594 GLY A N 1
ATOM 4843 C CA . GLY A 1 594 ? -41.168 -13.170 -22.394 1.00 49.53 594 GLY A CA 1
ATOM 4844 C C . GLY A 1 594 ? -40.115 -13.119 -23.508 1.00 49.53 594 GLY A C 1
ATOM 4845 O O . GLY A 1 594 ? -40.445 -12.796 -24.648 1.00 49.53 594 GLY A O 1
ATOM 4846 N N . VAL A 1 595 ? -38.858 -13.463 -23.214 1.00 50.66 595 VAL A N 1
ATOM 4847 C CA . VAL A 1 595 ? -37.759 -13.461 -24.187 1.00 50.66 595 VAL A CA 1
ATOM 4848 C C . VAL A 1 595 ? -37.619 -14.854 -24.795 1.00 50.66 595 VAL A C 1
ATOM 4850 O O . VAL A 1 595 ? -37.032 -15.764 -24.208 1.00 50.66 595 VAL A O 1
ATOM 4853 N N . THR A 1 596 ? -38.143 -15.042 -26.004 1.00 48.91 596 THR A N 1
ATOM 4854 C CA . THR A 1 596 ? -37.915 -16.266 -26.781 1.00 48.91 596 THR A CA 1
ATOM 4855 C C . THR A 1 596 ? -36.577 -16.175 -27.513 1.00 48.91 596 THR A C 1
ATOM 4857 O O . THR A 1 596 ? -36.434 -15.402 -28.462 1.00 48.91 596 THR A O 1
ATOM 4860 N N . THR A 1 597 ? -35.582 -16.964 -27.103 1.00 49.19 597 THR A N 1
ATOM 4861 C CA . THR A 1 597 ? -34.331 -17.106 -27.859 1.00 49.19 597 THR A CA 1
ATOM 4862 C C . THR A 1 597 ? -34.569 -17.960 -29.111 1.00 49.19 597 THR A C 1
ATOM 4864 O O . THR A 1 597 ? -35.181 -19.029 -29.063 1.00 49.19 597 THR A O 1
ATOM 4867 N N . ALA A 1 598 ? -34.079 -17.484 -30.259 1.00 42.72 598 ALA A N 1
ATOM 4868 C CA . ALA A 1 598 ? -34.310 -18.065 -31.587 1.00 42.72 598 ALA A CA 1
ATOM 4869 C C . ALA A 1 598 ? -33.661 -19.449 -31.832 1.00 42.72 598 ALA A C 1
ATOM 4871 O O . ALA A 1 598 ? -33.708 -19.948 -32.952 1.00 42.72 598 ALA A O 1
ATOM 4872 N N . SER A 1 599 ? -33.093 -20.099 -30.813 1.00 42.75 599 SER A N 1
ATOM 4873 C CA . SER A 1 599 ? -32.468 -21.427 -30.944 1.00 42.75 599 SER A CA 1
ATOM 4874 C C . SER A 1 599 ? -33.419 -22.599 -30.666 1.00 42.75 599 SER A C 1
ATOM 4876 O O . SER A 1 599 ? -32.991 -23.747 -30.692 1.00 42.75 599 SER A O 1
ATOM 4878 N N . SER A 1 600 ? -34.716 -22.347 -30.455 1.00 41.31 600 SER A N 1
ATOM 4879 C CA . SER A 1 600 ? -35.701 -23.398 -30.125 1.00 41.31 600 SER A CA 1
ATOM 4880 C C . SER A 1 600 ? -36.064 -24.338 -31.293 1.00 41.31 600 SER A C 1
ATOM 4882 O O . SER A 1 600 ? -36.887 -25.225 -31.105 1.00 41.31 600 SER A O 1
ATOM 4884 N N . ASN A 1 601 ? -35.462 -24.178 -32.480 1.00 36.12 601 ASN A N 1
ATOM 4885 C CA . ASN A 1 601 ? -35.769 -24.999 -33.662 1.00 36.12 601 ASN A CA 1
ATOM 4886 C C . ASN A 1 601 ? -34.691 -26.035 -34.035 1.00 36.12 601 ASN A C 1
ATOM 4888 O O . ASN A 1 601 ? -34.909 -26.766 -34.992 1.00 36.12 601 ASN A O 1
ATOM 4892 N N . ASN A 1 602 ? -33.575 -26.140 -33.299 1.00 39.38 602 ASN A N 1
ATOM 4893 C CA . ASN A 1 602 ? -32.512 -27.116 -33.610 1.00 39.38 602 ASN A CA 1
ATOM 4894 C C . ASN A 1 602 ? -32.279 -28.188 -32.526 1.00 39.38 602 ASN A C 1
ATOM 4896 O O . ASN A 1 602 ? -31.432 -29.053 -32.717 1.00 39.38 602 ASN A O 1
ATOM 4900 N N . GLU A 1 603 ? -33.017 -28.179 -31.410 1.00 40.94 603 GLU A N 1
ATOM 4901 C CA . GLU A 1 603 ? -32.859 -29.189 -30.342 1.00 40.94 603 GLU A CA 1
ATOM 4902 C C . GLU A 1 603 ? -33.697 -30.470 -30.573 1.00 40.94 603 GLU A C 1
ATOM 4904 O O . GLU A 1 603 ? -33.575 -31.412 -29.803 1.00 40.94 603 GLU A O 1
ATOM 4909 N N . GLN A 1 604 ? -34.496 -30.574 -31.649 1.00 36.72 604 GLN A N 1
ATOM 4910 C CA . GLN A 1 604 ? -35.246 -31.810 -31.958 1.00 36.72 604 GLN A CA 1
ATOM 4911 C C . GLN A 1 604 ? -34.452 -32.885 -32.726 1.00 36.72 604 GLN A C 1
ATOM 4913 O O . GLN A 1 604 ? -34.940 -34.007 -32.828 1.00 36.72 604 GLN A O 1
ATOM 4918 N N . ASP A 1 605 ? -33.228 -32.596 -33.183 1.00 37.03 605 ASP A N 1
ATOM 4919 C CA . ASP A 1 605 ? -32.395 -33.564 -33.924 1.00 37.03 605 ASP A CA 1
ATOM 4920 C C . ASP A 1 605 ? -31.203 -34.127 -33.120 1.00 37.03 605 ASP A C 1
ATOM 4922 O O . ASP A 1 605 ? -30.475 -34.973 -33.631 1.00 37.03 605 ASP A O 1
ATOM 4926 N N . GLN A 1 606 ? -30.995 -33.722 -31.856 1.00 36.31 606 GLN A N 1
ATOM 4927 C CA . GLN A 1 606 ? -29.895 -34.244 -31.015 1.00 36.31 606 GLN A CA 1
ATOM 4928 C C . GLN A 1 606 ? -30.324 -35.264 -29.946 1.00 36.31 606 GLN A C 1
ATOM 4930 O O . GLN A 1 606 ? -29.481 -36.001 -29.438 1.00 36.31 606 GLN A O 1
ATOM 4935 N N . ASP A 1 607 ? -31.624 -35.414 -29.680 1.00 35.31 607 ASP A N 1
ATOM 4936 C CA . ASP A 1 607 ? -32.142 -36.392 -28.707 1.00 35.31 607 ASP A CA 1
ATOM 4937 C C . ASP A 1 607 ? -32.201 -37.844 -29.243 1.00 35.31 607 ASP A C 1
ATOM 4939 O O . ASP A 1 607 ? -32.611 -38.756 -28.521 1.00 35.31 607 ASP A O 1
ATOM 4943 N N . GLN A 1 608 ? -31.764 -38.098 -30.486 1.00 35.97 608 GLN A N 1
ATOM 4944 C CA . GLN A 1 608 ? -31.627 -39.460 -31.035 1.00 35.97 608 GLN A CA 1
ATOM 4945 C C . GLN A 1 608 ? -30.208 -40.049 -30.947 1.00 35.97 608 GLN A C 1
ATOM 4947 O O . GLN A 1 608 ? -30.064 -41.258 -31.124 1.00 35.97 608 GLN A O 1
ATOM 4952 N N . GLU A 1 609 ? -29.172 -39.270 -30.612 1.00 36.22 609 GLU A N 1
ATOM 4953 C CA . GLU A 1 609 ? -27.800 -39.805 -30.485 1.00 36.22 609 GLU A CA 1
ATOM 4954 C C . GLU A 1 609 ? -27.421 -40.211 -29.046 1.00 36.22 609 GLU A C 1
ATOM 4956 O O . GLU A 1 609 ? -26.537 -41.049 -28.854 1.00 36.22 609 GLU A O 1
ATOM 4961 N N . ASP A 1 610 ? -28.147 -39.738 -28.026 1.00 34.00 610 ASP A N 1
ATOM 4962 C CA . ASP A 1 610 ? -27.830 -40.010 -26.610 1.00 34.00 610 ASP A CA 1
ATOM 4963 C C . ASP A 1 610 ? -28.466 -41.300 -26.038 1.00 34.00 610 ASP A C 1
ATOM 4965 O O . ASP A 1 610 ? -28.218 -41.664 -24.887 1.00 34.00 610 ASP A O 1
ATOM 4969 N N . GLN A 1 611 ? -29.227 -42.062 -26.839 1.00 33.41 611 GLN A N 1
ATOM 4970 C CA . GLN A 1 611 ? -29.694 -43.414 -26.466 1.00 33.41 611 GLN A CA 1
ATOM 4971 C C . GLN A 1 611 ? -28.769 -44.551 -26.945 1.00 33.41 611 GLN A C 1
ATOM 4973 O O . GLN A 1 611 ? -29.009 -45.710 -26.612 1.00 33.41 611 GLN A O 1
ATOM 4978 N N . GLY A 1 612 ? -27.690 -44.248 -27.678 1.00 33.69 612 GLY A N 1
ATOM 4979 C CA . GLY A 1 612 ? -26.801 -45.258 -28.273 1.00 33.69 612 GLY A CA 1
ATOM 4980 C C . GLY A 1 612 ? -25.530 -45.611 -27.490 1.00 33.69 612 GLY A C 1
ATOM 4981 O O . GLY A 1 612 ? -24.821 -46.528 -27.890 1.00 33.69 612 GLY A O 1
ATOM 4982 N N . SER A 1 613 ? -25.213 -44.919 -26.389 1.00 32.88 613 SER A N 1
ATOM 4983 C CA . SER A 1 613 ? -23.868 -44.994 -25.777 1.00 32.88 613 SER A CA 1
ATOM 4984 C C . SER A 1 613 ? -23.827 -45.534 -24.339 1.00 32.88 613 SER A C 1
ATOM 4986 O O . SER A 1 613 ? -22.856 -45.301 -23.623 1.00 32.88 613 SER A O 1
ATOM 4988 N N . GLN A 1 614 ? -24.850 -46.280 -23.898 1.00 34.81 614 GLN A N 1
ATOM 4989 C CA . GLN A 1 614 ? -24.804 -47.047 -22.635 1.00 34.81 614 GLN A CA 1
ATOM 4990 C C . GLN A 1 614 ? -24.337 -48.508 -22.791 1.00 34.81 614 GLN A C 1
ATOM 4992 O O . GLN A 1 614 ? -24.247 -49.224 -21.797 1.00 34.81 614 GLN A O 1
ATOM 4997 N N . GLU A 1 615 ? -23.933 -48.935 -23.989 1.00 31.67 615 GLU A N 1
ATOM 4998 C CA . GLU A 1 615 ? -23.314 -50.246 -24.226 1.00 31.67 615 GLU A CA 1
ATOM 4999 C C . GLU A 1 615 ? -21.991 -50.102 -24.996 1.00 31.67 615 GLU A C 1
ATOM 5001 O O . GLU A 1 615 ? -21.939 -50.315 -26.203 1.00 31.67 615 GLU A O 1
ATOM 5006 N N . ASN A 1 616 ? -20.917 -49.705 -24.302 1.00 27.59 616 ASN A N 1
ATOM 5007 C CA . ASN A 1 616 ? -19.570 -50.300 -24.396 1.00 27.59 616 ASN A CA 1
ATOM 5008 C C . ASN A 1 616 ? -18.507 -49.417 -23.710 1.00 27.59 616 ASN A C 1
ATOM 5010 O O . ASN A 1 616 ? -18.211 -48.324 -24.185 1.00 27.59 616 ASN A O 1
ATOM 5014 N N . GLN A 1 617 ? -17.879 -50.009 -22.682 1.00 29.41 617 GLN A N 1
ATOM 5015 C CA . GLN A 1 617 ? -16.633 -49.637 -21.978 1.00 29.41 617 GLN A CA 1
ATOM 5016 C C . GLN A 1 617 ? -16.638 -48.447 -21.012 1.00 29.41 617 GLN A C 1
ATOM 5018 O O . GLN A 1 617 ? -16.613 -47.275 -21.445 1.00 29.41 617 GLN A O 1
#

pLDDT: mean 74.1, std 25.84, range [20.77, 98.81]

InterPro domains:
  IPR000651 Ras-like guanine nucleotide exchange factor, N-terminal [PF00618] (53-132)
  IPR000651 Ras-like guanine nucleotide exchange factor, N-terminal [PS50212] (48-162)
  IPR000651 Ras-like guanine nucleotide exchange factor, N-terminal [cd06224] (57-152)
  IPR001895 Ras guanine-nucleotide exchange factors catalytic domain [PF00617] (200-371)
  IPR001895 Ras guanine-nucleotide exchange factors catalytic domain [PS50009] (197-423)
  IPR0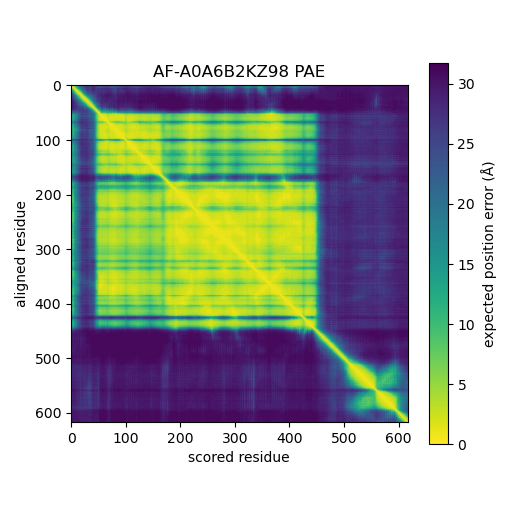01895 Ras guanine-nucleotide exchange factors catalytic domain [SM00147] (193-424)
  IPR001895 Ras guanine-nucleotide exchange factors catalytic domain [cd00155] (193-418)
  IPR008937 Ras-like guanine nucleotide exchange factor [PTHR23113] (43-432)
  IPR019804 Ras guanine-nucleotide exchange factor, conserved site [PS00720] (341-370)
  IPR023578 Ras guanine nucleotide exchange factor domain superfamily [SSF48366] (52-431)
  IPR036964 Ras guanine-nucleotide exchange factor, catalytic domain superfamily [G3DSA:1.10.840.10] (187-449)